Protein AF-A0A812VKY4-F1 (afdb_monomer_lite)

pLDDT: mean 83.46, std 13.52, range [33.94, 97.75]

Foldseek 3Di:
DLCPDPLNVLVVQLVVLVVQLVPPVLVCCLVPPDLPDQDPVSLVSLVSQLSNLSVLCNDPLNVVLVVLLVVLCVVLVVVLVVLVVLLVVLLQVLLVLLLVQFCPPPDPPSNVCSVDSVSVSLVSLLLLQFDDPDDPGDPVCVVVSVVSNVSSVVSLVSNLVSSLVSSLVSLVVVVVVVVVVVVVVVVVVVVVVVVVVVVVCVVCVVVVVPDDDDDDDDDDDCPLLNVLVCLCVVVDPNSVVLVVVLVVLLVQLVVLLVCVVDVVLCVVDDVSVVVSLVSLLVSLVSLVVNLVSLCSNPVPCQVVDPVSVLSVLLSVLNVLVVVLVVDDPVVNVVCVVSVVVSSVSNVSSVVCVCVPPVCVVVSVLLVQLCVQLVVVVPSLVSVLVSCLQSLLSQQLSQQSNQDDPPAQGPCVQSVDSVSSSVQSVCVLCSYPPDDRHRPDRRSVSSVCSSNPSVSSSCNSVSSSVVSSVVSVVVVVPPVVNVVVVVDVVVPDPDPDPDDDDDDDDDD

InterPro domains:
  IPR005821 Ion transport domain [PF00520] (248-467)
  IPR028325 Voltage-gated potassium channel [PTHR11537] (220-466)

Structure (mmCIF, N/CA/C/O backbone):
data_AF-A0A812VKY4-F1
#
_entry.id   AF-A0A812VKY4-F1
#
loop_
_atom_site.group_PDB
_atom_site.id
_atom_site.type_symbol
_atom_site.label_atom_id
_atom_site.label_alt_id
_atom_site.label_comp_id
_atom_site.label_asym_id
_atom_site.label_entity_id
_atom_site.label_seq_id
_atom_site.pdbx_PDB_ins_code
_atom_site.Cartn_x
_atom_site.Cartn_y
_atom_site.Cartn_z
_atom_site.occupancy
_atom_site.B_iso_or_equiv
_atom_site.auth_seq_id
_atom_site.auth_comp_id
_atom_site.auth_asym_id
_atom_site.auth_atom_id
_atom_site.pdbx_PDB_model_num
ATOM 1 N N . MET A 1 1 ? -21.822 -10.472 -28.293 1.00 77.31 1 MET A N 1
ATOM 2 C CA . MET A 1 1 ? -21.163 -9.242 -27.800 1.00 77.31 1 MET A CA 1
ATOM 3 C C . MET A 1 1 ? -20.099 -9.527 -26.741 1.00 77.31 1 MET A C 1
ATOM 5 O O . MET A 1 1 ? -19.073 -8.877 -26.818 1.00 77.31 1 MET A O 1
ATOM 9 N N . TYR A 1 2 ? -20.262 -10.512 -25.840 1.00 83.06 2 TYR A N 1
ATOM 10 C CA . TYR A 1 2 ? -19.227 -10.868 -24.846 1.00 83.06 2 TYR A CA 1
ATOM 11 C C . TYR A 1 2 ? -17.851 -11.201 -25.454 1.00 83.06 2 TYR A C 1
ATOM 13 O O . TYR A 1 2 ? -16.874 -10.582 -25.081 1.00 83.06 2 TYR A O 1
ATOM 21 N N . LEU A 1 3 ? -17.773 -12.071 -26.469 1.00 85.00 3 LEU A N 1
ATOM 22 C CA . LEU A 1 3 ? -16.494 -12.447 -27.110 1.00 85.00 3 LEU A CA 1
ATOM 23 C C . LEU A 1 3 ? -15.727 -11.286 -27.776 1.00 85.00 3 LEU A C 1
ATOM 25 O O . LEU A 1 3 ? -14.562 -11.444 -28.116 1.00 85.00 3 LEU A O 1
ATOM 29 N N . LEU A 1 4 ? -16.387 -10.147 -28.004 1.00 88.06 4 LEU A N 1
ATOM 30 C CA . LEU A 1 4 ? -15.769 -8.941 -28.564 1.00 88.06 4 LEU A CA 1
ATOM 31 C C . LEU A 1 4 ? -15.506 -7.874 -27.491 1.00 88.06 4 LEU A C 1
ATOM 33 O O . LEU A 1 4 ? -14.965 -6.819 -27.810 1.00 88.06 4 LEU A O 1
ATOM 37 N N . SER A 1 5 ? -15.920 -8.105 -26.241 1.00 86.25 5 SER A N 1
ATOM 38 C CA . SER A 1 5 ? -15.575 -7.216 -25.136 1.00 86.25 5 SER A CA 1
ATOM 39 C C . SER A 1 5 ? -14.141 -7.491 -24.688 1.00 86.25 5 SER A C 1
ATOM 41 O O . SER A 1 5 ? -13.653 -8.613 -24.809 1.00 86.25 5 SER A O 1
ATOM 43 N N . PHE A 1 6 ? -13.473 -6.476 -24.135 1.00 83.44 6 PHE A N 1
ATOM 44 C CA . PHE A 1 6 ? -12.129 -6.627 -23.566 1.00 83.44 6 PHE A CA 1
ATOM 45 C C . PHE A 1 6 ? -12.071 -7.790 -22.565 1.00 83.44 6 PHE A C 1
ATOM 47 O O . PHE A 1 6 ? -11.221 -8.665 -22.682 1.00 83.44 6 PHE A O 1
ATOM 54 N N . ILE A 1 7 ? -13.055 -7.857 -21.663 1.00 84.06 7 ILE A N 1
ATOM 55 C CA . ILE A 1 7 ? -13.186 -8.933 -20.674 1.00 84.06 7 ILE A CA 1
ATOM 56 C C . ILE A 1 7 ? -13.319 -10.296 -21.365 1.00 84.06 7 ILE A C 1
ATOM 58 O O . ILE A 1 7 ? -12.610 -11.225 -21.010 1.00 84.06 7 ILE A O 1
ATOM 62 N N . GLY A 1 8 ? -14.172 -10.426 -22.385 1.00 86.62 8 GLY A N 1
ATOM 63 C CA . GLY A 1 8 ? -14.337 -11.703 -23.082 1.00 86.62 8 GLY A CA 1
ATOM 64 C C . GLY A 1 8 ? -13.099 -12.138 -23.869 1.00 86.62 8 GLY A C 1
ATOM 65 O O . GLY A 1 8 ? -12.852 -13.334 -23.990 1.00 86.62 8 GLY A O 1
ATOM 66 N N . ILE A 1 9 ? -12.296 -11.194 -24.373 1.00 89.12 9 ILE A N 1
ATOM 67 C CA . ILE A 1 9 ? -11.007 -11.496 -25.015 1.00 89.12 9 ILE A CA 1
ATOM 68 C C . ILE A 1 9 ? -10.006 -12.002 -23.975 1.00 89.12 9 ILE A C 1
ATOM 70 O O . ILE A 1 9 ? -9.356 -13.020 -24.199 1.00 89.12 9 ILE A O 1
ATOM 74 N N . VAL A 1 10 ? -9.902 -11.321 -22.834 1.00 87.88 10 VAL A N 1
ATOM 75 C CA . VAL A 1 10 ? -9.017 -11.728 -21.737 1.00 87.88 10 VAL A CA 1
ATOM 76 C C . VAL A 1 10 ? -9.422 -13.101 -21.182 1.00 87.88 10 VAL A C 1
ATOM 78 O O . VAL A 1 10 ? -8.551 -13.943 -20.965 1.00 87.88 10 VAL A O 1
ATOM 81 N N . ASP A 1 11 ? -10.725 -13.367 -21.035 1.00 89.12 11 ASP A N 1
ATOM 82 C CA . ASP A 1 11 ? -11.244 -14.676 -20.614 1.00 89.12 11 ASP A CA 1
ATOM 83 C C . ASP A 1 11 ? -10.834 -15.763 -21.606 1.00 89.12 11 ASP A C 1
ATOM 85 O O . ASP A 1 11 ? -10.287 -16.798 -21.233 1.00 89.12 11 ASP A O 1
ATOM 89 N N . LEU A 1 12 ? -11.034 -15.498 -22.900 1.00 91.62 12 LEU A N 1
ATOM 90 C CA . LEU A 1 12 ? -10.705 -16.436 -23.963 1.00 91.62 12 LEU A CA 1
ATOM 91 C C . LEU A 1 12 ? -9.208 -16.763 -23.988 1.00 91.62 12 LEU A C 1
ATOM 93 O O . LEU A 1 12 ? -8.851 -17.932 -24.121 1.00 91.62 12 LEU A O 1
ATOM 97 N N . LEU A 1 13 ? -8.341 -15.756 -23.848 1.00 91.50 13 LEU A N 1
ATOM 98 C CA . LEU A 1 13 ? -6.889 -15.940 -23.802 1.00 91.50 13 LEU A CA 1
ATOM 99 C C . LEU A 1 13 ? -6.464 -16.753 -22.575 1.00 91.50 13 LEU A C 1
ATOM 101 O O . LEU A 1 13 ? -5.666 -17.684 -22.695 1.00 91.50 13 LEU A O 1
ATOM 105 N N . SER A 1 14 ? -7.040 -16.455 -21.413 1.00 91.62 14 SER A N 1
ATOM 106 C CA . SER A 1 14 ? -6.724 -17.166 -20.179 1.00 91.62 14 SER A CA 1
ATOM 107 C C . SER A 1 14 ? -7.219 -18.614 -20.185 1.00 91.62 14 SER A C 1
ATOM 109 O O . SER A 1 14 ? -6.489 -19.537 -19.810 1.00 91.62 14 SER A O 1
ATOM 111 N N . LEU A 1 15 ? -8.439 -18.845 -20.677 1.00 92.12 15 LEU A N 1
ATOM 112 C CA . LEU A 1 15 ? -8.988 -20.182 -20.877 1.00 92.12 15 LEU A CA 1
ATOM 113 C C . LEU A 1 15 ? -8.177 -20.959 -21.909 1.00 92.12 15 LEU A C 1
ATOM 115 O O . LEU A 1 15 ? -7.899 -22.133 -21.683 1.00 92.12 15 LEU A O 1
ATOM 119 N N . ALA A 1 16 ? -7.754 -20.328 -23.007 1.00 91.81 16 ALA A N 1
ATOM 120 C CA . ALA A 1 16 ? -6.886 -20.961 -23.991 1.00 91.81 16 ALA A CA 1
ATOM 121 C C . ALA A 1 16 ? -5.566 -21.415 -23.352 1.00 91.81 16 ALA A C 1
ATOM 123 O O . ALA A 1 16 ? -5.195 -22.578 -23.507 1.00 91.81 16 ALA A O 1
ATOM 124 N N . ALA A 1 17 ? -4.910 -20.555 -22.568 1.00 90.81 17 ALA A N 1
ATOM 125 C CA . ALA A 1 17 ? -3.693 -20.909 -21.841 1.00 90.81 17 ALA A CA 1
ATOM 126 C C . ALA A 1 17 ? -3.929 -22.061 -20.845 1.00 90.81 17 ALA A C 1
ATOM 128 O O . ALA A 1 17 ? -3.141 -23.002 -20.786 1.00 90.81 17 ALA A O 1
ATOM 129 N N . PHE A 1 18 ? -5.058 -22.059 -20.129 1.00 90.19 18 PHE A N 1
ATOM 130 C CA . PHE A 1 18 ? -5.461 -23.165 -19.254 1.00 90.19 18 PHE A CA 1
ATOM 131 C C . PHE A 1 18 ? -5.702 -24.477 -20.019 1.00 90.19 18 PHE A C 1
ATOM 133 O O . PHE A 1 18 ? -5.251 -25.538 -19.600 1.00 90.19 18 PHE A O 1
ATOM 140 N N . PHE A 1 19 ? -6.385 -24.437 -21.163 1.00 91.75 19 PHE A N 1
ATOM 141 C CA . PHE A 1 19 ? -6.605 -25.632 -21.981 1.00 91.75 19 PHE A CA 1
ATOM 142 C C . PHE A 1 19 ? -5.301 -26.192 -22.553 1.00 91.75 19 PHE A C 1
ATOM 144 O O . PHE A 1 19 ? -5.179 -27.409 -22.712 1.00 91.75 19 PHE A O 1
ATOM 151 N N . VAL A 1 20 ? -4.326 -25.331 -22.852 1.00 89.44 20 VAL A N 1
ATOM 152 C CA . VAL A 1 20 ? -2.992 -25.762 -23.282 1.00 89.44 20 VAL A CA 1
ATOM 153 C C . VAL A 1 20 ? -2.274 -26.501 -22.150 1.00 89.44 20 VAL A C 1
ATOM 155 O O . VAL A 1 20 ? -1.725 -27.570 -22.412 1.00 89.44 20 VAL A O 1
ATOM 158 N N . THR A 1 21 ? -2.347 -26.027 -20.902 1.00 89.25 21 THR A N 1
ATOM 159 C CA . THR A 1 21 ? -1.681 -26.688 -19.759 1.00 89.25 21 THR A CA 1
ATOM 160 C C . THR A 1 21 ? -2.341 -27.977 -19.294 1.00 89.25 21 THR A C 1
ATOM 162 O O . THR A 1 21 ? -1.689 -28.788 -18.645 1.00 89.25 21 THR A O 1
ATOM 165 N N . LEU A 1 22 ? -3.602 -28.230 -19.658 1.00 89.62 22 LEU A N 1
ATOM 166 C CA . LEU A 1 22 ? -4.237 -29.531 -19.416 1.00 89.62 22 LEU A CA 1
ATOM 167 C C . LEU A 1 22 ? -3.623 -30.667 -20.250 1.00 89.62 22 LEU A C 1
ATOM 169 O O . LEU A 1 22 ? -3.861 -31.839 -19.954 1.00 89.62 22 LEU A O 1
ATOM 173 N N . ARG A 1 23 ? -2.857 -30.361 -21.306 1.00 90.12 23 ARG A N 1
ATOM 174 C CA . ARG A 1 23 ? -2.163 -31.389 -22.091 1.00 90.12 23 ARG A CA 1
ATOM 175 C C . ARG A 1 23 ? -0.935 -31.880 -21.313 1.00 90.12 23 ARG A C 1
ATOM 177 O O . ARG A 1 23 ? -0.075 -31.055 -21.019 1.00 90.12 23 ARG A O 1
ATOM 184 N N . PRO A 1 24 ? -0.769 -33.196 -21.068 1.00 87.06 24 PRO A N 1
ATOM 185 C CA . PRO A 1 24 ? 0.354 -33.724 -20.283 1.00 87.06 24 PRO A CA 1
ATOM 186 C C . PRO A 1 24 ? 1.736 -33.299 -20.793 1.00 87.06 24 PRO A C 1
ATOM 188 O O . PRO A 1 24 ? 2.631 -33.044 -20.003 1.00 87.06 24 PRO A O 1
ATOM 191 N N . SER A 1 25 ? 1.900 -33.153 -22.112 1.00 84.38 25 SER A N 1
ATOM 192 C CA . SER A 1 25 ? 3.161 -32.715 -22.727 1.00 84.38 25 SER A CA 1
ATOM 193 C C . SER A 1 25 ? 3.500 -31.237 -22.499 1.00 84.38 25 SER A C 1
ATOM 195 O O . SER A 1 25 ? 4.615 -30.825 -22.787 1.00 84.38 25 SER A O 1
ATOM 197 N N . MET A 1 26 ? 2.525 -30.429 -22.080 1.00 82.25 26 MET A N 1
ATOM 198 C CA . MET A 1 26 ? 2.639 -28.977 -21.889 1.00 82.25 26 MET A CA 1
ATOM 199 C C . MET A 1 26 ? 2.403 -28.569 -20.432 1.00 82.25 26 MET A C 1
ATOM 201 O O . MET A 1 26 ? 2.520 -27.392 -20.108 1.00 82.25 26 MET A O 1
ATOM 205 N N . HIS A 1 27 ? 2.024 -29.517 -19.572 1.00 84.00 27 HIS A N 1
ATOM 206 C CA . HIS A 1 27 ? 1.704 -29.254 -18.177 1.00 84.00 27 HIS A CA 1
ATOM 207 C C . HIS A 1 27 ? 2.935 -28.747 -17.428 1.00 84.00 27 HIS A C 1
ATOM 209 O O . HIS A 1 27 ? 2.901 -27.650 -16.877 1.00 84.00 27 HIS A O 1
ATOM 215 N N . ASP A 1 28 ? 4.023 -29.515 -17.482 1.00 82.75 28 ASP A N 1
ATOM 216 C CA . ASP A 1 28 ? 5.246 -29.185 -16.755 1.00 82.75 28 ASP A CA 1
ATOM 217 C C . ASP A 1 28 ? 5.923 -27.960 -17.374 1.00 82.75 28 ASP A C 1
ATOM 219 O O . ASP A 1 28 ? 6.200 -27.010 -16.657 1.00 82.75 28 ASP A O 1
ATOM 223 N N . ALA A 1 29 ? 6.033 -27.895 -18.705 1.00 78.62 29 ALA A N 1
ATOM 224 C CA . ALA A 1 29 ? 6.596 -26.734 -19.405 1.00 78.62 29 ALA A CA 1
ATOM 225 C C . ALA A 1 29 ? 5.783 -25.434 -19.220 1.00 78.62 29 ALA A C 1
ATOM 227 O O . ALA A 1 29 ? 6.334 -24.347 -19.282 1.00 78.62 29 ALA A O 1
ATOM 228 N N . GLY A 1 30 ? 4.465 -25.516 -19.010 1.00 76.75 30 GLY A N 1
ATOM 229 C CA . GLY A 1 30 ? 3.613 -24.339 -18.794 1.00 76.75 30 GLY A CA 1
ATOM 230 C C . GLY A 1 30 ? 3.479 -23.911 -17.327 1.00 76.75 30 GLY A C 1
ATOM 231 O O . GLY A 1 30 ? 2.836 -22.897 -17.050 1.00 76.75 30 GLY A O 1
ATOM 232 N N . LEU A 1 31 ? 3.992 -24.706 -16.383 1.00 78.00 31 LEU A N 1
ATOM 233 C CA . LEU A 1 31 ? 4.046 -24.396 -14.946 1.00 78.00 31 LEU A CA 1
ATOM 234 C C . LEU A 1 31 ? 5.469 -24.087 -14.474 1.00 78.00 31 LEU A C 1
ATOM 236 O O . LEU A 1 31 ? 5.645 -23.299 -13.550 1.00 78.00 31 LEU A O 1
ATOM 240 N N . HIS A 1 32 ? 6.444 -24.708 -15.126 1.00 78.00 32 HIS A N 1
ATOM 241 C CA . HIS A 1 32 ? 7.874 -24.575 -14.915 1.00 78.00 32 HIS A CA 1
ATOM 242 C C . HIS A 1 32 ? 8.517 -24.317 -16.285 1.00 78.00 32 HIS A C 1
ATOM 244 O O . HIS A 1 32 ? 9.087 -25.240 -16.870 1.00 78.00 32 HIS A O 1
ATOM 250 N N . PRO A 1 33 ? 8.317 -23.111 -16.852 1.00 73.25 33 PRO A N 1
ATOM 251 C CA . PRO A 1 33 ? 8.963 -22.731 -18.101 1.00 73.25 33 PRO A CA 1
ATOM 252 C C . PRO A 1 33 ? 10.480 -22.858 -17.965 1.00 73.25 33 PRO A C 1
ATOM 254 O O . PRO A 1 33 ? 11.060 -22.464 -16.953 1.00 73.25 33 PRO A O 1
ATOM 257 N N . ASP A 1 34 ? 11.083 -23.468 -18.979 1.00 72.94 34 ASP A N 1
ATOM 258 C CA . ASP A 1 34 ? 12.526 -23.592 -19.120 1.00 72.94 34 ASP A CA 1
ATOM 259 C C . ASP A 1 34 ? 12.987 -22.464 -20.041 1.00 72.94 34 ASP A C 1
ATOM 261 O O . ASP A 1 34 ? 12.826 -22.525 -21.266 1.00 72.94 34 ASP A O 1
ATOM 265 N N . TYR A 1 35 ? 13.478 -21.400 -19.414 1.00 71.06 35 TYR A N 1
ATOM 266 C CA . TYR A 1 35 ? 13.822 -20.153 -20.081 1.00 71.06 35 TYR A CA 1
ATOM 267 C C . TYR A 1 35 ? 15.136 -20.230 -20.879 1.00 71.06 35 TYR A C 1
ATOM 269 O O . TYR A 1 35 ? 15.465 -19.295 -21.600 1.00 71.06 35 TYR A O 1
ATOM 277 N N . GLU A 1 36 ? 15.856 -21.359 -20.842 1.00 66.44 36 GLU A N 1
ATOM 278 C CA . GLU A 1 36 ? 17.111 -21.542 -21.586 1.00 66.44 36 GLU A CA 1
ATOM 279 C C . GLU A 1 36 ? 16.902 -21.727 -23.110 1.00 66.44 36 GLU A C 1
ATOM 281 O O . GLU A 1 36 ? 17.861 -21.719 -23.887 1.00 66.44 36 GLU A O 1
ATOM 286 N N . SER A 1 37 ? 15.660 -21.909 -23.587 1.00 60.25 37 SER A N 1
ATOM 287 C CA . SER A 1 37 ? 15.377 -22.236 -24.996 1.00 60.25 37 SER A CA 1
ATOM 288 C C . SER A 1 37 ? 14.886 -21.041 -25.838 1.00 60.25 37 SER A C 1
ATOM 290 O O . SER A 1 37 ? 13.776 -20.543 -25.697 1.00 60.25 37 SER A O 1
ATOM 292 N N . THR A 1 38 ? 15.692 -20.613 -26.817 1.00 61.00 38 THR A N 1
ATOM 293 C CA . THR A 1 38 ? 15.470 -19.389 -27.627 1.00 61.00 38 THR A CA 1
ATOM 294 C C . THR A 1 38 ? 14.507 -19.547 -28.821 1.00 61.00 38 THR A C 1
ATOM 296 O O . THR A 1 38 ? 14.474 -18.733 -29.750 1.00 61.00 38 THR A O 1
ATOM 299 N N . GLY A 1 39 ? 13.699 -20.610 -28.859 1.00 69.19 39 GLY A N 1
ATOM 300 C CA . GLY A 1 39 ? 12.789 -20.880 -29.972 1.00 69.19 39 GLY A CA 1
ATOM 301 C C . GLY A 1 39 ? 11.509 -20.035 -29.934 1.00 69.19 39 GLY A C 1
ATOM 302 O O . GLY A 1 39 ? 10.839 -19.931 -28.917 1.00 69.19 39 GLY A O 1
ATOM 303 N N . VAL A 1 40 ? 11.034 -19.538 -31.088 1.00 66.25 40 VAL A N 1
ATOM 304 C CA . VAL A 1 40 ? 9.713 -18.857 -31.196 1.00 66.25 40 VAL A CA 1
ATOM 305 C C . VAL A 1 40 ? 8.553 -19.750 -30.724 1.00 66.25 40 VAL A C 1
ATOM 307 O O . VAL A 1 40 ? 7.515 -19.264 -30.278 1.00 66.25 40 VAL A O 1
ATOM 310 N N . ARG A 1 41 ? 8.702 -21.076 -30.843 1.00 66.19 41 ARG A N 1
ATOM 311 C CA . ARG A 1 41 ? 7.727 -22.041 -30.311 1.00 66.19 41 ARG A CA 1
ATOM 312 C C . ARG A 1 41 ? 7.770 -22.144 -28.791 1.00 66.19 41 ARG A C 1
ATOM 314 O O . ARG A 1 41 ? 6.745 -22.500 -28.218 1.00 66.19 41 ARG A O 1
ATOM 321 N N . ASP A 1 42 ? 8.912 -21.857 -28.189 1.00 71.38 42 ASP A N 1
ATOM 322 C CA . ASP A 1 42 ? 9.136 -21.911 -26.750 1.00 71.38 42 ASP A CA 1
ATOM 323 C C . ASP A 1 42 ? 8.634 -20.620 -26.091 1.00 71.38 42 ASP A C 1
ATOM 325 O O . ASP A 1 42 ? 7.848 -20.707 -25.157 1.00 71.38 42 ASP A O 1
ATOM 329 N N . LEU A 1 43 ? 8.779 -19.467 -26.759 1.00 74.56 43 LEU A N 1
ATOM 330 C CA . LEU A 1 43 ? 8.159 -18.196 -26.344 1.00 74.56 43 LEU A CA 1
ATOM 331 C C . LEU A 1 43 ? 6.633 -18.288 -26.119 1.00 74.56 43 LEU A C 1
ATOM 333 O O . LEU A 1 43 ? 6.079 -17.658 -25.218 1.00 74.56 43 LEU A O 1
ATOM 337 N N . TRP A 1 44 ? 5.927 -19.095 -26.920 1.00 77.00 44 TRP A N 1
ATOM 338 C CA . TRP A 1 44 ? 4.495 -19.356 -26.714 1.00 77.00 44 TRP A CA 1
ATOM 339 C C . TRP A 1 44 ? 4.198 -20.225 -25.491 1.00 77.00 44 TRP A C 1
ATOM 341 O O . TRP A 1 44 ? 3.094 -20.127 -24.956 1.00 77.00 44 TRP A O 1
ATOM 351 N N . LYS A 1 45 ? 5.127 -21.096 -25.087 1.00 79.19 45 LYS A N 1
ATOM 352 C CA . L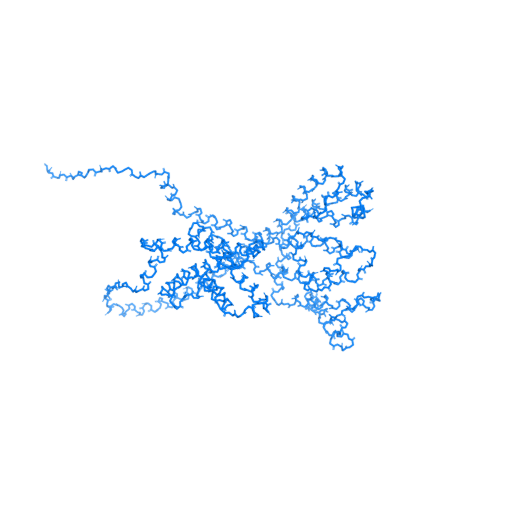YS A 1 45 ? 5.018 -21.908 -23.870 1.00 79.19 45 LYS A CA 1
ATOM 353 C C . LYS A 1 45 ? 5.235 -21.040 -22.639 1.00 79.19 45 LYS A C 1
ATOM 355 O O . LYS A 1 45 ? 4.459 -21.149 -21.698 1.00 79.19 45 LYS A O 1
ATOM 360 N N . ASP A 1 46 ? 6.187 -20.122 -22.696 1.00 78.88 46 ASP A N 1
ATOM 361 C CA . ASP A 1 46 ? 6.559 -19.302 -21.541 1.00 78.88 46 ASP A CA 1
ATOM 362 C C . ASP A 1 46 ? 5.510 -18.216 -21.266 1.00 78.88 46 ASP A C 1
ATOM 364 O O . ASP A 1 46 ? 5.163 -17.935 -20.118 1.00 78.88 46 ASP A O 1
ATOM 368 N N . LEU A 1 47 ? 4.857 -17.715 -22.323 1.00 82.69 47 LEU A N 1
ATOM 369 C CA . LEU A 1 47 ? 3.722 -16.791 -22.222 1.00 82.69 47 LEU A CA 1
ATOM 370 C C . LEU A 1 47 ? 2.468 -17.431 -21.579 1.00 82.69 47 LEU A C 1
ATOM 372 O O . LEU A 1 47 ? 1.535 -16.729 -21.184 1.00 82.69 47 LEU A O 1
ATOM 376 N N . ILE A 1 48 ? 2.411 -18.760 -21.430 1.00 85.06 48 ILE A N 1
ATOM 377 C CA . ILE A 1 48 ? 1.276 -19.446 -20.792 1.00 85.06 48 ILE A CA 1
ATOM 378 C C . ILE A 1 48 ? 1.091 -18.978 -19.349 1.00 85.06 48 ILE A C 1
ATOM 380 O O . ILE A 1 48 ? -0.050 -18.806 -18.914 1.00 85.06 48 ILE A O 1
ATOM 384 N N . LEU A 1 49 ? 2.179 -18.772 -18.603 1.00 82.06 49 LEU A N 1
ATOM 385 C CA . LEU A 1 49 ? 2.116 -18.369 -17.201 1.00 82.06 49 LEU A CA 1
ATOM 386 C C . LEU A 1 49 ? 1.437 -16.994 -17.025 1.00 82.06 49 LEU A C 1
ATOM 388 O O . LEU A 1 49 ? 0.402 -16.946 -16.348 1.00 82.06 49 LEU A O 1
ATOM 392 N N . PRO A 1 50 ? 1.897 -15.898 -17.667 1.00 83.25 50 PRO A N 1
ATOM 393 C CA . PRO A 1 50 ? 1.222 -14.604 -17.568 1.00 83.25 50 PRO A CA 1
ATOM 394 C C . PRO A 1 50 ? -0.203 -14.632 -18.146 1.00 83.25 50 PRO A C 1
ATOM 396 O O . PRO A 1 50 ? -1.114 -14.064 -17.541 1.00 83.25 50 PRO A O 1
ATOM 399 N N . LEU A 1 51 ? -0.464 -15.362 -19.241 1.00 87.50 51 LEU A N 1
ATOM 400 C CA . LEU A 1 51 ? -1.825 -15.509 -19.788 1.00 87.50 51 LEU A CA 1
ATOM 401 C C . LEU A 1 51 ? -2.774 -16.247 -18.831 1.00 87.50 51 LEU A C 1
ATOM 403 O O . LEU A 1 51 ? -3.965 -15.939 -18.756 1.00 87.50 51 LEU A O 1
ATOM 407 N N . ARG A 1 52 ? -2.278 -17.213 -18.053 1.00 85.81 52 ARG A N 1
ATOM 408 C CA . ARG A 1 52 ? -3.072 -17.859 -16.998 1.00 85.81 52 ARG A CA 1
ATOM 409 C C . ARG A 1 52 ? -3.352 -16.907 -15.846 1.00 85.81 52 ARG A C 1
ATOM 411 O O . ARG A 1 52 ? -4.469 -16.922 -15.333 1.00 85.81 52 ARG A O 1
ATOM 418 N N . LEU A 1 53 ? -2.388 -16.068 -15.468 1.00 85.38 53 LEU A N 1
ATOM 419 C CA . LEU A 1 53 ? -2.589 -15.051 -14.435 1.00 85.38 53 LEU A CA 1
ATOM 420 C C . LEU A 1 53 ? -3.646 -14.022 -14.843 1.00 85.38 53 LEU A C 1
ATOM 422 O O . LEU A 1 53 ? -4.390 -13.574 -13.977 1.00 85.38 53 LEU A O 1
ATOM 426 N N . MET A 1 54 ? -3.842 -13.756 -16.142 1.00 84.94 54 MET A N 1
ATOM 427 C CA . MET A 1 54 ? -4.961 -12.930 -16.624 1.00 84.94 54 MET A CA 1
ATOM 428 C C . MET A 1 54 ? -6.344 -13.436 -16.178 1.00 84.94 54 MET A C 1
ATOM 430 O O . MET A 1 54 ? -7.298 -12.665 -16.194 1.00 84.94 54 MET A O 1
ATOM 434 N N . ARG A 1 55 ? -6.486 -14.696 -15.731 1.00 83.88 55 ARG A N 1
ATOM 435 C CA . ARG A 1 55 ? -7.737 -15.210 -15.145 1.00 83.88 55 ARG A CA 1
ATOM 436 C C . ARG A 1 55 ? -8.173 -14.429 -13.918 1.00 83.88 55 ARG A C 1
ATOM 438 O O . ARG A 1 55 ? -9.362 -14.368 -13.620 1.00 83.88 55 ARG A O 1
ATOM 445 N N . LEU A 1 56 ? -7.211 -13.862 -13.199 1.00 81.12 56 LEU A N 1
ATOM 446 C CA . LEU A 1 56 ? -7.475 -12.970 -12.088 1.00 81.12 56 LEU A CA 1
ATOM 447 C C . LEU A 1 56 ? -8.416 -11.840 -12.544 1.00 81.12 56 LEU A C 1
ATOM 449 O O . LEU A 1 56 ? -9.434 -11.628 -11.888 1.00 81.12 56 LEU A O 1
ATOM 453 N N . MET A 1 57 ? -8.202 -11.285 -13.749 1.00 75.12 57 MET A N 1
ATOM 454 C CA . MET A 1 57 ? -9.039 -10.242 -14.371 1.00 75.12 57 MET A CA 1
ATOM 455 C C . MET A 1 57 ? -10.510 -10.625 -14.590 1.00 75.12 57 MET A C 1
ATOM 457 O O . MET A 1 57 ? -11.341 -9.760 -14.866 1.00 75.12 57 MET A O 1
ATOM 461 N N . MET A 1 58 ? -10.849 -11.915 -14.490 1.00 74.19 58 MET A N 1
ATOM 462 C CA . MET A 1 58 ? -12.207 -12.435 -14.695 1.00 74.19 58 MET A CA 1
ATOM 463 C C . MET A 1 58 ? -13.051 -12.511 -13.430 1.00 74.19 58 MET A C 1
ATOM 465 O O . MET A 1 58 ? -14.222 -12.888 -13.494 1.00 74.19 58 MET A O 1
ATOM 469 N N . LEU A 1 59 ? -12.494 -12.183 -12.271 1.00 75.94 59 LEU A N 1
ATOM 470 C CA . LEU A 1 59 ? -13.267 -12.164 -11.039 1.00 75.94 59 LEU A CA 1
ATOM 471 C C . LEU A 1 59 ? -14.364 -11.086 -11.133 1.00 75.94 59 LEU A C 1
ATOM 473 O O . LEU A 1 59 ? -14.110 -9.931 -11.454 1.00 75.94 59 LEU A O 1
ATOM 477 N N . GLU A 1 60 ? -15.617 -11.464 -10.861 1.00 67.50 60 GLU A N 1
ATOM 478 C CA . GLU A 1 60 ? -16.801 -10.607 -11.080 1.00 67.50 60 GLU A CA 1
ATOM 479 C C . GLU A 1 60 ? -16.740 -9.257 -10.342 1.00 67.50 60 GLU A C 1
ATOM 481 O O . GLU A 1 60 ? -17.372 -8.286 -10.757 1.00 67.50 60 GLU A O 1
ATOM 486 N N . SER A 1 61 ? -15.947 -9.163 -9.272 1.00 66.12 61 SER A N 1
ATOM 487 C CA . SER A 1 61 ? -15.706 -7.917 -8.542 1.00 66.12 61 SER A CA 1
ATOM 488 C C . SER A 1 61 ? -14.817 -6.903 -9.287 1.00 66.12 61 SER A C 1
ATOM 490 O O . SER A 1 61 ? -14.655 -5.788 -8.798 1.00 66.12 61 SER A O 1
ATOM 492 N N . TRP A 1 62 ? -14.247 -7.255 -10.447 1.00 71.81 62 TRP A N 1
ATOM 493 C CA . TRP A 1 62 ? -13.123 -6.534 -11.063 1.00 71.81 62 TRP A CA 1
ATOM 494 C C . TRP A 1 62 ? -13.550 -5.626 -12.209 1.00 71.81 62 TRP A C 1
ATOM 496 O O . TRP A 1 62 ? -13.042 -4.514 -12.340 1.00 71.81 62 TRP A O 1
ATOM 506 N N . ALA A 1 63 ? -14.548 -6.039 -12.994 1.00 77.62 63 ALA A N 1
ATOM 507 C CA . ALA A 1 63 ? -15.093 -5.210 -14.068 1.00 77.62 63 ALA A CA 1
ATOM 508 C C . ALA A 1 63 ? -15.551 -3.818 -13.577 1.00 77.62 63 ALA A C 1
ATOM 510 O O . ALA A 1 63 ? -15.220 -2.828 -14.234 1.00 77.62 63 ALA A O 1
ATOM 511 N N . PRO A 1 64 ? -16.224 -3.686 -12.412 1.00 83.06 64 PRO A N 1
ATOM 512 C CA . PRO A 1 64 ? -16.534 -2.374 -11.854 1.00 83.06 64 PRO A CA 1
ATOM 513 C C . PRO A 1 64 ? -15.282 -1.571 -11.482 1.00 83.06 64 PRO A C 1
ATOM 515 O O . PRO A 1 64 ? -15.284 -0.358 -11.637 1.00 83.06 64 PRO A O 1
ATOM 518 N N . ALA A 1 65 ? -14.210 -2.222 -11.020 1.00 85.19 65 ALA A N 1
ATOM 519 C CA . ALA A 1 65 ? -12.996 -1.547 -10.565 1.00 85.19 65 ALA A CA 1
ATOM 520 C C . ALA A 1 65 ? -12.178 -0.962 -11.716 1.00 85.19 65 ALA A C 1
ATOM 522 O O . ALA A 1 65 ? -11.793 0.207 -11.661 1.00 85.19 65 ALA A O 1
ATOM 523 N N . ILE A 1 66 ? -12.002 -1.730 -12.791 1.00 83.62 66 ILE A N 1
ATOM 524 C CA . ILE A 1 66 ? -11.376 -1.244 -14.024 1.00 83.62 66 ILE A CA 1
ATOM 525 C C . ILE A 1 66 ? -12.228 -0.134 -14.645 1.00 83.62 66 ILE A C 1
ATOM 527 O O . ILE A 1 66 ? -11.689 0.888 -15.063 1.00 83.62 66 ILE A O 1
ATOM 531 N N . GLN A 1 67 ? -13.558 -0.282 -14.656 1.00 87.31 67 GLN A N 1
ATOM 532 C CA . GLN A 1 67 ? -14.437 0.768 -15.169 1.00 87.31 67 GLN A CA 1
ATOM 533 C C . GLN A 1 67 ? -14.305 2.057 -14.351 1.00 87.31 67 GLN A C 1
ATOM 535 O O . GLN A 1 67 ? -14.116 3.118 -14.936 1.00 87.31 67 GLN A O 1
ATOM 540 N N . SER A 1 68 ? -14.319 1.972 -13.017 1.00 89.19 68 SER A N 1
ATOM 541 C CA . SER A 1 68 ? -14.086 3.124 -12.140 1.00 89.19 68 SER A CA 1
ATOM 542 C C . SER A 1 68 ? -12.731 3.780 -12.398 1.00 89.19 68 SER A C 1
ATOM 544 O O . SER A 1 68 ? -12.639 5.004 -12.443 1.00 89.19 68 SER A O 1
ATOM 546 N N . LEU A 1 69 ? -11.681 2.987 -12.615 1.00 90.19 69 LEU A N 1
ATOM 547 C CA . LEU A 1 69 ? -10.361 3.495 -12.972 1.00 90.19 69 LEU A CA 1
ATOM 548 C C . LEU A 1 69 ? -10.383 4.251 -14.310 1.00 90.19 69 LEU A C 1
ATOM 550 O O . LEU A 1 69 ? -9.884 5.375 -14.394 1.00 90.19 69 LEU A O 1
ATOM 554 N N . CYS A 1 70 ? -10.989 3.667 -15.345 1.00 91.25 70 CYS A N 1
ATOM 555 C CA . CYS A 1 70 ? -11.151 4.309 -16.648 1.00 91.25 70 CYS A CA 1
ATOM 556 C C . CYS A 1 70 ? -11.972 5.600 -16.551 1.00 91.25 70 CYS A C 1
ATOM 558 O O . CYS A 1 70 ? -11.590 6.607 -17.149 1.00 91.25 70 CYS A O 1
ATOM 560 N N . ASP A 1 71 ? -13.055 5.597 -15.774 1.00 93.25 71 ASP A N 1
ATOM 561 C CA . ASP A 1 71 ? -13.900 6.768 -15.542 1.00 93.25 71 ASP A CA 1
ATOM 562 C C . ASP A 1 71 ? -13.097 7.893 -14.876 1.00 93.25 71 ASP A C 1
ATOM 564 O O . ASP A 1 71 ? -13.156 9.040 -15.316 1.00 93.25 71 ASP A O 1
ATOM 568 N N . VAL A 1 72 ? -12.285 7.575 -13.862 1.00 93.19 72 VAL A N 1
ATOM 569 C CA . VAL A 1 72 ? -11.407 8.544 -13.185 1.00 93.19 72 VAL A CA 1
ATOM 570 C C . VAL A 1 72 ? -10.388 9.141 -14.153 1.00 93.19 72 VAL A C 1
ATOM 572 O O . VAL A 1 72 ? -10.255 10.367 -14.220 1.00 93.19 72 VAL A O 1
ATOM 575 N N . ILE A 1 73 ? -9.711 8.302 -14.943 1.00 93.69 73 ILE A N 1
ATOM 576 C CA . ILE A 1 73 ? -8.757 8.757 -15.966 1.00 93.69 73 ILE A CA 1
ATOM 577 C C . ILE A 1 73 ? -9.454 9.671 -16.970 1.00 93.69 73 ILE A C 1
ATOM 579 O O . ILE A 1 73 ? -8.908 10.709 -17.338 1.00 93.69 73 ILE A O 1
ATOM 583 N N . TRP A 1 74 ? -10.663 9.314 -17.399 1.00 95.56 74 TRP A N 1
ATOM 584 C CA . TRP A 1 74 ? -11.425 10.088 -18.368 1.00 95.56 74 TRP A CA 1
ATOM 585 C C . TRP A 1 74 ? -11.858 11.448 -17.814 1.00 95.56 74 TRP A C 1
ATOM 587 O O . TRP A 1 74 ? -11.652 12.474 -18.465 1.00 95.56 74 TRP A O 1
ATOM 597 N N . MET A 1 75 ? -12.398 11.479 -16.594 1.00 94.81 75 MET A N 1
ATOM 598 C CA . MET A 1 75 ? -12.802 12.716 -15.920 1.00 94.81 75 MET A CA 1
ATOM 599 C C . MET A 1 75 ? -11.618 13.665 -15.713 1.00 94.81 75 MET A C 1
ATOM 601 O O . MET A 1 75 ? -11.747 14.867 -15.943 1.00 94.81 75 MET A O 1
ATOM 605 N N . GLN A 1 76 ? -10.451 13.131 -15.341 1.00 96.25 76 GLN A N 1
ATOM 606 C CA . GLN A 1 76 ? -9.240 13.919 -15.099 1.00 96.25 76 GLN A CA 1
ATOM 607 C C . GLN A 1 76 ? -8.328 14.049 -16.328 1.00 96.25 76 GLN A C 1
ATOM 609 O O . GLN A 1 76 ? -7.256 14.656 -16.242 1.00 96.25 76 GLN A O 1
ATOM 614 N N . ALA A 1 77 ? -8.739 13.557 -17.502 1.00 95.50 77 ALA A N 1
ATOM 615 C CA . ALA A 1 77 ? -7.904 13.515 -18.704 1.00 95.50 77 ALA A CA 1
ATOM 616 C C . ALA A 1 77 ? -7.292 14.875 -19.102 1.00 95.50 77 ALA A C 1
ATOM 618 O O . ALA A 1 77 ? -6.139 14.909 -19.540 1.00 95.50 77 ALA A O 1
ATOM 619 N N . PRO A 1 78 ? -7.985 16.029 -18.991 1.00 97.44 78 PRO A N 1
ATOM 620 C CA . PRO A 1 78 ? -7.371 17.323 -19.291 1.00 97.44 78 PRO A CA 1
ATOM 621 C C . PRO A 1 78 ? -6.239 17.700 -18.326 1.00 97.44 78 PRO A C 1
ATOM 623 O O . PRO A 1 78 ? -5.245 18.277 -18.765 1.00 97.44 78 PRO A O 1
ATOM 626 N N . ALA A 1 79 ? -6.383 17.392 -17.035 1.00 96.94 79 ALA A N 1
ATOM 627 C CA . ALA A 1 79 ? -5.376 17.680 -16.017 1.00 96.94 79 ALA A CA 1
ATOM 628 C C . ALA A 1 79 ? -4.194 16.706 -16.127 1.00 96.94 79 ALA A C 1
ATOM 630 O O . ALA A 1 79 ? -3.046 17.143 -16.207 1.00 96.94 79 ALA A O 1
ATOM 631 N N . LEU A 1 80 ? -4.484 15.406 -16.261 1.00 95.38 80 LEU A N 1
ATOM 632 C CA . LEU A 1 80 ? -3.484 14.354 -16.451 1.00 95.38 80 LEU A CA 1
ATOM 633 C C . LEU A 1 80 ? -2.629 14.593 -17.696 1.00 95.38 80 LEU A C 1
ATOM 635 O O . LEU A 1 80 ? -1.414 14.463 -17.618 1.00 95.38 80 LEU A O 1
ATOM 639 N N . ARG A 1 81 ? -3.213 15.026 -18.823 1.00 96.38 81 ARG A N 1
ATOM 640 C CA . ARG A 1 81 ? -2.435 15.355 -20.034 1.00 96.38 81 ARG A CA 1
ATOM 641 C C . ARG A 1 81 ? -1.426 16.478 -19.805 1.00 96.38 81 ARG A C 1
ATOM 643 O O . ARG A 1 81 ? -0.306 16.390 -20.294 1.00 96.38 81 ARG A O 1
ATOM 650 N N . LYS A 1 82 ? -1.803 17.524 -19.063 1.00 97.31 82 LYS A N 1
ATOM 651 C CA . LYS A 1 82 ? -0.901 18.646 -18.751 1.00 97.31 82 LYS A CA 1
ATOM 652 C C . LYS A 1 82 ? 0.217 18.217 -17.802 1.00 97.31 82 LYS A C 1
ATOM 654 O O . LYS A 1 82 ? 1.370 18.558 -18.043 1.00 97.31 82 LYS A O 1
ATOM 659 N N . ALA A 1 83 ? -0.124 17.457 -16.762 1.00 96.25 83 ALA A N 1
ATOM 660 C CA . ALA A 1 83 ? 0.848 16.937 -15.805 1.00 96.25 83 ALA A CA 1
ATOM 661 C C . ALA A 1 83 ? 1.818 15.943 -16.460 1.00 96.25 83 ALA A C 1
ATOM 663 O O . ALA A 1 83 ? 3.024 16.067 -16.291 1.00 96.25 83 ALA A O 1
ATOM 664 N N . CYS A 1 84 ? 1.304 15.022 -17.280 1.00 94.81 84 CYS A N 1
ATOM 665 C CA . CYS A 1 84 ? 2.105 14.069 -18.044 1.00 94.81 84 CYS A CA 1
ATOM 666 C C . CYS A 1 84 ? 3.045 14.781 -19.024 1.00 94.81 84 CYS A C 1
ATOM 668 O O . CYS A 1 84 ? 4.223 14.454 -19.072 1.00 94.81 84 CYS A O 1
ATOM 670 N N . TYR A 1 85 ? 2.574 15.808 -19.739 1.00 96.94 85 TYR A N 1
ATOM 671 C CA . TYR A 1 85 ? 3.441 16.610 -20.607 1.00 96.94 85 TYR A CA 1
ATOM 672 C C . TYR A 1 85 ? 4.579 17.285 -19.828 1.00 96.94 85 TYR A C 1
ATOM 674 O O . TYR A 1 85 ? 5.731 17.217 -20.247 1.00 96.94 85 TYR A O 1
ATOM 682 N N . ALA A 1 86 ? 4.280 17.902 -18.679 1.00 97.06 86 ALA A N 1
ATOM 683 C CA . ALA A 1 86 ? 5.304 18.513 -17.832 1.00 97.06 86 ALA A CA 1
ATOM 684 C C . ALA A 1 86 ? 6.326 17.480 -17.326 1.00 97.06 86 ALA A C 1
ATOM 686 O O . ALA A 1 86 ? 7.529 17.722 -17.419 1.00 97.06 86 ALA A O 1
ATOM 687 N N . LEU A 1 87 ? 5.854 16.315 -16.867 1.00 96.19 87 LEU A N 1
ATOM 688 C CA . LEU A 1 87 ? 6.702 15.210 -16.423 1.00 96.19 87 LEU A CA 1
ATOM 689 C C . LEU A 1 87 ? 7.606 14.696 -17.547 1.00 96.19 87 LEU A C 1
ATOM 691 O O . LEU A 1 87 ? 8.808 14.590 -17.340 1.00 96.19 87 LEU A O 1
ATOM 695 N N . LEU A 1 88 ? 7.059 14.438 -18.739 1.00 96.25 88 LEU A N 1
ATOM 696 C CA . LEU A 1 88 ? 7.827 13.991 -19.907 1.00 96.25 88 LEU A CA 1
ATOM 697 C C . LEU A 1 88 ? 8.925 14.994 -20.280 1.00 96.25 88 LEU A C 1
ATOM 699 O O . LEU A 1 88 ? 10.044 14.589 -20.577 1.00 96.25 88 LEU A O 1
ATOM 703 N N . CYS A 1 89 ? 8.630 16.297 -20.234 1.00 97.56 89 CYS A N 1
ATOM 704 C CA . CYS A 1 89 ? 9.628 17.333 -20.494 1.00 97.56 89 CYS A CA 1
ATOM 705 C C . CYS A 1 89 ? 10.767 17.295 -19.468 1.00 97.56 89 CYS A C 1
ATOM 707 O O . CYS A 1 89 ? 11.931 17.305 -19.859 1.00 97.56 89 CYS A O 1
ATOM 709 N N . VAL A 1 90 ? 10.447 17.261 -18.169 1.00 97.25 90 VAL A N 1
ATOM 710 C CA . VAL A 1 90 ? 11.459 17.233 -17.099 1.00 97.25 90 VAL A CA 1
ATOM 711 C C . VAL A 1 90 ? 12.279 15.949 -17.160 1.00 97.25 90 VAL A C 1
ATOM 713 O O . VAL A 1 90 ? 13.502 16.027 -17.138 1.00 97.25 90 VAL A O 1
ATOM 716 N N . TRP A 1 91 ? 11.622 14.800 -17.317 1.00 97.06 91 TRP A N 1
ATOM 717 C CA . TRP A 1 91 ? 12.262 13.496 -17.475 1.00 97.06 91 TRP A CA 1
ATOM 718 C C . TRP A 1 91 ? 13.235 13.479 -18.652 1.00 97.06 91 TRP A C 1
ATOM 720 O O . TRP A 1 91 ? 14.409 13.169 -18.473 1.00 97.06 91 TRP A O 1
ATOM 730 N N . TYR A 1 92 ? 12.787 13.897 -19.835 1.00 97.19 92 TYR A N 1
ATOM 731 C CA . TYR A 1 92 ? 13.637 13.896 -21.020 1.00 97.19 92 TYR A CA 1
ATOM 732 C C . TYR A 1 92 ? 14.825 14.858 -20.886 1.00 97.19 92 TYR A C 1
ATOM 734 O O . TYR A 1 92 ? 15.954 14.491 -21.201 1.00 97.19 92 TYR A O 1
ATOM 742 N N . MET A 1 93 ? 14.599 16.081 -20.388 1.00 97.75 93 MET A N 1
ATOM 743 C CA . MET A 1 93 ? 15.686 17.042 -20.156 1.00 97.75 93 MET A CA 1
ATOM 744 C C . MET A 1 93 ? 16.705 16.513 -19.146 1.00 97.75 93 MET A C 1
ATOM 746 O O . MET A 1 93 ? 17.908 16.685 -19.346 1.00 97.75 93 MET A O 1
ATOM 750 N N . PHE A 1 94 ? 16.231 15.864 -18.085 1.00 96.62 94 PHE A N 1
ATOM 751 C CA . PHE A 1 94 ? 17.079 15.300 -17.050 1.00 96.62 94 PHE A CA 1
ATOM 752 C C . PHE A 1 94 ? 17.949 14.162 -17.586 1.00 96.62 94 PHE A C 1
ATOM 754 O O . PHE A 1 94 ? 19.172 14.246 -17.496 1.00 96.62 94 PHE A O 1
ATOM 761 N N . THR A 1 95 ? 17.346 13.164 -18.239 1.00 96.25 95 THR A N 1
ATOM 762 C CA . THR A 1 95 ? 18.079 12.042 -18.840 1.00 96.25 95 THR A CA 1
ATOM 763 C C . THR A 1 95 ? 19.084 12.514 -19.887 1.00 96.25 95 THR A C 1
ATOM 765 O O . THR A 1 95 ? 20.216 12.045 -19.897 1.00 96.25 95 THR A O 1
ATOM 768 N N . VAL A 1 96 ? 18.718 13.464 -20.756 1.00 97.56 96 VAL A N 1
ATOM 769 C CA . VAL A 1 96 ? 19.656 14.015 -21.751 1.00 97.56 96 VAL A CA 1
ATOM 770 C C . VAL A 1 96 ? 20.815 14.743 -21.073 1.00 97.56 96 VAL A C 1
ATOM 772 O O . VAL A 1 96 ? 21.945 14.656 -21.545 1.00 97.56 96 VAL A O 1
ATOM 775 N N . THR A 1 97 ? 20.557 15.444 -19.967 1.00 96.88 97 THR A N 1
ATOM 776 C CA . THR A 1 97 ? 21.617 16.103 -19.197 1.00 96.88 97 THR A CA 1
ATOM 777 C C . THR A 1 97 ? 22.568 15.070 -18.602 1.00 96.88 97 THR A C 1
ATOM 779 O O . THR A 1 97 ? 23.770 15.195 -18.807 1.00 96.88 97 THR A O 1
ATOM 782 N N . LEU A 1 98 ? 22.058 14.022 -17.947 1.00 94.50 98 LEU A N 1
ATOM 783 C CA . LEU A 1 98 ? 22.898 12.949 -17.404 1.00 94.50 98 LEU A CA 1
ATOM 784 C C . LEU A 1 98 ? 23.679 12.220 -18.496 1.00 94.50 98 LEU A C 1
ATOM 786 O O . LEU A 1 98 ? 24.883 12.066 -18.366 1.00 94.50 98 LEU A O 1
ATOM 790 N N . TYR A 1 99 ? 23.046 11.903 -19.626 1.00 95.81 99 TYR A N 1
ATOM 791 C CA . TYR A 1 99 ? 23.735 11.370 -20.802 1.00 95.81 99 TYR A CA 1
ATOM 792 C C . TYR A 1 99 ? 24.921 12.243 -21.230 1.00 95.81 99 TYR A C 1
ATOM 794 O O . TYR A 1 99 ? 26.017 11.743 -21.448 1.00 95.81 99 TYR A O 1
ATOM 802 N N . VAL A 1 100 ? 24.744 13.561 -21.344 1.00 96.62 100 VAL A N 1
ATOM 803 C CA . VAL A 1 100 ? 25.836 14.449 -21.777 1.00 96.62 100 VAL A CA 1
ATOM 804 C C . VAL A 1 100 ? 26.975 14.503 -20.757 1.00 96.62 100 VAL A C 1
ATOM 806 O O . VAL A 1 100 ? 28.121 14.692 -21.160 1.00 96.62 100 VAL A O 1
ATOM 809 N N . LEU A 1 101 ? 26.667 14.376 -19.467 1.00 94.94 101 LEU A N 1
ATOM 810 C CA . LEU A 1 101 ? 27.632 14.562 -18.385 1.00 94.94 101 LEU A CA 1
ATOM 811 C C . LEU A 1 101 ? 28.330 13.274 -17.943 1.00 94.94 101 LEU A C 1
ATOM 813 O O . LEU A 1 101 ? 29.466 13.352 -17.490 1.00 94.94 101 LEU A O 1
ATOM 817 N N . GLU A 1 102 ? 27.672 12.124 -18.085 1.00 94.94 102 GLU A N 1
ATOM 818 C CA . GLU A 1 102 ? 28.093 10.860 -17.470 1.00 94.94 102 GLU A CA 1
ATOM 819 C C . GLU A 1 102 ? 28.388 9.737 -18.474 1.00 94.94 102 GLU A C 1
ATOM 821 O O . GLU A 1 102 ? 29.016 8.756 -18.103 1.00 94.94 102 GLU A O 1
ATOM 826 N N . LYS A 1 103 ? 28.025 9.863 -19.760 1.00 93.19 103 LYS A N 1
ATOM 827 C CA . LYS A 1 103 ? 28.289 8.807 -20.767 1.00 93.19 103 LYS A CA 1
ATOM 828 C C . LYS A 1 103 ? 29.767 8.403 -20.903 1.00 93.19 103 LYS A C 1
ATOM 830 O O . LYS A 1 103 ? 30.058 7.313 -21.377 1.00 93.19 103 LYS A O 1
ATOM 835 N N . ASP A 1 104 ? 30.676 9.323 -20.570 1.00 92.06 104 ASP A N 1
ATOM 836 C CA . ASP A 1 104 ? 32.129 9.151 -20.666 1.00 92.06 104 ASP A CA 1
ATOM 837 C C . ASP A 1 104 ? 32.754 9.001 -19.259 1.00 92.06 104 ASP A C 1
ATOM 839 O O . ASP A 1 104 ? 33.946 9.257 -19.088 1.00 92.06 104 ASP A O 1
ATOM 843 N N . SER A 1 105 ? 31.962 8.675 -18.227 1.00 89.25 105 SER A N 1
ATOM 844 C CA . SER A 1 105 ? 32.480 8.467 -16.872 1.00 89.25 105 SER A CA 1
ATOM 845 C C . SER A 1 105 ? 33.352 7.213 -16.808 1.00 89.25 105 SER A C 1
ATOM 847 O O . SER A 1 105 ? 32.974 6.178 -17.350 1.00 89.25 105 SER A O 1
ATOM 849 N N . ASP A 1 106 ? 34.458 7.279 -16.065 1.00 86.19 106 ASP A N 1
ATOM 850 C CA . ASP A 1 106 ? 35.325 6.120 -15.798 1.00 86.19 106 ASP A CA 1
ATOM 851 C C . ASP A 1 106 ? 34.708 5.120 -14.790 1.00 86.19 106 ASP A C 1
ATOM 853 O O . ASP A 1 106 ? 35.315 4.095 -14.488 1.00 86.19 106 ASP A O 1
ATOM 857 N N . ASP A 1 107 ? 33.534 5.433 -14.232 1.00 87.19 107 ASP A N 1
ATOM 858 C CA . ASP A 1 107 ? 32.805 4.573 -13.298 1.00 87.19 107 ASP A CA 1
ATOM 859 C C . ASP A 1 107 ? 32.113 3.421 -14.050 1.00 87.19 107 ASP A C 1
ATOM 861 O O . ASP A 1 107 ? 31.401 3.646 -15.035 1.00 87.19 107 ASP A O 1
ATOM 865 N N . GLU A 1 108 ? 32.349 2.191 -13.582 1.00 82.69 108 GLU A N 1
ATOM 866 C CA . GLU A 1 108 ? 31.890 0.952 -14.224 1.00 82.69 108 GLU A CA 1
ATOM 867 C C . GLU A 1 108 ? 30.360 0.794 -14.200 1.00 82.69 108 GLU A C 1
ATOM 869 O O . GLU A 1 108 ? 29.816 0.116 -15.068 1.00 82.69 108 GLU A O 1
ATOM 874 N N . GLU A 1 109 ? 29.654 1.452 -13.275 1.00 83.75 109 GLU A N 1
ATOM 875 C CA . GLU A 1 109 ? 28.191 1.388 -13.175 1.00 83.75 109 GLU A CA 1
ATOM 876 C C . GLU A 1 109 ? 27.517 2.534 -13.942 1.00 83.75 109 GLU A C 1
ATOM 878 O O . GLU A 1 109 ? 26.526 2.334 -14.648 1.00 83.75 109 GLU A O 1
ATOM 883 N N . ILE A 1 110 ? 28.035 3.760 -13.827 1.00 87.12 110 ILE A N 1
ATOM 884 C CA . ILE A 1 110 ? 27.347 4.957 -14.340 1.00 87.12 110 ILE A CA 1
ATOM 885 C C . ILE A 1 110 ? 27.494 5.111 -15.857 1.00 87.12 110 ILE A C 1
ATOM 887 O O . ILE A 1 110 ? 26.515 5.436 -16.542 1.00 87.12 110 ILE A O 1
ATOM 891 N N . GLY A 1 111 ? 28.693 4.877 -16.391 1.00 86.44 111 GLY A N 1
ATOM 892 C CA . GLY A 1 111 ? 28.988 5.068 -17.813 1.00 86.44 111 GLY A CA 1
ATOM 893 C C . GLY A 1 111 ? 28.062 4.243 -18.715 1.00 86.44 111 GLY A C 1
ATOM 894 O O . GLY A 1 111 ? 27.414 4.815 -19.600 1.00 86.44 111 GLY A O 1
ATOM 895 N N . PRO A 1 112 ? 27.914 2.925 -18.468 1.00 88.44 112 PRO A N 1
ATOM 896 C CA . PRO A 1 112 ? 27.005 2.068 -19.230 1.00 88.44 112 PRO A CA 1
ATOM 897 C C . PRO A 1 112 ? 25.531 2.491 -19.145 1.00 88.44 112 PRO A C 1
ATOM 899 O O . PRO A 1 112 ? 24.852 2.555 -20.173 1.00 88.44 112 PRO A O 1
ATOM 902 N N . ARG A 1 113 ? 25.038 2.878 -17.959 1.00 88.94 113 ARG A N 1
ATOM 903 C CA . ARG A 1 113 ? 23.633 3.295 -17.745 1.00 88.94 113 ARG A CA 1
ATOM 904 C C . ARG A 1 113 ? 23.247 4.539 -18.537 1.00 88.94 113 ARG A C 1
ATOM 906 O O . ARG A 1 113 ? 22.094 4.712 -18.935 1.00 88.94 113 ARG A O 1
ATOM 913 N N . PHE A 1 114 ? 24.220 5.401 -18.810 1.00 91.94 114 PHE A N 1
ATOM 914 C CA . PHE A 1 114 ? 24.050 6.589 -19.636 1.00 91.94 114 PHE A CA 1
ATOM 915 C C . PHE A 1 114 ? 24.819 6.495 -20.958 1.00 91.94 114 PHE A C 1
ATOM 917 O O . PHE A 1 114 ? 25.133 7.522 -21.552 1.00 91.94 114 PHE A O 1
ATOM 924 N N . ALA A 1 115 ? 25.050 5.288 -21.490 1.00 90.75 115 ALA A N 1
ATOM 925 C CA . ALA A 1 115 ? 25.723 5.100 -22.779 1.00 90.75 115 ALA A CA 1
ATOM 926 C C . ALA A 1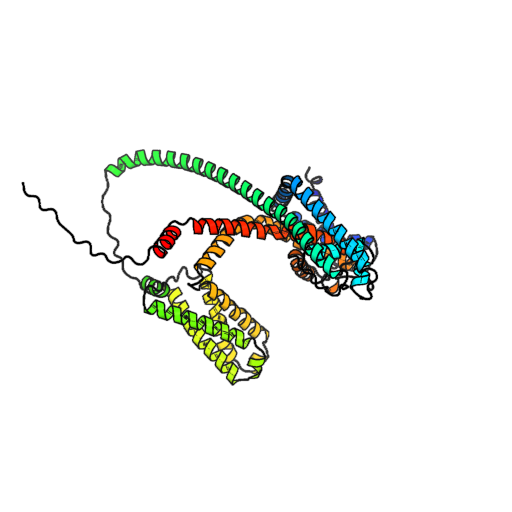 115 ? 24.944 5.724 -23.950 1.00 90.75 115 ALA A C 1
ATOM 928 O O . ALA A 1 115 ? 25.520 6.179 -24.941 1.00 90.75 115 ALA A O 1
ATOM 929 N N . ASN A 1 116 ? 23.612 5.767 -23.853 1.00 92.50 116 ASN A N 1
ATOM 930 C CA . ASN A 1 116 ? 22.752 6.519 -24.759 1.00 92.50 116 ASN A CA 1
ATOM 931 C C . ASN A 1 116 ? 21.486 7.013 -24.046 1.00 92.50 116 ASN A C 1
ATOM 933 O O . ASN A 1 116 ? 21.103 6.513 -22.992 1.00 92.50 116 ASN A O 1
ATOM 937 N N . VAL A 1 117 ? 20.808 7.994 -24.650 1.00 93.44 117 VAL A N 1
ATOM 938 C CA . VAL A 1 117 ? 19.623 8.625 -24.047 1.00 93.44 117 VAL A CA 1
ATOM 939 C C . VAL A 1 117 ? 18.507 7.613 -23.776 1.00 93.44 117 VAL A C 1
ATOM 941 O O . VAL A 1 117 ? 17.845 7.732 -22.756 1.00 93.44 117 VAL A O 1
ATOM 944 N N . LEU A 1 118 ? 18.278 6.637 -24.663 1.00 91.19 118 LEU A N 1
ATOM 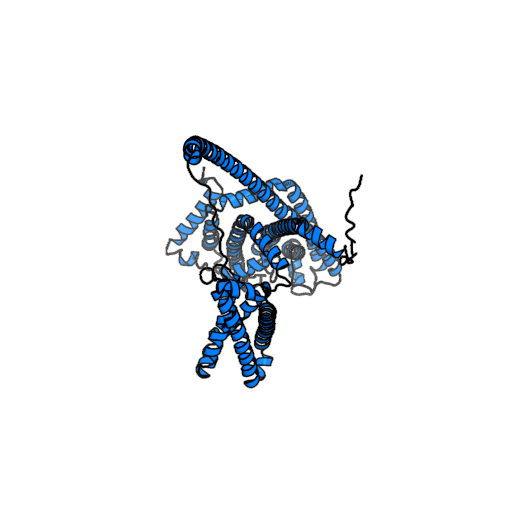945 C CA . LEU A 1 118 ? 17.166 5.691 -24.517 1.00 91.19 118 LEU A CA 1
ATOM 946 C C . LEU A 1 118 ? 17.403 4.681 -23.391 1.00 91.19 118 LEU A C 1
ATOM 948 O O . LEU A 1 118 ? 16.455 4.376 -22.673 1.00 91.19 118 LEU A O 1
ATOM 952 N N . VAL A 1 119 ? 18.643 4.218 -23.220 1.00 89.62 119 VAL A N 1
ATOM 953 C CA . VAL A 1 119 ? 19.061 3.361 -22.097 1.00 89.62 119 VAL A CA 1
ATOM 954 C C . VAL A 1 119 ? 19.015 4.140 -20.780 1.00 89.62 119 VAL A C 1
ATOM 956 O O . VAL A 1 119 ? 18.512 3.637 -19.787 1.00 89.62 119 VAL A O 1
ATOM 959 N N . GLY A 1 120 ? 19.378 5.426 -20.790 1.00 91.81 120 GLY A N 1
ATOM 960 C CA . GLY A 1 120 ? 19.288 6.286 -19.605 1.00 91.81 120 GLY A CA 1
ATOM 961 C C . GLY A 1 120 ? 17.868 6.722 -19.210 1.00 91.81 120 GLY A C 1
ATOM 962 O O . GLY A 1 120 ? 17.689 7.352 -18.165 1.00 91.81 120 GLY A O 1
ATOM 963 N N . LEU A 1 121 ? 16.840 6.469 -20.035 1.00 93.44 121 LEU A N 1
ATOM 964 C CA . LEU A 1 121 ? 15.464 6.908 -19.753 1.00 93.44 121 LEU A CA 1
ATOM 965 C C . LEU A 1 121 ? 14.877 6.218 -18.507 1.00 93.44 121 LEU A C 1
ATOM 967 O O . LEU A 1 121 ? 14.421 6.953 -17.629 1.00 93.44 121 LEU A O 1
ATOM 971 N N . PRO A 1 122 ? 14.877 4.876 -18.385 1.00 92.50 122 PRO A N 1
ATOM 972 C CA . PRO A 1 122 ? 14.472 4.183 -17.160 1.00 92.50 122 PRO A CA 1
ATOM 973 C C . PRO A 1 122 ? 15.169 4.734 -15.908 1.00 92.50 122 PRO A C 1
ATOM 975 O O . PRO A 1 122 ? 14.481 5.213 -15.009 1.00 92.50 122 PRO A O 1
ATOM 978 N N . HIS A 1 123 ? 16.505 4.797 -15.901 1.00 91.69 123 HIS A N 1
ATOM 979 C CA . HIS A 1 123 ? 17.295 5.293 -14.763 1.00 91.69 123 HIS A CA 1
ATOM 980 C C . HIS A 1 123 ? 16.967 6.749 -14.406 1.00 91.69 123 HIS A C 1
ATOM 982 O O . HIS A 1 123 ? 16.759 7.102 -13.245 1.00 91.69 123 HIS A O 1
ATOM 988 N N . GLY A 1 124 ? 16.839 7.612 -15.418 1.00 93.12 124 GLY A N 1
ATOM 989 C CA . GLY A 1 124 ? 16.426 8.995 -15.213 1.00 93.12 124 GLY A CA 1
ATOM 990 C C . GLY A 1 124 ? 15.026 9.101 -14.609 1.00 93.12 124 GLY A C 1
ATOM 991 O O . GLY A 1 124 ? 14.799 9.952 -13.756 1.00 93.12 124 GLY A O 1
ATOM 992 N N . LEU A 1 125 ? 14.085 8.239 -15.005 1.00 93.25 125 LEU A N 1
ATOM 993 C CA . LEU A 1 125 ? 12.734 8.249 -14.445 1.00 93.25 125 LEU A CA 1
ATOM 994 C C . LEU A 1 125 ? 12.705 7.746 -13.003 1.00 93.25 125 LEU A C 1
ATOM 996 O O . LEU A 1 125 ? 12.037 8.367 -12.176 1.00 93.25 125 LEU A O 1
ATOM 1000 N N . ILE A 1 126 ? 13.442 6.672 -12.708 1.00 92.38 126 ILE A N 1
ATOM 1001 C CA . ILE A 1 126 ? 13.606 6.118 -11.359 1.00 92.38 126 ILE A CA 1
ATOM 1002 C C . ILE A 1 126 ? 14.018 7.232 -10.400 1.00 92.38 126 ILE A C 1
ATOM 1004 O O . ILE A 1 126 ? 13.287 7.519 -9.452 1.00 92.38 126 ILE A O 1
ATOM 1008 N N . HIS A 1 127 ? 15.073 7.970 -10.745 1.00 91.25 127 HIS A N 1
ATOM 1009 C CA . HIS A 1 127 ? 15.534 9.132 -9.990 1.00 91.25 127 HIS A CA 1
ATOM 1010 C C . HIS A 1 127 ? 14.462 10.198 -9.738 1.00 91.25 127 HIS A C 1
ATOM 1012 O O . HIS A 1 127 ? 14.429 10.794 -8.667 1.00 91.25 127 HIS A O 1
ATOM 1018 N N . LEU A 1 128 ? 13.582 10.476 -10.705 1.00 91.94 128 LEU A N 1
ATOM 1019 C CA . LEU A 1 128 ? 12.515 11.465 -10.507 1.00 91.94 128 LEU A CA 1
ATOM 1020 C C . LEU A 1 128 ? 11.353 10.938 -9.648 1.00 91.94 128 LEU A C 1
ATOM 1022 O O . LEU A 1 128 ? 10.534 11.738 -9.182 1.00 91.94 128 LEU A O 1
ATOM 1026 N N . THR A 1 129 ? 11.229 9.617 -9.505 1.00 87.88 129 THR A N 1
ATOM 1027 C CA . THR A 1 129 ? 10.096 8.957 -8.839 1.00 87.88 129 THR A CA 1
ATOM 1028 C C . THR A 1 129 ? 10.403 8.398 -7.457 1.00 87.88 129 THR A C 1
ATOM 1030 O O . THR A 1 129 ? 9.450 8.201 -6.705 1.00 87.88 129 THR A O 1
ATOM 1033 N N . GLY A 1 130 ? 11.668 8.155 -7.114 1.00 76.00 130 GLY A N 1
ATOM 1034 C CA . GLY A 1 130 ? 12.002 7.323 -5.965 1.00 76.00 130 GLY A CA 1
ATOM 1035 C C . GLY A 1 130 ? 13.398 7.505 -5.389 1.00 76.00 130 GLY A C 1
ATOM 1036 O O . GLY A 1 130 ? 14.207 8.276 -5.910 1.00 76.00 130 GLY A O 1
ATOM 1037 N N . ASP A 1 131 ? 13.649 6.777 -4.300 1.00 72.31 131 ASP A N 1
ATOM 1038 C CA . ASP A 1 131 ? 14.990 6.625 -3.740 1.00 72.31 131 ASP A CA 1
ATOM 1039 C C . ASP A 1 131 ? 15.804 5.676 -4.624 1.00 72.31 131 ASP A C 1
ATOM 1041 O O . ASP A 1 131 ? 15.300 4.642 -5.076 1.00 72.31 131 ASP A O 1
ATOM 1045 N N . TYR A 1 132 ? 17.042 6.073 -4.906 1.00 72.81 132 TYR A N 1
ATOM 1046 C CA . TYR A 1 132 ? 17.925 5.397 -5.844 1.00 72.81 132 TYR A CA 1
ATOM 1047 C C . TYR A 1 132 ? 19.340 5.311 -5.265 1.00 72.81 132 TYR A C 1
ATOM 1049 O O . TYR A 1 132 ? 19.923 6.357 -4.959 1.00 72.81 132 TYR A O 1
ATOM 1057 N N . PRO A 1 133 ? 19.918 4.104 -5.132 1.00 65.50 133 PRO A N 1
ATOM 1058 C CA . PRO A 1 133 ? 21.123 3.884 -4.337 1.00 65.50 133 PRO A CA 1
ATOM 1059 C C . PRO A 1 133 ? 22.413 4.439 -4.955 1.00 65.50 133 PRO A C 1
ATOM 1061 O O . PRO A 1 133 ? 23.439 4.466 -4.276 1.00 65.50 133 PRO A O 1
ATOM 1064 N N . CYS A 1 134 ? 22.408 4.916 -6.203 1.00 75.81 134 CYS A N 1
ATOM 1065 C CA . CYS A 1 134 ? 23.649 5.348 -6.844 1.00 75.81 134 CYS A CA 1
ATOM 1066 C C . CYS A 1 134 ? 23.984 6.804 -6.549 1.00 75.81 134 CYS A C 1
ATOM 1068 O O . CYS A 1 134 ? 23.236 7.734 -6.865 1.00 75.81 134 CYS A O 1
ATOM 1070 N N . THR A 1 135 ? 25.170 6.992 -5.975 1.00 77.38 135 THR A N 1
ATOM 1071 C CA . THR A 1 135 ? 25.668 8.293 -5.519 1.00 77.38 135 THR A CA 1
ATOM 1072 C C . THR A 1 135 ? 26.941 8.753 -6.225 1.00 77.38 135 THR A C 1
ATOM 1074 O O . THR A 1 135 ? 27.366 9.886 -6.004 1.00 77.38 135 THR A O 1
ATOM 1077 N N . ASN A 1 136 ? 27.552 7.919 -7.071 1.00 86.81 136 ASN A N 1
ATOM 1078 C CA . ASN A 1 136 ? 28.909 8.127 -7.603 1.00 86.81 136 ASN A CA 1
ATOM 1079 C C . ASN A 1 136 ? 28.979 9.083 -8.809 1.00 86.81 136 ASN A C 1
ATOM 1081 O O . ASN A 1 136 ? 29.848 8.970 -9.664 1.00 86.81 136 ASN A O 1
ATOM 1085 N N . TYR A 1 137 ? 28.072 10.053 -8.872 1.00 89.62 137 TYR A N 1
ATOM 1086 C CA . TYR A 1 137 ? 27.997 11.024 -9.958 1.00 89.62 137 TYR A CA 1
ATOM 1087 C C . TYR A 1 137 ? 29.220 11.941 -10.027 1.00 89.62 137 TYR A C 1
ATOM 1089 O O . TYR A 1 137 ? 29.799 12.312 -9.001 1.00 89.62 137 TYR A O 1
ATOM 1097 N N . SER A 1 138 ? 29.577 12.391 -11.233 1.00 91.62 138 SER A N 1
ATOM 1098 C CA . SER A 1 138 ? 30.622 13.399 -11.390 1.00 91.62 138 SER A CA 1
ATOM 1099 C C . SER A 1 138 ? 30.248 14.703 -10.670 1.00 91.62 138 SER A C 1
ATOM 1101 O O . SER A 1 138 ? 29.093 15.131 -10.628 1.00 91.62 138 SER A O 1
ATOM 1103 N N . SER A 1 139 ? 31.243 15.423 -10.146 1.00 92.00 139 SER A N 1
ATOM 1104 C CA . SER A 1 139 ? 31.014 16.707 -9.459 1.00 92.00 139 SER A CA 1
ATOM 1105 C C . SER A 1 139 ? 30.275 17.745 -10.318 1.00 92.00 139 SER A C 1
ATOM 1107 O O . SER A 1 139 ? 29.702 18.695 -9.783 1.00 92.00 139 SER A O 1
ATOM 1109 N N . LEU A 1 140 ? 30.315 17.599 -11.648 1.00 92.56 140 LEU A N 1
ATOM 1110 C CA . LEU A 1 140 ? 29.683 18.518 -12.588 1.00 92.56 140 LEU A CA 1
ATOM 1111 C C . LEU A 1 140 ? 28.193 18.211 -12.798 1.00 92.56 140 LEU A C 1
ATOM 1113 O O . LEU A 1 140 ? 27.425 19.147 -13.020 1.00 92.56 140 LEU A O 1
ATOM 1117 N N . SER A 1 141 ? 27.764 16.951 -12.685 1.00 92.50 141 SER A N 1
ATOM 1118 C CA . SER A 1 141 ? 26.350 16.573 -12.790 1.00 92.50 141 SER A CA 1
ATOM 1119 C C . SER A 1 141 ? 25.577 16.762 -11.489 1.00 92.50 141 SER A C 1
ATOM 1121 O O . SER A 1 141 ? 24.396 17.104 -11.552 1.00 92.50 141 SER A O 1
ATOM 1123 N N . MET A 1 142 ? 26.227 16.667 -10.322 1.00 92.56 142 MET A N 1
ATOM 1124 C CA . MET A 1 142 ? 25.566 16.798 -9.012 1.00 92.56 142 MET A CA 1
ATOM 1125 C C . MET A 1 142 ? 24.638 18.029 -8.879 1.00 92.56 142 MET A C 1
ATOM 1127 O O . MET A 1 142 ? 23.511 17.869 -8.399 1.00 92.56 142 MET A O 1
ATOM 1131 N N . PRO A 1 143 ? 25.015 19.257 -9.306 1.00 93.81 143 PRO A N 1
ATOM 1132 C CA . PRO A 1 143 ? 24.120 20.414 -9.213 1.00 93.81 143 PRO A CA 1
ATOM 1133 C C . PRO A 1 143 ? 22.891 20.300 -10.123 1.00 93.81 143 PRO A C 1
ATOM 1135 O O . PRO A 1 143 ? 21.800 20.719 -9.736 1.00 93.81 143 PRO A O 1
ATOM 1138 N N . PHE A 1 144 ? 23.050 19.732 -11.324 1.00 93.69 144 PHE A N 1
ATOM 1139 C CA . PHE A 1 144 ? 21.929 19.476 -12.231 1.00 93.69 144 PHE A CA 1
ATOM 1140 C C . PHE A 1 144 ? 21.009 18.406 -11.655 1.00 93.69 144 PHE A C 1
ATOM 1142 O O . PHE A 1 144 ? 19.793 18.587 -11.678 1.00 93.69 144 PHE A O 1
ATOM 1149 N N . HIS A 1 145 ? 21.586 17.356 -11.069 1.00 91.50 145 HIS A N 1
ATOM 1150 C CA . HIS A 1 145 ? 20.860 16.301 -10.372 1.00 91.50 145 HIS A CA 1
ATOM 1151 C C . HIS A 1 145 ? 19.950 16.886 -9.296 1.00 91.50 145 HIS A C 1
ATOM 1153 O O . HIS A 1 145 ? 18.742 16.688 -9.346 1.00 91.50 145 HIS A O 1
ATOM 1159 N N . LEU A 1 146 ? 20.483 17.726 -8.404 1.00 92.50 146 LEU A N 1
ATOM 1160 C CA . LEU A 1 146 ? 19.693 18.397 -7.366 1.00 92.50 146 LEU A CA 1
ATOM 1161 C C . LEU A 1 146 ? 18.501 19.182 -7.943 1.00 92.50 146 LEU A C 1
ATOM 1163 O O . LEU A 1 146 ? 17.382 19.078 -7.440 1.00 92.50 146 LEU A O 1
ATOM 1167 N N . VAL A 1 147 ? 18.727 19.977 -8.993 1.00 95.25 147 VAL A N 1
ATOM 1168 C CA . VAL A 1 147 ? 17.672 20.793 -9.614 1.00 95.25 147 VAL A CA 1
ATOM 1169 C C . VAL A 1 147 ? 16.599 19.915 -10.255 1.00 95.25 147 VAL A C 1
ATOM 1171 O O . VAL A 1 147 ? 15.406 20.148 -10.045 1.00 95.25 147 VAL A O 1
ATOM 1174 N N . PHE A 1 148 ? 17.003 18.905 -11.024 1.00 95.44 148 PHE A N 1
ATOM 1175 C CA . PHE A 1 148 ? 16.070 18.018 -11.706 1.00 95.44 148 PHE A CA 1
ATOM 1176 C C . PHE A 1 148 ? 15.327 17.096 -10.749 1.00 95.44 148 PHE A C 1
ATOM 1178 O O . PHE A 1 148 ? 14.147 16.867 -10.984 1.00 95.44 148 PHE A O 1
ATOM 1185 N N . LEU A 1 149 ? 15.933 16.657 -9.644 1.00 93.19 149 LEU A N 1
ATOM 1186 C CA . LEU A 1 149 ? 15.234 15.913 -8.596 1.00 93.19 149 LEU A CA 1
ATOM 1187 C C . LEU A 1 149 ? 14.117 16.752 -7.968 1.00 93.19 149 LEU A C 1
ATOM 1189 O O . LEU A 1 149 ? 12.993 16.276 -7.838 1.00 93.19 149 LEU A O 1
ATOM 1193 N N . ILE A 1 150 ? 14.366 18.030 -7.656 1.00 94.62 150 ILE A N 1
ATOM 1194 C CA . ILE A 1 150 ? 13.320 18.926 -7.131 1.00 94.62 150 ILE A CA 1
ATOM 1195 C C . ILE A 1 150 ? 12.183 19.091 -8.152 1.00 94.62 150 ILE A C 1
ATOM 1197 O O . ILE A 1 150 ? 11.008 18.944 -7.808 1.00 94.62 150 ILE A O 1
ATOM 1201 N N . LEU A 1 151 ? 12.516 19.381 -9.415 1.00 95.94 151 LEU A N 1
ATOM 1202 C CA . LEU A 1 151 ? 11.520 19.538 -10.482 1.00 95.94 151 LEU A CA 1
ATOM 1203 C C . LEU A 1 151 ? 10.761 18.235 -10.759 1.00 95.94 151 LEU A C 1
ATOM 1205 O O . LEU A 1 151 ? 9.549 18.267 -10.984 1.00 95.94 151 LEU A O 1
ATOM 1209 N N . GLY A 1 152 ? 11.467 17.110 -10.719 1.00 93.50 152 GLY A N 1
ATOM 1210 C CA . GLY A 1 152 ? 10.952 15.761 -10.873 1.00 93.50 152 GLY A CA 1
ATOM 1211 C C . GLY A 1 152 ? 9.927 15.450 -9.812 1.00 93.50 152 GLY A C 1
ATOM 1212 O O . GLY A 1 152 ? 8.777 15.237 -10.167 1.00 93.50 152 GLY A O 1
ATOM 1213 N N . MET A 1 153 ? 10.299 15.561 -8.535 1.00 92.50 153 MET A N 1
ATOM 1214 C CA . MET A 1 153 ? 9.404 15.352 -7.393 1.00 92.50 153 MET A CA 1
ATOM 1215 C C . MET A 1 153 ? 8.154 16.235 -7.459 1.00 92.50 153 MET A C 1
ATOM 1217 O O . MET A 1 153 ? 7.049 15.787 -7.150 1.00 92.50 153 MET A O 1
ATOM 1221 N N . CYS A 1 154 ? 8.286 17.488 -7.910 1.00 94.88 154 CYS A N 1
ATOM 1222 C CA . CYS A 1 154 ? 7.131 18.347 -8.161 1.00 94.88 154 CYS A CA 1
ATOM 1223 C C . CYS A 1 154 ? 6.230 17.804 -9.283 1.00 94.88 154 CYS A C 1
ATOM 1225 O O . CYS A 1 154 ? 5.006 17.801 -9.133 1.00 94.88 154 CYS A O 1
ATOM 1227 N N . CYS A 1 155 ? 6.797 17.358 -10.406 1.00 95.44 155 CYS A N 1
ATOM 1228 C CA . CYS A 1 155 ? 6.034 16.858 -11.552 1.00 95.44 155 CYS A CA 1
ATOM 1229 C C . CYS A 1 155 ? 5.407 15.483 -11.287 1.00 95.44 155 CYS A C 1
ATOM 1231 O O . CYS A 1 155 ? 4.213 15.309 -11.539 1.00 95.44 155 CYS A O 1
ATOM 1233 N N . THR A 1 156 ? 6.174 14.534 -10.747 1.00 93.31 156 THR A N 1
ATOM 1234 C CA . THR A 1 156 ? 5.713 13.194 -10.365 1.00 93.31 156 THR A CA 1
ATOM 1235 C C . THR A 1 156 ? 4.668 13.294 -9.261 1.00 93.31 156 THR A C 1
ATOM 1237 O O . THR A 1 156 ? 3.573 12.762 -9.425 1.00 93.31 156 THR A O 1
ATOM 1240 N N . GLY A 1 157 ? 4.918 14.087 -8.214 1.00 93.44 157 GLY A N 1
ATOM 1241 C CA . GLY A 1 157 ? 3.954 14.368 -7.146 1.00 93.44 157 GLY A CA 1
ATOM 1242 C C . GLY A 1 157 ? 2.668 15.045 -7.635 1.00 93.44 157 GLY A C 1
ATOM 1243 O O . GLY A 1 157 ? 1.578 14.733 -7.160 1.00 93.44 157 GLY A O 1
ATOM 1244 N N . THR A 1 158 ? 2.754 15.944 -8.623 1.00 95.25 158 THR A N 1
ATOM 1245 C CA . THR A 1 158 ? 1.562 16.556 -9.238 1.00 95.25 158 THR A CA 1
ATOM 1246 C C . THR A 1 158 ? 0.767 15.532 -10.044 1.00 95.25 158 THR A C 1
ATOM 1248 O O . THR A 1 158 ? -0.459 15.495 -9.952 1.00 95.25 158 THR A O 1
ATOM 1251 N N . PHE A 1 159 ? 1.446 14.691 -10.827 1.00 94.38 159 PHE A N 1
ATOM 1252 C CA . PHE A 1 159 ? 0.809 13.640 -11.616 1.00 94.38 159 PHE A CA 1
ATOM 1253 C C . PHE A 1 159 ? 0.089 12.619 -10.721 1.00 94.38 159 PHE A C 1
ATOM 1255 O O . PHE A 1 159 ? -1.111 12.393 -10.899 1.00 94.38 159 PHE A O 1
ATOM 1262 N N . THR A 1 160 ? 0.782 12.070 -9.718 1.00 93.19 160 THR A N 1
ATOM 1263 C CA . THR A 1 160 ? 0.207 11.118 -8.754 1.00 93.19 160 THR A CA 1
ATOM 1264 C C . THR A 1 160 ? -0.895 11.769 -7.917 1.00 93.19 160 THR A C 1
ATOM 1266 O O . THR A 1 160 ? -1.955 11.176 -7.729 1.00 93.19 160 THR A O 1
ATOM 1269 N N . GLY A 1 161 ? -0.716 13.027 -7.504 1.00 93.44 161 GLY A N 1
ATOM 1270 C CA . GLY A 1 161 ? -1.705 13.791 -6.744 1.00 93.44 161 GLY A CA 1
ATOM 1271 C C . GLY A 1 161 ? -3.007 14.060 -7.505 1.00 93.44 161 GLY A C 1
ATOM 1272 O O . GLY A 1 161 ? -4.085 13.886 -6.937 1.00 93.44 161 GLY A O 1
ATOM 1273 N N . ILE A 1 162 ? -2.941 14.438 -8.789 1.00 94.69 162 ILE A N 1
ATOM 1274 C CA . ILE A 1 162 ? -4.135 14.612 -9.643 1.00 94.69 162 ILE A CA 1
ATOM 1275 C C . ILE A 1 162 ? -4.883 13.288 -9.782 1.00 94.69 162 ILE A C 1
ATOM 1277 O O . ILE A 1 162 ? -6.110 13.250 -9.698 1.00 94.69 162 ILE A O 1
ATOM 1281 N N . PHE A 1 163 ? -4.144 12.202 -9.985 1.00 91.69 163 PHE A N 1
ATOM 1282 C CA . PHE A 1 163 ? -4.715 10.879 -10.163 1.00 91.69 163 PHE A CA 1
ATOM 1283 C C . PHE A 1 163 ? -5.391 10.357 -8.882 1.00 91.69 163 PHE A C 1
ATOM 1285 O O . PHE A 1 163 ? -6.577 10.021 -8.904 1.00 91.69 163 PHE A O 1
ATOM 1292 N N . ALA A 1 164 ? -4.685 10.375 -7.746 1.00 92.38 164 ALA A N 1
ATOM 1293 C CA . ALA A 1 164 ? -5.227 9.974 -6.449 1.00 92.38 164 ALA A CA 1
ATOM 1294 C C . ALA A 1 164 ? -6.393 10.872 -6.008 1.00 92.38 164 ALA A C 1
ATOM 1296 O O . ALA A 1 164 ? -7.426 10.369 -5.563 1.00 92.38 164 ALA A O 1
ATOM 1297 N N . GLY A 1 165 ? -6.262 12.191 -6.178 1.00 93.50 165 GLY A N 1
ATOM 1298 C CA . GLY A 1 165 ? -7.317 13.160 -5.877 1.00 93.50 165 GLY A CA 1
ATOM 1299 C C . GLY A 1 165 ? -8.572 12.942 -6.723 1.00 93.50 165 GLY A C 1
ATOM 1300 O O . GLY A 1 165 ? -9.679 12.960 -6.191 1.00 93.50 165 GLY A O 1
ATOM 1301 N N . GLY A 1 166 ? -8.409 12.645 -8.016 1.00 93.31 166 GLY A N 1
ATOM 1302 C CA . GLY A 1 166 ? -9.521 12.304 -8.902 1.00 93.31 166 GLY A CA 1
ATOM 1303 C C . GLY A 1 166 ? -10.253 11.028 -8.486 1.00 93.31 166 GLY A C 1
ATOM 1304 O O . GLY A 1 166 ? -11.482 10.975 -8.539 1.00 93.31 166 GLY A O 1
ATOM 1305 N N . PHE A 1 167 ? -9.518 10.014 -8.024 1.00 92.69 167 PHE A N 1
ATOM 1306 C CA . PHE A 1 167 ? -10.119 8.776 -7.522 1.00 92.69 167 PHE A CA 1
ATOM 1307 C C . PHE A 1 167 ? -10.890 9.006 -6.216 1.00 92.69 167 PHE A C 1
ATOM 1309 O O . PHE A 1 167 ? -11.996 8.493 -6.032 1.00 92.69 167 PHE A O 1
ATOM 1316 N N . VAL A 1 168 ? -10.328 9.817 -5.318 1.00 92.25 168 VAL A N 1
ATOM 1317 C CA . VAL A 1 168 ? -10.984 10.248 -4.079 1.00 92.25 168 VAL A CA 1
ATOM 1318 C C . VAL A 1 168 ? -12.298 10.978 -4.379 1.00 92.25 168 VAL A C 1
ATOM 1320 O O . VAL A 1 168 ? -13.337 10.613 -3.823 1.00 92.25 168 VAL A O 1
ATOM 1323 N N . GLU A 1 169 ? -12.276 11.944 -5.300 1.00 92.69 169 GLU A N 1
ATOM 1324 C CA . GLU A 1 169 ? -13.457 12.705 -5.724 1.00 92.69 169 GLU A CA 1
ATOM 1325 C C . GLU A 1 169 ? -14.542 11.790 -6.313 1.00 92.69 169 GLU A C 1
ATOM 1327 O O . GLU A 1 169 ? -15.705 11.868 -5.910 1.00 92.69 169 GLU A O 1
ATOM 1332 N N . TYR A 1 170 ? -14.159 10.860 -7.194 1.00 93.44 170 TYR A N 1
ATOM 1333 C CA . TYR A 1 170 ? -15.070 9.870 -7.774 1.00 93.44 170 TYR A CA 1
ATOM 1334 C C . TYR A 1 170 ? -15.751 9.008 -6.705 1.00 93.44 170 TYR A C 1
ATOM 1336 O O . TYR A 1 170 ? -16.980 8.907 -6.668 1.00 93.44 170 TYR A O 1
ATOM 1344 N N . LEU A 1 171 ? -14.972 8.428 -5.784 1.00 90.38 171 LEU A N 1
ATOM 1345 C CA . LEU A 1 171 ? -15.520 7.620 -4.694 1.00 90.38 171 LEU A CA 1
ATOM 1346 C C . LEU A 1 171 ? -16.391 8.447 -3.743 1.00 90.38 171 LEU A C 1
ATOM 1348 O O . LEU A 1 171 ? -17.317 7.909 -3.129 1.00 90.38 171 LEU A O 1
ATOM 1352 N N . GLY A 1 172 ? -16.067 9.726 -3.555 1.00 88.88 172 GLY A N 1
ATOM 1353 C CA . GLY A 1 172 ? -16.875 10.671 -2.791 1.00 88.88 172 GLY A CA 1
ATOM 1354 C C . GLY A 1 172 ? -18.248 10.874 -3.432 1.00 88.88 172 GLY A C 1
ATOM 1355 O O . GLY A 1 172 ? -19.268 10.694 -2.761 1.00 88.88 172 GLY A O 1
ATOM 1356 N N . ALA A 1 173 ? -18.274 11.151 -4.738 1.00 91.19 173 ALA A N 1
ATOM 1357 C CA . ALA A 1 173 ? -19.496 11.334 -5.517 1.00 91.19 173 ALA A CA 1
ATOM 1358 C C . ALA A 1 173 ? -20.364 10.064 -5.547 1.00 91.19 173 ALA A C 1
ATOM 1360 O O . ALA A 1 173 ? -21.575 10.133 -5.316 1.00 91.19 173 ALA A O 1
ATOM 1361 N N . GLN A 1 174 ? -19.754 8.892 -5.746 1.00 89.62 174 GLN A N 1
ATOM 1362 C CA . GLN A 1 174 ? -20.462 7.609 -5.724 1.00 89.62 174 GLN A CA 1
ATOM 1363 C C . GLN A 1 174 ? -21.119 7.348 -4.361 1.00 89.62 174 GLN A C 1
ATOM 1365 O O . GLN A 1 174 ? -22.304 7.022 -4.286 1.00 89.62 174 GLN A O 1
ATOM 1370 N N . ARG A 1 175 ? -20.388 7.570 -3.262 1.00 84.81 175 ARG A N 1
ATOM 1371 C CA . ARG A 1 175 ? -20.930 7.414 -1.903 1.00 84.81 175 ARG A CA 1
ATOM 1372 C C . ARG A 1 175 ? -22.048 8.404 -1.603 1.00 84.81 175 ARG A C 1
ATOM 1374 O O . ARG A 1 175 ? -22.966 8.080 -0.849 1.00 84.81 175 ARG A O 1
ATOM 1381 N N . GLU A 1 176 ? -21.983 9.618 -2.138 1.00 88.81 176 GLU A N 1
ATOM 1382 C CA . GLU A 1 176 ? -23.075 10.577 -1.996 1.00 88.81 176 GLU A CA 1
ATOM 1383 C C . GLU A 1 176 ? -24.343 10.087 -2.706 1.00 88.81 176 GLU A C 1
ATOM 1385 O O . GLU A 1 176 ? -25.428 10.144 -2.121 1.00 88.81 176 GLU A O 1
ATOM 1390 N N . LEU A 1 177 ? -24.208 9.537 -3.915 1.00 90.31 177 LEU A N 1
ATOM 1391 C CA . LEU A 1 177 ? -25.319 8.949 -4.659 1.00 90.31 177 LEU A CA 1
ATOM 1392 C C . LEU A 1 177 ? -25.945 7.764 -3.908 1.00 90.31 177 LEU A C 1
ATOM 1394 O O . LEU A 1 177 ? -27.160 7.742 -3.709 1.00 90.31 177 LEU A O 1
ATOM 1398 N N . GLU A 1 178 ? -25.130 6.832 -3.413 1.00 87.44 178 GLU A N 1
ATOM 1399 C CA . GLU A 1 178 ? -25.592 5.684 -2.618 1.00 87.44 178 GLU A CA 1
ATOM 1400 C C . GLU A 1 178 ? -26.317 6.128 -1.341 1.00 87.44 178 GLU A C 1
ATOM 1402 O O . GLU A 1 178 ? -27.361 5.584 -0.977 1.00 87.44 178 GLU A O 1
ATOM 1407 N N . ARG A 1 179 ? -25.810 7.163 -0.656 1.00 87.25 179 ARG A N 1
ATOM 1408 C CA . ARG A 1 179 ? -26.474 7.728 0.530 1.00 87.25 179 ARG A CA 1
ATOM 1409 C C . ARG A 1 179 ? -27.819 8.357 0.191 1.00 87.25 179 ARG A C 1
ATOM 1411 O O . ARG A 1 179 ? -28.743 8.223 0.992 1.00 87.25 179 ARG A O 1
ATOM 1418 N N . ARG A 1 180 ? -27.936 9.038 -0.953 1.00 91.31 180 ARG A N 1
ATOM 1419 C CA . ARG A 1 180 ? -29.208 9.608 -1.424 1.00 91.31 180 ARG A CA 1
ATOM 1420 C C . ARG A 1 180 ? -30.217 8.497 -1.713 1.00 91.31 180 ARG A C 1
ATOM 1422 O O . ARG A 1 180 ? -31.316 8.543 -1.170 1.00 91.31 180 ARG A O 1
ATOM 1429 N N . GLN A 1 181 ? -29.809 7.451 -2.428 1.00 93.00 181 GLN A N 1
ATOM 1430 C CA . GLN A 1 181 ? -30.656 6.285 -2.710 1.00 93.00 181 GLN A CA 1
ATOM 1431 C C . GLN A 1 181 ? -31.100 5.565 -1.428 1.00 93.00 181 GLN A C 1
ATOM 1433 O O . GLN A 1 181 ? -32.285 5.303 -1.234 1.00 93.00 181 GLN A O 1
ATOM 1438 N N . ALA A 1 182 ? -30.181 5.326 -0.488 1.00 90.12 182 ALA A N 1
ATOM 1439 C CA . ALA A 1 182 ? -30.514 4.714 0.798 1.00 90.12 182 ALA A CA 1
ATOM 1440 C C . ALA A 1 182 ? -31.427 5.608 1.659 1.00 90.12 182 ALA A C 1
ATOM 1442 O O . ALA A 1 182 ? -32.246 5.107 2.432 1.00 90.12 182 ALA A O 1
ATOM 1443 N N . ALA A 1 183 ? -31.296 6.936 1.569 1.00 91.56 183 ALA A N 1
ATOM 1444 C CA . ALA A 1 183 ? -32.201 7.867 2.239 1.00 91.56 183 ALA A CA 1
ATOM 1445 C C . ALA A 1 183 ? -33.609 7.810 1.631 1.00 91.56 183 ALA A C 1
ATOM 1447 O O . ALA A 1 183 ? -34.584 7.755 2.380 1.00 91.56 183 ALA A O 1
ATOM 1448 N N . GLU A 1 184 ? -33.721 7.757 0.304 1.00 94.06 184 GLU A N 1
ATOM 1449 C CA . GLU A 1 184 ? -34.992 7.586 -0.405 1.00 94.06 184 GLU A CA 1
ATOM 1450 C C . GLU A 1 184 ? -35.672 6.262 -0.030 1.00 94.06 184 GLU A C 1
ATOM 1452 O O . GLU A 1 184 ? -36.849 6.258 0.339 1.00 94.06 184 GLU A O 1
ATOM 1457 N N . GLU A 1 185 ? -34.927 5.156 -0.007 1.00 93.88 185 GLU A N 1
ATOM 1458 C CA . GLU A 1 185 ? -35.434 3.845 0.412 1.00 93.88 185 GLU A CA 1
ATOM 1459 C C . GLU A 1 185 ? -35.920 3.866 1.871 1.00 93.88 185 GLU A C 1
ATOM 1461 O O . GLU A 1 185 ? -37.021 3.407 2.190 1.00 93.88 185 GLU A O 1
ATOM 1466 N N . ARG A 1 186 ? -35.152 4.481 2.781 1.00 91.25 186 ARG A N 1
ATOM 1467 C CA . ARG A 1 186 ? -35.560 4.646 4.186 1.00 91.25 186 ARG A CA 1
ATOM 1468 C C . ARG A 1 186 ? -36.819 5.486 4.327 1.00 91.25 186 ARG A C 1
ATOM 1470 O O . ARG A 1 186 ? -37.656 5.160 5.168 1.00 91.25 186 ARG A O 1
ATOM 1477 N N . VAL A 1 187 ? -36.973 6.544 3.533 1.00 93.12 187 VAL A N 1
ATOM 1478 C CA . VAL A 1 187 ? -38.195 7.356 3.521 1.00 93.12 187 VAL A CA 1
ATOM 1479 C C . VAL A 1 187 ? -39.379 6.511 3.054 1.00 93.12 187 VAL A C 1
ATOM 1481 O O . VAL A 1 187 ? -40.421 6.542 3.704 1.00 93.12 187 VAL A O 1
ATOM 1484 N N . GLN A 1 188 ? -39.225 5.686 2.017 1.00 93.50 188 GLN A N 1
ATOM 1485 C CA . GLN A 1 188 ? -40.288 4.783 1.556 1.00 93.50 188 GLN A CA 1
ATOM 1486 C C . GLN A 1 188 ? -40.685 3.750 2.623 1.00 93.50 188 GLN A C 1
ATOM 1488 O O . GLN A 1 188 ? -41.877 3.559 2.904 1.00 93.50 188 GLN A O 1
ATOM 1493 N N . ILE A 1 189 ? -39.704 3.126 3.281 1.00 92.69 189 ILE A N 1
ATOM 1494 C CA . ILE A 1 189 ? -39.945 2.190 4.388 1.00 92.69 189 ILE A CA 1
ATOM 1495 C C . ILE A 1 189 ? -40.615 2.915 5.558 1.00 92.69 189 ILE A C 1
ATOM 1497 O O . ILE A 1 189 ? -41.572 2.395 6.129 1.00 92.69 189 ILE A O 1
ATOM 1501 N N . MET A 1 190 ? -40.167 4.125 5.905 1.00 90.12 190 MET A N 1
ATOM 1502 C CA . MET A 1 190 ? -40.742 4.922 6.988 1.00 90.12 190 MET A CA 1
ATOM 1503 C C . MET A 1 190 ? -42.182 5.330 6.681 1.00 90.12 190 MET A C 1
ATOM 1505 O O . MET A 1 190 ? -43.034 5.192 7.551 1.00 90.12 190 MET A O 1
ATOM 1509 N N . VAL A 1 191 ? -42.490 5.768 5.461 1.00 93.12 191 VAL A N 1
ATOM 1510 C CA . VAL A 1 191 ? -43.862 6.076 5.027 1.00 93.12 191 VAL A CA 1
ATOM 1511 C C . VAL A 1 191 ? -44.750 4.838 5.168 1.00 93.12 191 VAL A C 1
ATOM 1513 O O . VAL A 1 191 ? -45.834 4.909 5.755 1.00 93.12 191 VAL A O 1
ATOM 1516 N N . THR A 1 192 ? -44.257 3.677 4.732 1.00 91.25 192 THR A N 1
ATOM 1517 C CA . THR A 1 192 ? -44.971 2.400 4.857 1.00 91.25 192 THR A CA 1
ATOM 1518 C C . THR A 1 192 ? -45.183 2.026 6.326 1.00 91.25 192 THR A C 1
ATOM 1520 O O . THR A 1 192 ? -46.312 1.769 6.750 1.00 91.25 192 THR A O 1
ATOM 1523 N N . ALA A 1 193 ? -44.135 2.075 7.146 1.00 89.56 193 ALA A N 1
ATOM 1524 C CA . ALA A 1 193 ? -44.189 1.757 8.567 1.00 89.56 193 ALA A CA 1
ATOM 1525 C C . ALA A 1 193 ? -45.097 2.722 9.339 1.00 89.56 193 ALA A C 1
ATOM 1527 O O . ALA A 1 193 ? -45.912 2.269 10.138 1.00 89.56 193 ALA A O 1
ATOM 1528 N N . VAL A 1 194 ? -45.023 4.030 9.075 1.00 90.69 194 VAL A N 1
ATOM 1529 C CA . VAL A 1 194 ? -45.888 5.053 9.680 1.00 90.69 194 VAL A CA 1
ATOM 1530 C C . VAL A 1 194 ? -47.341 4.820 9.287 1.00 90.69 194 VAL A C 1
ATOM 1532 O O . VAL A 1 194 ? -48.201 4.899 10.158 1.00 90.69 194 VAL A O 1
ATOM 1535 N N . SER A 1 195 ? -47.641 4.450 8.040 1.00 87.00 195 SER A N 1
ATOM 1536 C CA . SER A 1 195 ? -49.017 4.134 7.631 1.00 87.00 195 SER A CA 1
ATOM 1537 C C . SER A 1 195 ? -49.589 2.924 8.395 1.00 87.00 195 SER A C 1
ATOM 1539 O O . SER A 1 195 ? -50.716 2.969 8.904 1.00 87.00 195 SER A O 1
ATOM 1541 N N . VAL A 1 196 ? -48.785 1.870 8.589 1.00 85.62 196 VAL A N 1
ATOM 1542 C CA . VAL A 1 196 ? -49.151 0.675 9.369 1.00 85.62 196 VAL A CA 1
ATOM 1543 C C . VAL A 1 196 ? -49.264 1.002 10.860 1.00 85.62 196 VAL A C 1
ATOM 1545 O O . VAL A 1 196 ? -50.204 0.558 11.529 1.00 85.62 196 VAL A O 1
ATOM 1548 N N . LEU A 1 197 ? -48.334 1.798 11.392 1.00 84.88 197 LEU A N 1
ATOM 1549 C CA . LEU A 1 197 ? -48.295 2.189 12.795 1.00 84.88 197 LEU A CA 1
ATOM 1550 C C . LEU A 1 197 ? -49.451 3.126 13.132 1.00 84.88 197 LEU A C 1
ATOM 1552 O O . LEU A 1 197 ? -50.111 2.895 14.132 1.00 84.88 197 LEU A O 1
ATOM 1556 N N . GLN A 1 198 ? -49.773 4.113 12.295 1.00 82.69 198 GLN A N 1
ATOM 1557 C CA . GLN A 1 198 ? -50.948 4.974 12.463 1.00 82.69 198 GLN A CA 1
ATOM 1558 C C . GLN A 1 198 ? -52.241 4.152 12.434 1.00 82.69 198 GLN A C 1
ATOM 1560 O O . GLN A 1 198 ? -53.130 4.377 13.259 1.00 82.69 198 GLN A O 1
ATOM 1565 N N . ARG A 1 199 ? -52.335 3.141 11.558 1.00 80.38 199 ARG A N 1
ATOM 1566 C CA . ARG A 1 199 ? -53.475 2.211 11.520 1.00 80.38 199 ARG A CA 1
ATOM 1567 C C . ARG A 1 199 ? -53.592 1.402 12.815 1.00 80.38 199 ARG A C 1
ATOM 1569 O O . ARG A 1 199 ? -54.681 1.308 13.375 1.00 80.38 199 ARG A O 1
ATOM 1576 N N . ARG A 1 200 ? -52.480 0.873 13.337 1.00 79.06 200 ARG A N 1
ATOM 1577 C CA . ARG A 1 200 ? -52.446 0.131 14.612 1.00 79.06 200 ARG A CA 1
ATOM 1578 C C . ARG A 1 200 ? -52.642 1.034 15.830 1.00 79.06 200 ARG A C 1
ATOM 1580 O O . ARG A 1 200 ? -53.329 0.636 16.763 1.00 79.06 200 ARG A O 1
ATOM 1587 N N . PHE A 1 201 ? -52.100 2.246 15.827 1.00 77.06 201 PHE A N 1
ATOM 1588 C CA . PHE A 1 201 ? -52.189 3.204 16.927 1.00 77.06 201 PHE A CA 1
ATOM 1589 C C . PHE A 1 201 ? -53.610 3.754 17.062 1.00 77.06 201 PHE A C 1
ATOM 1591 O O . PHE A 1 201 ? -54.116 3.808 18.173 1.00 77.06 201 PHE A O 1
ATOM 1598 N N . ARG A 1 202 ? -54.329 4.020 15.960 1.00 73.69 202 ARG A N 1
ATOM 1599 C CA . ARG A 1 202 ? -55.772 4.346 16.006 1.00 73.69 202 ARG A CA 1
ATOM 1600 C C . ARG A 1 202 ? -56.617 3.229 16.640 1.00 73.69 202 ARG A C 1
ATOM 1602 O O . ARG A 1 202 ? -57.613 3.519 17.300 1.00 73.69 202 ARG A O 1
ATOM 1609 N N . VAL A 1 203 ? -56.217 1.964 16.482 1.00 70.19 203 VAL A N 1
ATOM 1610 C CA . VAL A 1 203 ? -56.877 0.801 17.111 1.00 70.19 203 VAL A CA 1
ATOM 1611 C C . VAL A 1 203 ? -56.453 0.637 18.577 1.00 70.19 203 VAL A C 1
ATOM 1613 O O . VAL A 1 203 ? -57.290 0.376 19.437 1.00 70.19 203 VAL A O 1
ATOM 1616 N N . ARG A 1 204 ? -55.172 0.856 18.893 1.00 63.44 204 ARG A N 1
ATOM 1617 C CA . ARG A 1 204 ? -54.593 0.664 20.233 1.00 63.44 204 ARG A CA 1
ATOM 1618 C C . ARG A 1 204 ? -54.844 1.841 21.182 1.00 63.44 204 ARG A C 1
ATOM 1620 O O . ARG A 1 204 ? -54.993 1.622 22.376 1.00 63.44 204 ARG A O 1
ATOM 1627 N N . GLN A 1 205 ? -54.990 3.069 20.684 1.00 61.25 205 GLN A N 1
ATOM 1628 C CA . GLN A 1 205 ? -55.371 4.251 21.473 1.00 61.25 205 GLN A CA 1
ATOM 1629 C C . GLN A 1 205 ? -56.816 4.142 21.999 1.00 61.25 205 GLN A C 1
ATOM 1631 O O . GLN A 1 205 ? -57.125 4.679 23.061 1.00 61.25 205 GLN A O 1
ATOM 1636 N N . LYS A 1 206 ? -57.679 3.353 21.334 1.00 58.00 206 LYS A N 1
ATOM 1637 C CA . LYS A 1 206 ? -58.983 2.932 21.881 1.00 58.00 206 LYS A CA 1
ATOM 1638 C C . LYS A 1 206 ? -58.861 1.927 23.041 1.00 58.00 206 LYS A C 1
ATOM 1640 O O . LYS A 1 206 ? -59.798 1.806 23.820 1.00 58.00 206 LYS A O 1
ATOM 1645 N N . GLN A 1 207 ? -57.725 1.239 23.184 1.00 54.41 207 GLN A N 1
ATOM 1646 C CA . GLN A 1 207 ? -57.467 0.237 24.231 1.00 54.41 207 GLN A CA 1
ATOM 1647 C C . GLN A 1 207 ? -56.600 0.779 25.389 1.00 54.41 207 GLN A C 1
ATOM 1649 O O . GLN A 1 207 ? -56.818 0.413 26.539 1.00 54.41 207 GLN A O 1
ATOM 1654 N N . LEU A 1 208 ? -55.669 1.703 25.120 1.00 49.59 208 LEU A N 1
ATOM 1655 C CA . LEU A 1 208 ? -54.745 2.298 26.103 1.00 49.59 208 LEU A CA 1
ATOM 1656 C C . LEU A 1 208 ? -55.347 3.426 26.958 1.00 49.59 208 LEU A C 1
ATOM 1658 O O . LEU A 1 208 ? -54.775 3.762 27.986 1.00 49.59 208 LEU A O 1
ATOM 1662 N N . ARG A 1 209 ? -56.547 3.939 26.637 1.00 50.84 209 ARG A N 1
ATOM 1663 C CA . ARG A 1 209 ? -57.341 4.744 27.595 1.00 50.84 209 ARG A CA 1
ATOM 1664 C C . ARG A 1 209 ? -57.830 3.934 28.812 1.00 50.84 209 ARG A C 1
ATOM 1666 O O . ARG A 1 209 ? -58.498 4.497 29.670 1.00 50.84 209 ARG A O 1
ATOM 1673 N N . LYS A 1 210 ? -57.520 2.632 28.885 1.00 49.84 210 LYS A N 1
ATOM 1674 C CA . LYS A 1 210 ? -57.983 1.717 29.935 1.00 49.84 210 LYS A CA 1
ATOM 1675 C C . LYS A 1 210 ? -56.890 1.127 30.835 1.00 49.84 210 LYS A C 1
ATOM 1677 O O . LYS A 1 210 ? -57.265 0.457 31.786 1.00 49.84 210 LYS A O 1
ATOM 1682 N N . PHE A 1 211 ? -55.593 1.343 30.591 1.00 45.22 211 PHE A N 1
ATOM 1683 C CA . PHE A 1 211 ? -54.550 0.707 31.412 1.00 45.22 211 PHE A CA 1
ATOM 1684 C C . PHE A 1 211 ? -53.286 1.562 31.610 1.00 45.22 211 PHE A C 1
ATOM 1686 O O . PHE A 1 211 ? -52.482 1.727 30.698 1.00 45.22 211 PHE A O 1
ATOM 1693 N N . SER A 1 212 ? -53.141 1.972 32.873 1.00 40.41 212 SER A N 1
ATOM 1694 C CA . SER A 1 212 ? -51.924 2.100 33.689 1.00 40.41 212 SER A CA 1
ATOM 1695 C C . SER A 1 212 ? -50.964 3.285 33.543 1.00 40.41 212 SER A C 1
ATOM 1697 O O . SER A 1 212 ? -50.216 3.412 32.577 1.00 40.41 212 SER A O 1
ATOM 1699 N N . SER A 1 213 ? -50.891 4.029 34.653 1.00 42.91 213 SER A N 1
ATOM 1700 C CA . SER A 1 213 ? -49.641 4.390 35.336 1.00 42.91 213 SER A CA 1
ATOM 1701 C C . SER A 1 213 ? -48.983 3.155 35.969 1.00 42.91 213 SER A C 1
ATOM 1703 O O . SER A 1 213 ? -49.697 2.269 36.435 1.00 42.91 213 SER A O 1
ATOM 1705 N N . GLU A 1 214 ? -47.648 3.112 35.981 1.00 43.50 214 GLU A N 1
ATOM 1706 C CA . GLU A 1 214 ? -46.764 3.034 37.168 1.00 43.50 214 GLU A CA 1
ATOM 1707 C C . GLU A 1 214 ? -45.351 2.596 36.739 1.00 43.50 214 GLU A C 1
ATOM 1709 O O . GLU A 1 214 ? -45.147 1.497 36.225 1.00 43.50 214 GLU A O 1
ATOM 1714 N N . GLU A 1 215 ? -44.362 3.468 36.955 1.00 41.91 215 GLU A N 1
ATOM 1715 C CA . GLU A 1 215 ? -42.934 3.159 36.828 1.00 41.91 215 GLU A CA 1
ATOM 1716 C C . GLU A 1 215 ? -42.340 2.868 38.215 1.00 41.91 215 GLU A C 1
ATOM 1718 O O . GLU A 1 215 ? -42.503 3.649 39.151 1.00 41.91 215 GLU A O 1
ATOM 1723 N N . LEU A 1 216 ? -41.617 1.750 38.337 1.00 45.38 216 LEU A N 1
ATOM 1724 C CA . LEU A 1 216 ? -40.871 1.355 39.537 1.00 45.38 216 LEU A CA 1
ATOM 1725 C C . LEU A 1 216 ? -39.413 1.864 39.484 1.00 45.38 216 LEU A C 1
ATOM 1727 O O . LEU A 1 216 ? -38.777 1.797 38.427 1.00 45.38 216 LEU A O 1
ATOM 1731 N N . PRO A 1 217 ? -38.819 2.295 40.615 1.00 44.84 217 PRO A N 1
ATOM 1732 C CA . PRO A 1 217 ? -37.440 2.766 40.658 1.00 44.84 217 PRO A CA 1
ATOM 1733 C C . PRO A 1 217 ? -36.427 1.607 40.660 1.00 44.84 217 PRO A C 1
ATOM 1735 O O . PRO A 1 217 ? -36.511 0.650 41.429 1.00 44.84 217 PRO A O 1
ATOM 1738 N N . ARG A 1 218 ? -35.411 1.724 39.799 1.00 38.72 218 ARG A N 1
ATOM 1739 C CA . ARG A 1 218 ? -34.331 0.745 39.607 1.00 38.72 218 ARG A CA 1
ATOM 1740 C C . ARG A 1 218 ? -33.277 0.879 40.716 1.00 38.72 218 ARG A C 1
ATOM 1742 O O . ARG A 1 218 ? -32.428 1.769 40.673 1.00 38.72 218 ARG A O 1
ATOM 1749 N N . TYR A 1 219 ? -33.318 -0.012 41.706 1.00 41.47 219 TYR A N 1
ATOM 1750 C CA . TYR A 1 219 ? -32.340 -0.069 42.798 1.00 41.47 219 TYR A CA 1
ATOM 1751 C C . TYR A 1 219 ? -30.962 -0.525 42.281 1.00 41.47 219 TYR A C 1
ATOM 1753 O O . TYR A 1 219 ? -30.812 -1.581 41.667 1.00 41.47 219 TYR A O 1
ATOM 1761 N N . ASN A 1 220 ? -29.938 0.305 42.485 1.00 48.50 220 ASN A N 1
ATOM 1762 C CA . ASN A 1 220 ? -28.643 0.204 41.814 1.00 48.50 220 ASN A CA 1
ATOM 1763 C C . ASN A 1 220 ? -27.616 -0.528 42.703 1.00 48.50 220 ASN A C 1
ATOM 1765 O O . ASN A 1 220 ? -26.732 0.098 43.284 1.00 48.50 220 ASN A O 1
ATOM 1769 N N . GLN A 1 221 ? -27.713 -1.858 42.818 1.00 45.97 221 GLN A N 1
ATOM 1770 C CA . GLN A 1 221 ? -26.683 -2.651 43.504 1.00 45.97 221 GLN A CA 1
ATOM 1771 C C . GLN A 1 221 ? -25.347 -2.603 42.738 1.00 45.97 221 GLN A C 1
ATOM 1773 O O . GLN A 1 221 ? -25.290 -2.702 41.503 1.00 45.97 221 GLN A O 1
ATOM 1778 N N . VAL A 1 222 ? -24.253 -2.409 43.480 1.00 57.62 222 VAL A N 1
ATOM 1779 C CA . VAL A 1 222 ? -22.884 -2.411 42.952 1.00 57.62 222 VAL A CA 1
ATOM 1780 C C . VAL A 1 222 ? -22.393 -3.856 42.895 1.00 57.62 222 VAL A C 1
ATOM 1782 O O . VAL A 1 222 ? -21.869 -4.385 43.864 1.00 57.62 222 VAL A O 1
ATOM 1785 N N . THR A 1 223 ? -22.587 -4.510 41.753 1.00 79.56 223 THR A N 1
ATOM 1786 C CA . THR A 1 223 ? -22.049 -5.849 41.469 1.00 79.56 223 THR A CA 1
ATOM 1787 C C . THR A 1 223 ? -20.512 -5.824 41.461 1.00 79.56 223 THR A C 1
ATOM 1789 O O . THR A 1 223 ? -19.924 -4.807 41.090 1.00 79.56 223 THR A O 1
ATOM 1792 N N . ILE A 1 224 ? -19.848 -6.943 41.783 1.00 78.25 224 ILE A N 1
ATOM 1793 C CA . ILE A 1 224 ? -18.377 -7.120 41.695 1.00 78.25 224 ILE A CA 1
ATOM 1794 C C . ILE A 1 224 ? -17.826 -6.634 40.340 1.00 78.25 224 ILE A C 1
ATOM 1796 O O . ILE A 1 224 ? -16.799 -5.962 40.281 1.00 78.25 224 ILE A O 1
ATOM 1800 N N . GLN A 1 225 ? -18.580 -6.849 39.260 1.00 82.50 225 GLN A N 1
ATOM 1801 C CA . GLN A 1 225 ? -18.290 -6.321 37.923 1.00 82.50 225 GLN A CA 1
ATOM 1802 C C . GLN A 1 225 ? -18.158 -4.788 37.897 1.00 82.50 225 GLN A C 1
ATOM 1804 O O . GLN A 1 225 ? -17.213 -4.252 37.324 1.00 82.50 225 GLN A O 1
ATOM 1809 N N . LYS A 1 226 ? -19.072 -4.058 38.552 1.00 81.44 226 LYS A N 1
ATOM 1810 C CA . LYS A 1 226 ? -19.023 -2.590 38.650 1.00 81.44 226 LYS A CA 1
ATOM 1811 C C . LYS A 1 226 ? -17.820 -2.132 39.481 1.00 81.44 226 LYS A C 1
ATOM 1813 O O . LYS A 1 226 ? -17.241 -1.098 39.161 1.00 81.44 226 LYS A O 1
ATOM 1818 N N . ALA A 1 227 ? -17.424 -2.882 40.511 1.00 82.94 227 ALA A N 1
ATOM 1819 C CA . ALA A 1 227 ? -16.220 -2.588 41.293 1.00 82.94 227 ALA A CA 1
ATOM 1820 C C . ALA A 1 227 ? -14.934 -2.779 40.465 1.00 82.94 227 ALA A C 1
ATOM 1822 O O . ALA A 1 227 ? -14.115 -1.860 40.405 1.00 82.94 227 ALA A O 1
ATOM 1823 N N . ALA A 1 228 ? -14.804 -3.897 39.742 1.00 83.31 228 ALA A N 1
ATOM 1824 C CA . ALA A 1 228 ? -13.689 -4.144 38.824 1.00 83.31 228 ALA A CA 1
ATOM 1825 C C . ALA A 1 228 ? -13.620 -3.080 37.711 1.00 83.31 228 ALA A C 1
ATOM 1827 O O . ALA A 1 228 ? -12.562 -2.515 37.438 1.00 83.31 228 ALA A O 1
ATOM 1828 N N . GLN A 1 229 ? -14.765 -2.700 37.133 1.00 83.81 229 GLN A N 1
ATOM 1829 C CA . GLN A 1 229 ? -14.837 -1.622 36.142 1.00 83.81 229 GLN A CA 1
ATOM 1830 C C . GLN A 1 229 ? -14.401 -0.261 36.704 1.00 83.81 229 GLN A C 1
ATOM 1832 O O . GLN A 1 229 ? -13.743 0.499 35.996 1.00 83.81 229 GLN A O 1
ATOM 1837 N N . ARG A 1 230 ? -14.748 0.070 37.955 1.00 84.31 230 ARG A N 1
ATOM 1838 C CA . ARG A 1 230 ? -14.317 1.320 38.612 1.00 84.31 230 ARG A CA 1
ATOM 1839 C C . ARG A 1 230 ? -12.804 1.358 38.832 1.00 84.31 230 ARG A C 1
ATOM 1841 O O . ARG A 1 230 ? -12.200 2.411 38.620 1.00 84.31 230 ARG A O 1
ATOM 1848 N N . LEU A 1 231 ? -12.208 0.226 39.218 1.00 87.25 231 LEU A N 1
ATOM 1849 C CA . LEU A 1 231 ? -10.760 0.072 39.387 1.00 87.25 231 LEU A CA 1
ATOM 1850 C C . LEU A 1 231 ? -10.034 0.302 38.055 1.00 87.25 231 LEU A C 1
ATOM 1852 O O . LEU A 1 231 ? -9.198 1.199 37.962 1.00 87.25 231 LEU A O 1
ATOM 1856 N N . LEU A 1 232 ? -10.441 -0.410 37.001 1.00 85.44 232 LEU A N 1
ATOM 1857 C CA . LEU A 1 232 ? -9.837 -0.312 35.665 1.00 85.44 232 LEU A CA 1
ATOM 1858 C C . LEU A 1 232 ? -10.030 1.065 35.012 1.00 85.44 232 LEU A C 1
ATOM 1860 O O . LEU A 1 232 ? -9.142 1.572 34.332 1.00 85.44 232 LEU A O 1
ATOM 1864 N N . ARG A 1 233 ? -11.172 1.724 35.252 1.00 83.50 233 ARG A N 1
ATOM 1865 C CA . ARG A 1 233 ? -11.441 3.097 34.779 1.00 83.50 233 ARG A CA 1
ATOM 1866 C C . ARG A 1 233 ? -10.727 4.179 35.592 1.00 83.50 233 ARG A C 1
ATOM 1868 O O . ARG A 1 233 ? -10.999 5.357 35.368 1.00 83.50 233 ARG A O 1
ATOM 1875 N N . ARG A 1 234 ? -9.848 3.811 36.535 1.00 83.94 234 ARG A N 1
ATOM 1876 C CA . ARG A 1 234 ? -9.086 4.746 37.382 1.00 83.94 234 ARG A CA 1
ATOM 1877 C C . ARG A 1 234 ? -9.971 5.688 38.209 1.00 83.94 234 ARG A C 1
ATOM 1879 O O . ARG A 1 234 ? -9.558 6.792 38.551 1.00 83.94 234 ARG A O 1
ATOM 1886 N N . GLN A 1 235 ? -11.196 5.267 38.529 1.00 84.19 235 GLN A N 1
ATOM 1887 C CA . GLN A 1 235 ? -12.130 6.080 39.318 1.00 84.19 235 GLN A CA 1
ATOM 1888 C C . GLN A 1 235 ? -11.800 6.041 40.817 1.00 84.19 235 GLN A C 1
ATOM 1890 O O . GLN A 1 235 ? -12.207 6.931 41.557 1.00 84.19 235 GLN A O 1
ATOM 1895 N N . THR A 1 236 ? -11.045 5.036 41.267 1.00 88.06 236 THR A N 1
ATOM 1896 C CA . THR A 1 236 ? -10.550 4.911 42.645 1.00 88.06 236 THR A CA 1
ATOM 1897 C C . THR A 1 236 ? -9.068 5.291 42.737 1.00 88.06 236 THR A C 1
ATOM 1899 O O . THR A 1 236 ? -8.322 5.195 41.761 1.00 88.06 236 THR A O 1
ATOM 1902 N N . SER A 1 237 ? -8.608 5.725 43.916 1.00 85.44 237 SER A N 1
ATOM 1903 C CA . SER A 1 237 ? -7.180 5.974 44.189 1.00 85.44 237 SER A CA 1
ATOM 1904 C C . SER A 1 237 ? -6.335 4.718 43.970 1.00 85.44 237 SER A C 1
ATOM 1906 O O . SER A 1 237 ? -5.324 4.787 43.279 1.00 85.44 237 SER A O 1
ATOM 1908 N N . LEU A 1 238 ? -6.808 3.568 44.461 1.00 87.94 238 LEU A N 1
ATOM 1909 C CA . LEU A 1 238 ? -6.168 2.268 44.253 1.00 87.94 238 LEU A CA 1
ATOM 1910 C C . LEU A 1 238 ? -6.094 1.904 42.765 1.00 87.94 238 LEU A C 1
ATOM 1912 O O . LEU A 1 238 ? -5.040 1.492 42.296 1.00 87.94 238 LEU A O 1
ATOM 1916 N N . GLY A 1 239 ? -7.170 2.125 42.002 1.00 86.38 239 GLY A N 1
ATOM 1917 C CA . GLY A 1 239 ? -7.176 1.887 40.558 1.00 86.38 239 GLY A CA 1
ATOM 1918 C C . GLY A 1 239 ? -6.187 2.774 39.806 1.00 86.38 239 GLY A C 1
ATOM 1919 O O . GLY A 1 239 ? -5.534 2.312 38.879 1.00 86.38 239 GLY A O 1
ATOM 1920 N N . ARG A 1 240 ? -6.004 4.033 40.225 1.00 86.81 240 ARG A N 1
ATOM 1921 C CA . ARG A 1 240 ? -4.961 4.904 39.657 1.00 86.81 240 ARG A CA 1
ATOM 1922 C C . ARG A 1 240 ? -3.561 4.350 39.906 1.00 86.81 240 ARG A C 1
ATOM 1924 O O . ARG A 1 240 ? -2.806 4.233 38.951 1.00 86.81 240 ARG A O 1
ATOM 1931 N N . VAL A 1 241 ? -3.240 3.986 41.148 1.00 91.69 241 VAL A N 1
ATOM 1932 C CA . VAL A 1 241 ? -1.914 3.454 41.508 1.00 91.69 241 VAL A CA 1
ATOM 1933 C C . VAL A 1 241 ? -1.640 2.134 40.793 1.00 91.69 241 VAL A C 1
ATOM 1935 O O . VAL A 1 241 ? -0.598 1.996 40.162 1.00 91.69 241 VAL A O 1
ATOM 1938 N N . PHE A 1 242 ? -2.591 1.198 40.824 1.00 92.25 242 PHE A N 1
ATOM 1939 C CA . PHE A 1 242 ? -2.449 -0.101 40.167 1.00 92.25 242 PHE A CA 1
ATOM 1940 C C . PHE A 1 242 ? -2.257 0.036 38.653 1.00 92.25 242 PHE A C 1
ATOM 1942 O O . PHE A 1 242 ? -1.335 -0.549 38.098 1.00 92.25 242 PHE A O 1
ATOM 1949 N N . MET A 1 243 ? -3.072 0.855 37.980 1.00 89.75 243 MET A N 1
ATOM 1950 C CA . MET A 1 243 ? -2.923 1.047 36.535 1.00 89.75 243 MET A CA 1
ATOM 1951 C C . MET A 1 243 ? -1.624 1.779 36.176 1.00 89.75 243 MET A C 1
ATOM 1953 O O . MET A 1 243 ? -1.066 1.512 35.117 1.00 89.75 243 MET A O 1
ATOM 1957 N N . SER A 1 244 ? -1.124 2.680 37.028 1.00 89.75 244 SER A N 1
ATOM 1958 C CA . SER A 1 244 ? 0.204 3.280 36.840 1.00 89.75 244 SER A CA 1
ATOM 1959 C C . SER A 1 244 ? 1.328 2.258 37.036 1.00 89.75 244 SER A C 1
ATOM 1961 O O . SER A 1 244 ? 2.290 2.267 36.276 1.00 89.75 244 SER A O 1
ATOM 1963 N N . LEU A 1 245 ? 1.195 1.347 38.006 1.00 93.31 245 LEU A N 1
ATOM 1964 C CA . LEU A 1 245 ? 2.143 0.252 38.223 1.00 93.31 245 LEU A CA 1
ATOM 1965 C C . LEU A 1 245 ? 2.176 -0.704 37.024 1.00 93.31 245 LEU A C 1
ATOM 1967 O O . LEU A 1 245 ? 3.255 -1.030 36.546 1.00 93.31 245 LEU A O 1
ATOM 1971 N N . ALA A 1 246 ? 1.014 -1.101 36.500 1.00 90.94 246 ALA A N 1
ATOM 1972 C CA . ALA A 1 246 ? 0.920 -1.943 35.305 1.00 90.94 246 ALA A CA 1
ATOM 1973 C C . ALA A 1 246 ? 1.571 -1.278 34.078 1.00 90.94 246 ALA A C 1
ATOM 1975 O O . ALA A 1 246 ? 2.230 -1.937 33.282 1.00 90.94 246 ALA A O 1
ATOM 1976 N N . GLN A 1 247 ? 1.459 0.046 33.955 1.00 90.69 247 GLN A N 1
ATOM 1977 C CA . GLN A 1 247 ? 2.129 0.801 32.894 1.00 90.69 247 GLN A CA 1
ATOM 1978 C C . GLN A 1 247 ? 3.641 0.886 33.066 1.00 90.69 247 GLN A C 1
ATOM 1980 O O . GLN A 1 247 ? 4.369 0.742 32.088 1.00 90.69 247 GLN A O 1
ATOM 1985 N N . ALA A 1 248 ? 4.121 1.093 34.292 1.00 93.00 248 ALA A N 1
ATOM 1986 C CA . ALA A 1 248 ? 5.549 1.042 34.579 1.00 93.00 248 ALA A CA 1
ATOM 1987 C C . ALA A 1 248 ? 6.112 -0.360 34.293 1.00 93.00 248 ALA A C 1
ATOM 1989 O O . ALA A 1 248 ? 7.150 -0.480 33.649 1.00 93.00 248 ALA A O 1
ATOM 1990 N N . ALA A 1 249 ? 5.385 -1.411 34.685 1.00 93.19 249 ALA A N 1
ATOM 1991 C CA . ALA A 1 249 ? 5.728 -2.795 34.377 1.00 93.19 249 ALA A CA 1
ATOM 1992 C C . ALA A 1 249 ? 5.784 -3.059 32.863 1.00 93.19 249 ALA A C 1
ATOM 1994 O O . ALA A 1 249 ? 6.679 -3.766 32.419 1.00 93.19 249 ALA A O 1
ATOM 1995 N N . LEU A 1 250 ? 4.889 -2.461 32.065 1.00 91.88 250 LEU A N 1
ATOM 1996 C CA . LEU A 1 250 ? 4.938 -2.530 30.597 1.00 91.88 250 LEU A CA 1
ATOM 1997 C C . LEU A 1 250 ? 6.209 -1.907 30.028 1.00 91.88 250 LEU A C 1
ATOM 1999 O O . LEU A 1 250 ? 6.862 -2.538 29.206 1.00 91.88 250 LEU A O 1
ATOM 2003 N N . ILE A 1 251 ? 6.580 -0.706 30.475 1.00 92.69 251 ILE A N 1
ATOM 2004 C CA . ILE A 1 251 ? 7.808 -0.048 30.008 1.00 92.69 251 ILE A CA 1
ATOM 2005 C C . ILE A 1 251 ? 9.029 -0.895 30.369 1.00 92.69 251 ILE A C 1
ATOM 2007 O O . ILE A 1 251 ? 9.858 -1.166 29.507 1.00 92.69 251 ILE A O 1
ATOM 2011 N N . ILE A 1 252 ? 9.111 -1.353 31.621 1.00 94.38 252 ILE A N 1
ATOM 2012 C CA . ILE A 1 252 ? 10.207 -2.209 32.089 1.00 94.38 252 ILE A CA 1
ATOM 2013 C C . ILE A 1 252 ? 10.272 -3.496 31.262 1.00 94.38 252 ILE A C 1
ATOM 2015 O O . ILE A 1 252 ? 11.357 -3.902 30.866 1.00 94.38 252 ILE A O 1
ATOM 2019 N N . ASN A 1 253 ? 9.130 -4.117 30.959 1.00 91.94 253 ASN A N 1
ATOM 2020 C CA . ASN A 1 253 ? 9.086 -5.349 30.177 1.00 91.94 253 ASN A CA 1
ATOM 2021 C C . ASN A 1 253 ? 9.500 -5.141 28.708 1.00 91.94 253 ASN A C 1
ATOM 2023 O O . ASN A 1 253 ? 10.215 -5.972 28.153 1.00 91.94 253 ASN A O 1
ATOM 2027 N N . ILE A 1 254 ? 9.114 -4.021 28.089 1.00 91.56 254 ILE A N 1
ATOM 2028 C CA . ILE A 1 254 ? 9.567 -3.672 26.734 1.00 91.56 254 ILE A CA 1
ATOM 2029 C C . ILE A 1 254 ? 11.081 -3.464 26.728 1.00 91.56 254 ILE A C 1
ATOM 2031 O O . ILE A 1 254 ? 11.760 -4.044 25.892 1.00 91.56 254 ILE A O 1
ATOM 2035 N N . VAL A 1 255 ? 11.621 -2.713 27.693 1.00 92.75 255 VAL A N 1
ATOM 2036 C CA . VAL A 1 255 ? 13.075 -2.529 27.826 1.00 92.75 255 VAL A CA 1
ATOM 2037 C C . VAL A 1 255 ? 13.777 -3.868 28.059 1.00 92.75 255 VAL A C 1
ATOM 2039 O O . VAL A 1 255 ? 14.809 -4.112 27.453 1.00 92.75 255 VAL A O 1
ATOM 2042 N N . ASN A 1 256 ? 13.205 -4.759 28.872 1.00 91.00 256 ASN A N 1
ATOM 2043 C CA . ASN A 1 256 ? 13.730 -6.109 29.084 1.00 91.00 256 ASN A CA 1
ATOM 2044 C C . ASN A 1 256 ? 13.795 -6.910 27.775 1.00 91.00 256 ASN A C 1
ATOM 2046 O O . ASN A 1 256 ? 14.817 -7.517 27.492 1.00 91.00 256 ASN A O 1
ATOM 2050 N N . THR A 1 257 ? 12.735 -6.848 26.963 1.00 88.62 257 THR A N 1
ATOM 2051 C CA . THR A 1 257 ? 12.673 -7.506 25.645 1.00 88.62 257 THR A CA 1
ATOM 2052 C C . THR A 1 257 ? 13.701 -6.906 24.676 1.00 88.62 257 THR A C 1
ATOM 2054 O O . THR A 1 257 ? 14.347 -7.634 23.936 1.00 88.62 257 THR A O 1
ATOM 2057 N N . MET A 1 258 ? 13.903 -5.582 24.706 1.00 88.88 258 MET A N 1
ATOM 2058 C CA . MET A 1 258 ? 14.933 -4.918 23.898 1.00 88.88 258 MET A CA 1
ATOM 2059 C C . MET A 1 258 ? 16.348 -5.310 24.333 1.00 88.88 258 MET A C 1
ATOM 2061 O O . MET A 1 258 ? 17.187 -5.562 23.481 1.00 88.88 258 MET A O 1
ATOM 2065 N N . LEU A 1 259 ? 16.622 -5.367 25.640 1.00 90.00 259 LEU A N 1
ATOM 2066 C CA . LEU A 1 259 ? 17.930 -5.778 26.161 1.00 90.00 259 LEU A CA 1
ATOM 2067 C C . LEU A 1 259 ? 18.258 -7.223 25.808 1.00 90.00 259 LEU A C 1
ATOM 2069 O O . LEU A 1 259 ? 19.411 -7.544 25.572 1.00 90.00 259 LEU A O 1
ATOM 2073 N N . GLU A 1 260 ? 17.250 -8.082 25.787 1.00 84.12 260 GLU A N 1
ATOM 2074 C CA . GLU A 1 260 ? 17.417 -9.480 25.426 1.00 84.12 260 GLU A CA 1
ATOM 2075 C C . GLU A 1 260 ? 17.754 -9.683 23.949 1.00 84.12 260 GLU A C 1
ATOM 2077 O O . GLU A 1 260 ? 18.553 -10.549 23.634 1.00 84.12 260 GLU A O 1
ATOM 2082 N N . SER A 1 261 ? 17.222 -8.844 23.056 1.00 83.75 261 SER A N 1
ATOM 2083 C CA . SER A 1 261 ? 17.563 -8.906 21.629 1.00 83.75 261 SER A CA 1
ATOM 2084 C C . SER A 1 261 ? 19.002 -8.472 21.295 1.00 83.75 261 SER A C 1
ATOM 2086 O O . SER A 1 261 ? 19.380 -8.475 20.127 1.00 83.75 261 SER A O 1
ATOM 2088 N N . ILE A 1 262 ? 19.791 -8.046 22.290 1.00 88.50 262 ILE A N 1
ATOM 2089 C CA . ILE A 1 262 ? 21.168 -7.571 22.116 1.00 88.50 262 ILE A CA 1
ATOM 2090 C C . ILE A 1 262 ? 22.136 -8.745 22.363 1.00 88.50 262 ILE A C 1
ATOM 2092 O O . ILE A 1 262 ? 22.200 -9.228 23.499 1.00 88.50 262 ILE A O 1
ATOM 2096 N N . PRO A 1 263 ? 22.936 -9.173 21.366 1.00 85.69 263 PRO A N 1
ATOM 2097 C CA . PRO A 1 263 ? 23.832 -10.324 21.511 1.00 85.69 263 PRO A CA 1
ATOM 2098 C C . PRO A 1 263 ? 24.895 -10.108 22.600 1.00 85.69 263 PRO A C 1
ATOM 2100 O O . PRO A 1 263 ? 25.209 -11.019 23.361 1.00 85.69 263 PRO A O 1
ATOM 2103 N N . GLU A 1 264 ? 25.381 -8.879 22.788 1.00 88.38 264 GLU A N 1
ATOM 2104 C CA . GLU A 1 264 ? 26.355 -8.540 23.833 1.00 88.38 264 GLU A CA 1
ATOM 2105 C C . GLU A 1 264 ? 25.801 -8.743 25.255 1.00 88.38 264 GLU A C 1
ATOM 2107 O O . GLU A 1 264 ? 26.558 -8.941 26.207 1.00 88.38 264 GLU A O 1
ATOM 2112 N N . VAL A 1 265 ? 24.475 -8.682 25.431 1.00 85.19 265 VAL A N 1
ATOM 2113 C CA . VAL A 1 265 ? 23.817 -8.954 26.719 1.00 85.19 265 VAL A CA 1
ATOM 2114 C C . VAL A 1 265 ? 23.708 -10.456 26.967 1.00 85.19 265 VAL A C 1
ATOM 2116 O O . VAL A 1 265 ? 23.806 -10.894 28.117 1.00 85.19 265 VAL A O 1
ATOM 2119 N N . GLU A 1 266 ? 23.553 -11.249 25.910 1.00 80.56 266 GLU A N 1
ATOM 2120 C CA . GLU A 1 266 ? 23.582 -12.709 25.978 1.00 80.56 266 GLU A CA 1
ATOM 2121 C C . GLU A 1 266 ? 24.978 -13.220 26.376 1.00 80.56 266 GLU A C 1
ATOM 2123 O O . GLU A 1 266 ? 25.106 -14.091 27.245 1.00 80.56 266 GLU A O 1
ATOM 2128 N N . GLU A 1 267 ? 26.034 -12.587 25.858 1.00 85.31 267 GLU A N 1
ATOM 2129 C CA . GLU A 1 267 ? 27.435 -12.900 26.178 1.00 85.31 267 GLU A CA 1
ATOM 2130 C C . GLU A 1 267 ? 27.807 -12.677 27.659 1.00 85.31 267 GLU A C 1
ATOM 2132 O O . GLU A 1 267 ? 28.732 -13.313 28.172 1.00 85.31 267 GLU A O 1
ATOM 2137 N N . LEU A 1 268 ? 27.062 -11.842 28.400 1.00 84.44 268 LEU A N 1
ATOM 2138 C CA . LEU A 1 268 ? 27.234 -11.657 29.855 1.00 84.44 268 LEU A CA 1
ATOM 2139 C C . LEU A 1 268 ? 26.874 -12.918 30.669 1.00 84.44 268 LEU A C 1
ATOM 2141 O O . LEU A 1 268 ? 27.142 -12.991 31.876 1.00 84.44 268 LEU A O 1
ATOM 2145 N N . GLY A 1 269 ? 26.279 -13.919 30.020 1.00 82.94 269 GLY A N 1
ATOM 2146 C CA . GLY A 1 269 ? 26.128 -15.273 30.526 1.00 82.94 269 GLY A CA 1
ATOM 2147 C C . GLY A 1 269 ? 24.931 -15.496 31.465 1.00 82.94 269 GLY A C 1
ATOM 2148 O O . GLY A 1 269 ? 24.002 -14.685 31.562 1.00 82.94 269 GLY A O 1
ATOM 2149 N N . PRO A 1 270 ? 24.944 -16.606 32.234 1.00 81.25 270 PRO A N 1
ATOM 2150 C CA . PRO A 1 270 ? 23.813 -17.045 33.056 1.00 81.25 270 PRO A CA 1
ATOM 2151 C C . PRO A 1 270 ? 23.231 -16.030 34.065 1.00 81.25 270 PRO A C 1
ATOM 2153 O O . PRO A 1 270 ? 22.015 -16.069 34.287 1.00 81.25 270 PRO A O 1
ATOM 2156 N N . PRO A 1 271 ? 24.009 -15.143 34.731 1.00 84.88 271 PRO A N 1
ATOM 2157 C CA . PRO A 1 271 ? 23.430 -14.208 35.700 1.00 84.88 271 PRO A CA 1
ATOM 2158 C C . PRO A 1 271 ? 22.589 -13.106 35.040 1.00 84.88 271 PRO A C 1
ATOM 2160 O O . PRO A 1 271 ? 21.584 -12.682 35.623 1.00 84.88 271 PRO A O 1
ATOM 2163 N N . ALA A 1 272 ? 22.953 -12.674 33.828 1.00 84.81 272 ALA A N 1
ATOM 2164 C CA . ALA A 1 272 ? 22.181 -11.705 33.057 1.00 84.81 272 ALA A CA 1
ATOM 2165 C C . ALA A 1 272 ? 20.841 -12.317 32.627 1.00 84.81 272 ALA A C 1
ATOM 2167 O O . ALA A 1 272 ? 19.784 -11.786 32.977 1.00 84.81 272 ALA A O 1
ATOM 2168 N N . ARG A 1 273 ? 20.872 -13.515 32.023 1.00 82.56 273 ARG A N 1
ATOM 2169 C CA . ARG A 1 273 ? 19.671 -14.268 31.618 1.00 82.56 273 ARG A CA 1
ATOM 2170 C C . ARG A 1 273 ? 18.701 -14.502 32.778 1.00 82.56 273 ARG A C 1
ATOM 2172 O O . ARG A 1 273 ? 17.508 -14.243 32.651 1.00 82.56 273 ARG A O 1
ATOM 2179 N N . ARG A 1 274 ? 19.197 -14.899 33.958 1.00 85.38 274 ARG A N 1
ATOM 2180 C CA . ARG A 1 274 ? 18.353 -15.066 35.161 1.00 85.38 274 ARG A CA 1
ATOM 2181 C C . ARG A 1 274 ? 17.670 -13.771 35.595 1.00 85.38 274 ARG A C 1
ATOM 2183 O O . ARG A 1 274 ? 16.519 -13.809 36.024 1.00 85.38 274 ARG A O 1
ATOM 2190 N N . SER A 1 275 ? 18.372 -12.644 35.505 1.00 89.81 275 SER A N 1
ATOM 2191 C CA . SER A 1 275 ? 17.828 -11.336 35.879 1.00 89.81 275 SER A CA 1
ATOM 2192 C C . SER A 1 275 ? 16.728 -10.897 34.909 1.00 89.81 275 SER A C 1
ATOM 2194 O O . SER A 1 275 ? 15.662 -10.473 35.357 1.00 89.81 275 SER A O 1
ATOM 2196 N N . LEU A 1 276 ? 16.941 -11.081 33.602 1.00 88.50 276 LEU A N 1
ATOM 2197 C CA . LEU A 1 276 ? 15.950 -10.782 32.562 1.00 88.50 276 LEU A CA 1
ATOM 2198 C C . LEU A 1 276 ? 14.700 -11.667 32.699 1.00 88.50 276 LEU A C 1
ATOM 2200 O O . LEU A 1 276 ? 13.576 -11.163 32.671 1.00 88.50 276 LEU A O 1
ATOM 2204 N N . THR A 1 277 ? 14.875 -12.967 32.957 1.00 86.50 277 THR A N 1
ATOM 2205 C CA . THR A 1 277 ? 13.761 -13.894 33.218 1.00 86.50 277 THR A CA 1
ATOM 2206 C C . THR A 1 277 ? 13.000 -13.529 34.496 1.00 86.50 277 THR A C 1
ATOM 2208 O O . THR A 1 277 ? 11.773 -13.616 34.537 1.00 86.50 277 THR A O 1
ATOM 2211 N N . LEU A 1 278 ? 13.684 -13.076 35.552 1.00 90.81 278 LEU A N 1
ATOM 2212 C CA . LEU A 1 278 ? 13.018 -12.624 36.777 1.00 90.81 278 LEU A CA 1
ATOM 2213 C C . LEU A 1 278 ? 12.130 -11.400 36.513 1.00 90.81 278 LEU A C 1
ATOM 2215 O O . LEU A 1 278 ? 10.981 -11.364 36.960 1.00 90.81 278 LEU A O 1
ATOM 2219 N N . VAL A 1 279 ? 12.646 -10.409 35.782 1.00 91.94 279 VAL A N 1
ATOM 2220 C CA . VAL A 1 279 ? 11.888 -9.213 35.387 1.00 91.94 279 VAL A CA 1
ATOM 2221 C C . VAL A 1 279 ? 10.666 -9.604 34.557 1.00 91.94 279 VAL A C 1
ATOM 2223 O O . VAL A 1 279 ? 9.560 -9.129 34.830 1.00 91.94 279 VAL A O 1
ATOM 2226 N N . GLU A 1 280 ? 10.837 -10.515 33.603 1.00 90.44 280 GLU A N 1
ATOM 2227 C CA . GLU A 1 280 ? 9.772 -11.073 32.768 1.00 90.44 280 GLU A CA 1
ATOM 2228 C C . GLU A 1 280 ? 8.667 -11.742 33.605 1.00 90.44 280 GLU A C 1
ATOM 2230 O O . GLU A 1 280 ? 7.486 -11.440 33.435 1.00 90.44 280 GLU A O 1
ATOM 2235 N N . VAL A 1 281 ? 9.027 -12.578 34.582 1.00 91.44 281 VAL A N 1
ATOM 2236 C CA . VAL A 1 281 ? 8.060 -13.248 35.469 1.00 91.44 281 VAL A CA 1
ATOM 2237 C C . VAL A 1 281 ? 7.310 -12.248 36.352 1.00 91.44 281 VAL A C 1
ATOM 2239 O O . VAL A 1 281 ? 6.086 -12.333 36.483 1.00 91.44 281 VAL A O 1
ATOM 2242 N N . VAL A 1 282 ? 8.012 -11.282 36.952 1.00 93.75 282 VAL A N 1
ATOM 2243 C CA . VAL A 1 282 ? 7.397 -10.278 37.838 1.00 93.75 282 VAL A CA 1
ATOM 2244 C C . VAL A 1 282 ? 6.427 -9.385 37.064 1.00 93.75 282 VAL A C 1
ATOM 2246 O O . VAL A 1 282 ? 5.298 -9.157 37.504 1.00 93.75 282 VAL A O 1
ATOM 2249 N N . THR A 1 283 ? 6.841 -8.889 35.901 1.00 93.25 283 THR A N 1
ATOM 2250 C CA . THR A 1 283 ? 5.996 -8.036 35.053 1.00 93.25 283 THR A CA 1
ATOM 2251 C C . THR A 1 283 ? 4.834 -8.822 34.442 1.00 93.25 283 THR A C 1
ATOM 2253 O O . THR A 1 283 ? 3.697 -8.345 34.467 1.00 93.25 283 THR A O 1
ATOM 2256 N N . GLY A 1 284 ? 5.065 -10.064 34.012 1.00 91.44 284 GLY A N 1
ATOM 2257 C CA . GLY A 1 284 ? 4.022 -10.975 33.546 1.00 91.44 284 GLY A CA 1
ATOM 2258 C C . GLY A 1 284 ? 2.973 -11.295 34.615 1.00 91.44 284 GLY A C 1
ATOM 2259 O O . GLY A 1 284 ? 1.781 -11.329 34.309 1.00 91.44 284 GLY A O 1
ATOM 2260 N N . LEU A 1 285 ? 3.365 -11.425 35.889 1.00 93.06 285 LEU A N 1
ATOM 2261 C CA . LEU A 1 285 ? 2.421 -11.587 37.001 1.00 93.06 285 LEU A CA 1
ATOM 2262 C C . LEU A 1 285 ? 1.511 -10.359 37.161 1.00 93.06 285 LEU A C 1
ATOM 2264 O O . LEU A 1 285 ? 0.302 -10.505 37.350 1.00 93.06 285 LEU A O 1
ATOM 2268 N N . ILE A 1 286 ? 2.067 -9.149 37.049 1.00 93.81 286 ILE A N 1
ATOM 2269 C CA . ILE A 1 286 ? 1.284 -7.904 37.098 1.00 93.81 286 ILE A CA 1
ATOM 2270 C C . ILE A 1 286 ? 0.265 -7.873 35.949 1.00 93.81 286 ILE A C 1
ATOM 2272 O O . ILE A 1 286 ? -0.906 -7.559 36.183 1.00 93.81 286 ILE A O 1
ATOM 2276 N N . PHE A 1 287 ? 0.666 -8.258 34.733 1.00 92.94 287 PHE A N 1
ATOM 2277 C CA . PHE A 1 287 ? -0.247 -8.340 33.587 1.00 92.94 287 PHE A CA 1
ATOM 2278 C C . PHE A 1 287 ? -1.308 -9.426 33.750 1.00 92.94 287 PHE A C 1
ATOM 2280 O O . PHE A 1 287 ? -2.456 -9.209 33.371 1.00 92.94 287 PHE A O 1
ATOM 2287 N N . ALA A 1 288 ? -0.969 -10.572 34.342 1.00 93.12 288 ALA A N 1
ATOM 2288 C CA . ALA A 1 288 ? -1.934 -11.632 34.614 1.00 93.12 288 ALA A CA 1
ATOM 2289 C C . ALA A 1 288 ? -3.016 -11.153 35.596 1.00 93.12 288 ALA A C 1
ATOM 2291 O O . ALA A 1 288 ? -4.207 -11.388 35.378 1.00 93.12 288 ALA A O 1
ATOM 2292 N N . ILE A 1 289 ? -2.621 -10.414 36.639 1.00 93.19 289 ILE A N 1
ATOM 2293 C CA . ILE A 1 289 ? -3.549 -9.792 37.594 1.00 93.19 289 ILE A CA 1
ATOM 2294 C C . ILE A 1 289 ? -4.422 -8.739 36.894 1.00 93.19 289 ILE A C 1
ATOM 2296 O O . ILE A 1 289 ? -5.639 -8.710 37.089 1.00 93.19 289 ILE A O 1
ATOM 2300 N N . GLU A 1 290 ? -3.832 -7.885 36.057 1.00 92.12 290 GLU A N 1
ATOM 2301 C CA . GLU A 1 290 ? -4.563 -6.891 35.263 1.00 92.12 290 GLU A CA 1
ATOM 2302 C C . GLU A 1 290 ? -5.605 -7.557 34.347 1.00 92.12 290 GLU A C 1
ATOM 2304 O O . GLU A 1 290 ? -6.782 -7.180 34.351 1.00 92.12 290 GLU A O 1
ATOM 2309 N N . PHE A 1 291 ? -5.196 -8.590 33.607 1.00 91.31 291 PHE A N 1
ATOM 2310 C CA . PHE A 1 291 ? -6.063 -9.364 32.723 1.00 91.31 291 PHE A CA 1
ATOM 2311 C C . PHE A 1 291 ? -7.201 -10.039 33.495 1.00 91.31 291 PHE A C 1
ATOM 2313 O O . PHE A 1 291 ? -8.357 -9.995 33.067 1.00 91.31 291 PHE A O 1
ATOM 2320 N N . PHE A 1 292 ? -6.916 -10.584 34.679 1.00 91.75 292 PHE A N 1
ATOM 2321 C CA . PHE A 1 292 ? -7.930 -11.161 35.558 1.00 91.75 292 PHE A CA 1
ATOM 2322 C C . PHE A 1 292 ? -8.991 -10.130 35.977 1.00 91.75 292 PHE A C 1
ATOM 2324 O O . PHE A 1 292 ? -10.191 -10.414 35.923 1.00 91.75 292 PHE A O 1
ATOM 2331 N N . PHE A 1 293 ? -8.598 -8.895 36.311 1.00 90.31 293 PHE A N 1
ATOM 2332 C CA . PHE A 1 293 ? -9.566 -7.826 36.586 1.00 90.31 293 PHE A CA 1
ATOM 2333 C C . PHE A 1 293 ? -10.394 -7.448 35.352 1.00 90.31 293 PHE A C 1
ATOM 2335 O O . PHE A 1 293 ? -11.589 -7.160 35.483 1.00 90.31 293 PHE A O 1
ATOM 2342 N N . HIS A 1 294 ? -9.804 -7.480 34.154 1.00 87.81 294 HIS A N 1
ATOM 2343 C CA . HIS A 1 294 ? -10.540 -7.289 32.903 1.00 87.81 294 HIS A CA 1
ATOM 2344 C C . HIS A 1 294 ? -11.565 -8.400 32.649 1.00 87.81 294 HIS A C 1
ATOM 2346 O O . HIS A 1 294 ? -12.694 -8.099 32.248 1.00 87.81 294 HIS A O 1
ATOM 2352 N N . PHE A 1 295 ? -11.216 -9.649 32.955 1.00 88.75 295 PHE A N 1
ATOM 2353 C CA . PHE A 1 295 ? -12.123 -10.792 32.892 1.00 88.75 295 PHE A CA 1
ATOM 2354 C C . PHE A 1 295 ? -13.291 -10.656 33.875 1.00 88.75 295 PHE A C 1
ATOM 2356 O O . PHE A 1 295 ? -14.447 -10.771 33.471 1.00 88.75 295 PHE A O 1
ATOM 2363 N N . LEU A 1 296 ? -13.029 -10.292 35.135 1.00 88.69 296 LEU A N 1
ATOM 2364 C CA . LEU A 1 296 ? -14.087 -10.051 36.126 1.00 88.69 296 LEU A CA 1
ATOM 2365 C C . LEU A 1 296 ? -15.014 -8.889 35.745 1.00 88.69 296 LEU A C 1
ATOM 2367 O O . LEU A 1 296 ? -16.204 -8.911 36.062 1.00 88.69 296 LEU A O 1
ATOM 2371 N N . ALA A 1 297 ? -14.488 -7.859 35.081 1.00 85.50 297 ALA A N 1
ATOM 2372 C CA . ALA A 1 297 ? -15.264 -6.698 34.662 1.00 85.50 297 ALA A CA 1
ATOM 2373 C C . ALA A 1 297 ? -16.238 -6.998 33.509 1.00 85.50 297 ALA A C 1
ATOM 2375 O O . ALA A 1 297 ? -17.276 -6.330 33.422 1.00 85.50 297 ALA A O 1
ATOM 2376 N N . ASN A 1 298 ? -15.902 -7.940 32.617 1.00 84.06 298 ASN A N 1
ATOM 2377 C CA . ASN A 1 298 ? -16.745 -8.345 31.489 1.00 84.06 298 ASN A CA 1
ATOM 2378 C C . ASN A 1 298 ? -16.376 -9.745 30.937 1.00 84.06 298 ASN A C 1
ATOM 2380 O O . ASN A 1 298 ? -15.713 -9.824 29.900 1.00 84.06 298 ASN A O 1
ATOM 2384 N N . PRO A 1 299 ? -16.829 -10.847 31.561 1.00 81.19 299 PRO A N 1
ATOM 2385 C CA . PRO A 1 299 ? -16.386 -12.196 31.194 1.00 81.19 299 PRO A CA 1
ATOM 2386 C C . PRO A 1 299 ? -16.895 -12.647 29.816 1.00 81.19 299 PRO A C 1
ATOM 2388 O O . PRO A 1 299 ? -16.147 -13.232 29.042 1.00 81.19 299 PRO A O 1
ATOM 2391 N N . LEU A 1 300 ? -18.148 -12.324 29.469 1.00 80.19 300 LEU A N 1
ATOM 2392 C CA . LEU A 1 300 ? -18.773 -12.742 28.203 1.00 80.19 300 LEU A CA 1
ATOM 2393 C C . LEU A 1 300 ? -18.327 -11.907 26.992 1.00 80.19 300 LEU A C 1
ATOM 2395 O O . LEU A 1 300 ? -18.543 -12.307 25.854 1.00 80.19 300 LEU A O 1
ATOM 2399 N N . GLY A 1 301 ? -17.724 -10.739 27.224 1.00 77.62 301 GLY A N 1
ATOM 2400 C CA . GLY A 1 301 ? -17.319 -9.805 26.171 1.00 77.62 301 GLY A CA 1
ATOM 2401 C C . GLY A 1 301 ? -15.860 -9.377 26.275 1.00 77.62 301 GLY A C 1
ATOM 2402 O O . GLY A 1 301 ? -15.527 -8.253 25.897 1.00 77.62 301 GLY A O 1
ATOM 2403 N N . ILE A 1 302 ? -14.992 -10.213 26.853 1.00 79.94 302 ILE A N 1
ATOM 2404 C CA . ILE A 1 302 ? -13.557 -9.919 26.912 1.00 79.94 302 ILE A CA 1
ATOM 2405 C C . ILE A 1 302 ? -12.948 -9.990 25.507 1.00 79.94 302 ILE A C 1
ATOM 2407 O O . ILE A 1 302 ? -12.365 -9.013 25.047 1.00 79.94 302 ILE A O 1
ATOM 2411 N N . PHE A 1 303 ? -13.212 -11.071 24.770 1.00 81.19 303 PHE A N 1
ATOM 2412 C CA . PHE A 1 303 ? -12.663 -11.303 23.430 1.00 81.19 303 PHE A CA 1
ATOM 2413 C C . PHE A 1 303 ? -13.341 -10.489 22.319 1.00 81.19 303 PHE A C 1
ATOM 2415 O O . PHE A 1 303 ? -12.880 -10.494 21.187 1.00 81.19 303 PHE A O 1
ATOM 2422 N N . THR A 1 304 ? -14.393 -9.720 22.619 1.00 81.62 304 THR A N 1
ATOM 2423 C CA . THR A 1 304 ? -14.993 -8.808 21.627 1.00 81.62 304 THR A CA 1
ATOM 2424 C C . THR A 1 304 ? -14.179 -7.523 21.448 1.00 81.62 304 THR A C 1
ATOM 2426 O O . THR A 1 304 ? -14.455 -6.734 20.547 1.00 81.62 304 THR A O 1
ATOM 2429 N N . LYS A 1 305 ? -13.217 -7.244 22.338 1.00 82.62 305 LYS A N 1
ATOM 2430 C CA . LYS A 1 305 ? -12.356 -6.057 22.272 1.00 82.62 305 LYS A CA 1
ATOM 2431 C C . LYS A 1 305 ? -10.950 -6.467 21.816 1.00 82.62 305 LYS A C 1
ATOM 2433 O O . LYS A 1 305 ? -10.282 -7.154 22.583 1.00 82.62 305 LYS A O 1
ATOM 2438 N N . PRO A 1 306 ? -10.452 -5.978 20.662 1.00 84.88 306 PRO A N 1
ATOM 2439 C CA . PRO A 1 306 ? -9.156 -6.393 20.110 1.00 84.88 306 PRO A CA 1
ATOM 2440 C C . PRO A 1 306 ? -7.984 -6.273 21.091 1.00 84.88 306 PRO A C 1
ATOM 2442 O O . PRO A 1 306 ? -7.222 -7.215 21.260 1.00 84.88 306 PRO A O 1
ATOM 2445 N N . MET A 1 307 ? -7.902 -5.166 21.838 1.00 84.88 307 MET A N 1
ATOM 2446 C CA . MET A 1 307 ? -6.836 -4.971 22.833 1.00 84.88 307 MET A CA 1
ATOM 2447 C C . MET A 1 307 ? -6.819 -6.032 23.936 1.00 84.88 307 MET A C 1
ATOM 2449 O O . MET A 1 307 ? -5.768 -6.320 24.486 1.00 84.88 307 MET A O 1
ATOM 2453 N N . ARG A 1 308 ? -7.962 -6.653 24.246 1.00 88.38 308 ARG A N 1
ATOM 2454 C CA . ARG A 1 308 ? -8.027 -7.714 25.258 1.00 88.38 308 ARG A CA 1
ATOM 2455 C C . ARG A 1 308 ? -7.537 -9.056 24.725 1.00 88.38 308 ARG A C 1
ATOM 2457 O O . ARG A 1 308 ? -7.038 -9.861 25.500 1.00 88.38 308 ARG A O 1
ATOM 2464 N N . ILE A 1 309 ? -7.667 -9.284 23.418 1.00 88.81 309 ILE A N 1
ATOM 2465 C CA . ILE A 1 309 ? -7.032 -10.423 22.747 1.00 88.81 309 ILE A CA 1
ATOM 2466 C C . ILE A 1 309 ? -5.514 -10.235 22.801 1.00 88.81 309 ILE A C 1
ATOM 2468 O O . ILE A 1 309 ? -4.809 -11.155 23.195 1.00 88.81 309 ILE A O 1
ATOM 2472 N N . ILE A 1 310 ? -5.028 -9.026 22.496 1.00 88.31 310 ILE A N 1
ATOM 2473 C CA . ILE A 1 310 ? -3.602 -8.686 22.597 1.00 88.31 310 ILE A CA 1
ATOM 2474 C C . ILE A 1 310 ? -3.101 -8.880 24.031 1.00 88.31 310 ILE A C 1
ATOM 2476 O O . ILE A 1 310 ? -2.079 -9.525 24.217 1.00 88.31 310 ILE A O 1
ATOM 2480 N N . ASP A 1 311 ? -3.828 -8.411 25.052 1.00 87.31 311 ASP A N 1
ATOM 2481 C CA . ASP A 1 311 ? -3.440 -8.639 26.452 1.00 87.31 311 ASP A CA 1
ATOM 2482 C C . ASP A 1 311 ? -3.272 -10.131 26.774 1.00 87.31 311 ASP A C 1
ATOM 2484 O O . ASP A 1 311 ? -2.331 -10.494 27.471 1.00 87.31 311 ASP A O 1
ATOM 2488 N N . PHE A 1 312 ? -4.151 -10.995 26.254 1.00 89.00 312 PHE A N 1
ATOM 2489 C CA . PHE A 1 312 ? -4.051 -12.443 26.435 1.00 89.00 312 PHE A CA 1
ATOM 2490 C C . PHE A 1 312 ? -2.843 -13.038 25.699 1.00 89.00 312 PHE A C 1
ATOM 2492 O O . PHE A 1 312 ? -2.078 -13.795 26.293 1.00 89.00 312 PHE A O 1
ATOM 2499 N N . VAL A 1 313 ? -2.640 -12.669 24.429 1.00 89.19 313 VAL A N 1
ATOM 2500 C CA . VAL A 1 313 ? -1.485 -13.110 23.628 1.00 89.19 313 VAL A CA 1
ATOM 2501 C C . VAL A 1 313 ? -0.175 -12.686 24.293 1.00 89.19 313 VAL A C 1
ATOM 2503 O O . VAL A 1 313 ? 0.745 -13.485 24.394 1.00 89.19 313 VAL A O 1
ATOM 2506 N N . CYS A 1 314 ? -0.115 -11.481 24.856 1.00 85.81 314 CYS A N 1
ATOM 2507 C CA . CYS A 1 314 ? 1.056 -10.944 25.549 1.00 85.81 314 CYS A CA 1
ATOM 2508 C C . CYS A 1 314 ? 1.428 -11.676 26.853 1.00 85.81 314 CYS A C 1
ATOM 2510 O O . CYS A 1 314 ? 2.541 -11.473 27.349 1.00 85.81 314 CYS A O 1
ATOM 2512 N N . LEU A 1 315 ? 0.537 -12.513 27.408 1.00 89.62 315 LEU A N 1
ATOM 2513 C CA . LEU A 1 315 ? 0.834 -13.403 28.541 1.00 89.62 315 LEU A CA 1
ATOM 2514 C C . LEU A 1 315 ? 1.492 -14.719 28.099 1.00 89.62 315 LEU A C 1
ATOM 2516 O O . LEU A 1 315 ? 2.162 -15.359 28.911 1.00 89.62 315 LEU A O 1
ATOM 2520 N N . LEU A 1 316 ? 1.313 -15.129 26.836 1.00 89.50 316 LEU A N 1
ATOM 2521 C CA . LEU A 1 316 ? 1.869 -16.380 26.315 1.00 89.50 316 LEU A CA 1
ATOM 2522 C C . LEU A 1 316 ? 3.395 -16.441 26.426 1.00 89.50 316 LEU A C 1
ATOM 2524 O O . LEU A 1 316 ? 3.861 -17.465 26.923 1.00 89.50 316 LEU A O 1
ATOM 2528 N N . PRO A 1 317 ? 4.178 -15.402 26.065 1.00 87.06 317 PRO A N 1
ATOM 2529 C CA . PRO A 1 317 ? 5.629 -15.489 26.151 1.00 87.06 317 PRO A CA 1
ATOM 2530 C C . PRO A 1 317 ? 6.091 -15.748 27.581 1.00 87.06 317 PRO A C 1
ATOM 2532 O O . PRO A 1 317 ? 6.897 -16.641 27.777 1.00 87.06 317 PRO A O 1
ATOM 2535 N N . THR A 1 318 ? 5.510 -15.102 28.600 1.00 87.25 318 THR A N 1
ATOM 2536 C CA . THR A 1 318 ? 5.873 -15.363 30.005 1.00 87.25 318 THR A CA 1
ATOM 2537 C C . THR A 1 318 ? 5.613 -16.821 30.397 1.00 87.25 318 THR A C 1
ATOM 2539 O O . THR A 1 318 ? 6.443 -17.457 31.043 1.00 87.25 318 THR A O 1
ATOM 2542 N N . ILE A 1 319 ? 4.467 -17.383 29.995 1.00 87.75 319 ILE A N 1
ATOM 2543 C CA . ILE A 1 319 ? 4.106 -18.777 30.302 1.00 87.75 319 ILE A CA 1
ATOM 2544 C C . ILE A 1 319 ? 5.032 -19.755 29.571 1.00 87.75 319 ILE A C 1
ATOM 2546 O O . ILE A 1 319 ? 5.497 -20.727 30.168 1.00 87.75 319 ILE A O 1
ATOM 2550 N N . LEU A 1 320 ? 5.277 -19.515 28.282 1.00 86.62 320 LEU A N 1
ATOM 2551 C CA . LEU A 1 320 ? 6.141 -20.346 27.448 1.00 86.62 320 LEU A CA 1
ATOM 2552 C C . LEU A 1 320 ? 7.590 -20.281 27.926 1.00 86.62 320 LEU A C 1
ATOM 2554 O O . LEU A 1 320 ? 8.219 -21.322 28.043 1.00 86.62 320 LEU A O 1
ATOM 2558 N N . ARG A 1 321 ? 8.073 -19.100 28.313 1.00 82.75 321 ARG A N 1
ATOM 2559 C CA . ARG A 1 321 ? 9.415 -18.875 28.855 1.00 82.75 321 ARG A CA 1
ATOM 2560 C C . ARG A 1 321 ? 9.653 -19.632 30.152 1.00 82.75 321 ARG A C 1
ATOM 2562 O O . ARG A 1 321 ? 10.648 -20.328 30.279 1.00 82.75 321 ARG A O 1
ATOM 2569 N N . VAL A 1 322 ? 8.715 -19.556 31.100 1.00 84.56 322 VAL A N 1
ATOM 2570 C CA . VAL A 1 322 ? 8.810 -20.320 32.355 1.00 84.56 322 VAL A CA 1
ATOM 2571 C C . VAL A 1 322 ? 8.835 -21.821 32.072 1.00 84.56 322 VAL A C 1
ATOM 2573 O O . VAL A 1 322 ? 9.589 -22.546 32.710 1.00 84.56 322 VAL A O 1
ATOM 2576 N N . LYS A 1 323 ? 8.043 -22.304 31.106 1.00 83.38 323 LYS A N 1
ATOM 2577 C CA . LYS A 1 323 ? 8.082 -23.715 30.695 1.00 83.38 323 LYS A CA 1
ATOM 2578 C C . LYS A 1 323 ? 9.395 -24.094 30.014 1.00 83.38 323 LYS A C 1
ATOM 2580 O O . LYS A 1 323 ? 9.903 -25.171 30.298 1.00 83.38 323 LYS A O 1
ATOM 2585 N N . PHE A 1 324 ? 9.917 -23.234 29.147 1.00 80.06 324 PHE A N 1
ATOM 2586 C CA . PHE A 1 324 ? 11.166 -23.442 28.421 1.00 80.06 324 PHE A CA 1
ATOM 2587 C C . PHE A 1 324 ? 12.356 -23.511 29.384 1.00 80.06 324 PHE A C 1
ATOM 2589 O O . PHE A 1 324 ? 13.122 -24.465 29.348 1.00 80.06 324 PHE A O 1
ATOM 2596 N N . GLU A 1 325 ? 12.435 -22.592 30.348 1.00 75.81 325 GLU A N 1
ATOM 2597 C CA . GLU A 1 325 ? 13.469 -22.570 31.397 1.00 75.81 325 GLU A CA 1
ATOM 2598 C C . GLU A 1 325 ? 13.372 -23.753 32.386 1.00 75.81 325 GLU A C 1
ATOM 2600 O O . GLU A 1 325 ? 14.342 -24.078 33.065 1.00 75.81 325 GLU A O 1
ATOM 2605 N N . LEU A 1 326 ? 12.213 -24.421 32.475 1.00 78.56 326 LEU A N 1
ATOM 2606 C CA . LEU A 1 326 ? 12.038 -25.656 33.254 1.00 78.56 326 LEU A CA 1
ATOM 2607 C C . LEU A 1 326 ? 12.487 -26.919 32.498 1.00 78.56 326 LEU A C 1
ATOM 2609 O O . LEU A 1 326 ? 12.578 -27.985 33.111 1.00 78.56 326 LEU A O 1
ATOM 2613 N N . GLN A 1 327 ? 12.725 -26.835 31.186 1.00 78.25 327 GLN A N 1
ATOM 2614 C CA . GLN A 1 327 ? 13.247 -27.948 30.391 1.00 78.25 327 GLN A CA 1
ATOM 2615 C C . GLN A 1 327 ? 14.769 -28.073 30.547 1.00 78.25 327 GLN A C 1
ATOM 2617 O O . GLN A 1 327 ? 15.457 -27.129 30.926 1.00 78.25 327 GLN A O 1
ATOM 2622 N N . SER A 1 328 ? 15.303 -29.268 30.282 1.00 72.81 328 SER A N 1
ATOM 2623 C CA . SER A 1 328 ? 16.747 -29.517 30.305 1.00 72.81 328 SER A CA 1
ATOM 2624 C C . SER A 1 328 ? 17.467 -28.715 29.220 1.00 72.81 328 SER A C 1
ATOM 2626 O O . SER A 1 328 ? 16.942 -28.569 28.119 1.00 72.81 328 SER A O 1
ATOM 2628 N N . THR A 1 329 ? 18.696 -28.276 29.503 1.00 65.88 329 THR A N 1
ATOM 2629 C CA . THR A 1 329 ? 19.547 -27.495 28.583 1.00 65.88 329 THR A CA 1
ATOM 2630 C C . THR A 1 329 ? 19.691 -28.156 27.204 1.00 65.88 329 THR A C 1
ATOM 2632 O O . THR A 1 329 ? 19.584 -27.487 26.189 1.00 65.88 329 THR A O 1
ATOM 2635 N N . GLU A 1 330 ? 19.760 -29.490 27.155 1.00 65.06 330 GLU A N 1
ATOM 2636 C CA . GLU A 1 330 ? 19.812 -30.287 25.913 1.00 65.06 330 GLU A CA 1
ATOM 2637 C C . GLU A 1 330 ? 18.586 -30.110 24.988 1.00 65.06 330 GLU A C 1
ATOM 2639 O O . GLU A 1 330 ? 18.681 -30.269 23.776 1.00 65.06 330 GLU A O 1
ATOM 2644 N N . VAL A 1 331 ? 17.416 -29.790 25.553 1.00 67.94 331 VAL A N 1
ATOM 2645 C CA . VAL A 1 331 ? 16.162 -29.565 24.806 1.00 67.94 331 VAL A CA 1
ATOM 2646 C C . VAL A 1 331 ? 16.028 -28.099 24.384 1.00 67.94 331 VAL A C 1
ATOM 2648 O O . VAL A 1 331 ? 15.402 -27.811 23.363 1.00 67.94 331 VAL A O 1
ATOM 2651 N N . GLN A 1 332 ? 16.633 -27.182 25.141 1.00 66.62 332 GLN A N 1
ATOM 2652 C CA . GLN A 1 332 ? 16.666 -25.757 24.811 1.00 66.62 332 GLN A CA 1
ATOM 2653 C C . GLN A 1 332 ? 17.530 -25.523 23.567 1.00 66.62 332 GLN A C 1
ATOM 2655 O O . GLN A 1 332 ? 17.028 -24.995 22.577 1.00 66.62 332 GLN A O 1
ATOM 2660 N N . ASP A 1 333 ? 18.752 -26.061 23.557 1.00 66.88 333 ASP A N 1
ATOM 2661 C CA . ASP A 1 333 ? 19.689 -25.938 22.428 1.00 66.88 333 ASP A CA 1
ATOM 2662 C C . ASP A 1 333 ? 19.178 -26.637 21.149 1.00 66.88 333 ASP A C 1
ATOM 2664 O O . ASP A 1 333 ? 19.579 -26.310 20.033 1.00 66.88 333 ASP A O 1
ATOM 2668 N N . GLY A 1 334 ? 18.253 -27.595 21.289 1.00 72.50 334 GLY A N 1
ATOM 2669 C CA . GLY A 1 334 ? 17.655 -28.338 20.177 1.00 72.50 334 GLY A CA 1
ATOM 2670 C C . GLY A 1 334 ? 16.465 -27.660 19.483 1.00 72.50 334 GLY A C 1
ATOM 2671 O O . GLY A 1 334 ? 15.925 -28.240 18.539 1.00 72.50 334 GLY A O 1
ATOM 2672 N N . SER A 1 335 ? 16.002 -26.483 19.932 1.00 74.00 335 SER A N 1
ATOM 2673 C CA . SER A 1 335 ? 14.771 -25.856 19.408 1.00 74.00 335 SER A CA 1
ATOM 2674 C C . SER A 1 335 ? 14.845 -24.333 19.168 1.00 74.00 335 SER A C 1
ATOM 2676 O O . SER A 1 335 ? 13.968 -23.600 19.630 1.00 74.00 335 SER A O 1
ATOM 2678 N N . PRO A 1 336 ? 15.792 -23.837 18.343 1.00 77.25 336 PRO A N 1
ATOM 2679 C CA . PRO A 1 336 ? 15.955 -22.398 18.071 1.00 77.25 336 PRO A CA 1
ATOM 2680 C C . PRO A 1 336 ? 14.689 -21.733 17.498 1.00 77.25 336 PRO A C 1
ATOM 2682 O O . PRO A 1 336 ? 14.397 -20.572 17.769 1.00 77.25 336 PRO A O 1
ATOM 2685 N N . GLY A 1 337 ? 13.866 -22.482 16.754 1.00 83.06 337 GLY A N 1
ATOM 2686 C CA . GLY A 1 337 ? 12.596 -21.968 16.230 1.00 83.06 337 GLY A CA 1
ATOM 2687 C C . GLY A 1 337 ? 11.548 -21.652 17.308 1.00 83.06 337 GLY A C 1
ATOM 2688 O O . GLY A 1 337 ? 10.706 -20.780 17.102 1.00 83.06 337 GLY A O 1
ATOM 2689 N N . LEU A 1 338 ? 11.580 -22.335 18.460 1.00 80.56 338 LEU A N 1
ATOM 2690 C CA . LEU A 1 338 ? 10.661 -22.061 19.569 1.00 80.56 338 LEU A CA 1
ATOM 2691 C C . LEU A 1 338 ? 11.056 -20.779 20.309 1.00 80.56 338 LEU A C 1
ATOM 2693 O O . LEU A 1 338 ? 10.175 -20.009 20.686 1.00 80.56 338 LEU A O 1
ATOM 2697 N N . GLU A 1 339 ? 12.355 -20.542 20.483 1.00 80.62 339 GLU A N 1
ATOM 2698 C CA . GLU A 1 339 ? 12.898 -19.315 21.073 1.00 80.62 339 GLU A CA 1
ATOM 2699 C C . GLU A 1 339 ? 12.553 -18.095 20.212 1.00 80.62 339 GLU A C 1
ATOM 2701 O O . GLU A 1 339 ? 11.852 -17.198 20.686 1.00 80.62 339 GLU A O 1
ATOM 2706 N N . ALA A 1 340 ? 12.847 -18.152 18.908 1.00 82.38 340 ALA A N 1
ATOM 2707 C CA . ALA A 1 340 ? 12.469 -17.107 17.954 1.00 82.38 340 ALA A CA 1
ATOM 2708 C C . ALA A 1 340 ? 10.949 -16.841 17.935 1.00 82.38 340 ALA A C 1
ATOM 2710 O O . ALA A 1 340 ? 10.495 -15.697 17.824 1.00 82.38 340 ALA A O 1
ATOM 2711 N N . PHE A 1 341 ? 10.125 -17.886 18.082 1.00 86.19 341 PHE A N 1
ATOM 2712 C CA . PHE A 1 341 ? 8.675 -17.731 18.200 1.00 86.19 341 PHE A CA 1
ATOM 2713 C C . PHE A 1 341 ? 8.267 -17.023 19.502 1.00 86.19 341 PHE A C 1
ATOM 2715 O O . PHE A 1 341 ? 7.413 -16.133 19.473 1.00 86.19 341 PHE A O 1
ATOM 2722 N N . ILE A 1 342 ? 8.859 -17.387 20.645 1.00 84.75 342 ILE A N 1
ATOM 2723 C CA . ILE A 1 342 ? 8.591 -16.744 21.942 1.00 84.75 342 ILE A CA 1
ATOM 2724 C C . ILE A 1 342 ? 8.950 -15.255 21.880 1.00 84.75 342 ILE A C 1
ATOM 2726 O O . ILE A 1 342 ? 8.143 -14.426 22.306 1.00 84.75 342 ILE A O 1
ATOM 2730 N N . GLU A 1 343 ? 10.104 -14.915 21.310 1.00 83.88 343 GLU A N 1
ATOM 2731 C CA . GLU A 1 343 ? 10.563 -13.535 21.111 1.00 83.88 343 GLU A CA 1
ATOM 2732 C C . GLU A 1 343 ? 9.631 -12.747 20.183 1.00 83.88 343 GLU A C 1
ATOM 2734 O O . GLU A 1 343 ? 9.189 -11.644 20.519 1.00 83.88 343 GLU A O 1
ATOM 2739 N N . SER A 1 344 ? 9.224 -13.349 19.062 1.00 84.38 344 SER A N 1
ATOM 2740 C CA . SER A 1 344 ? 8.274 -12.746 18.118 1.00 84.38 344 SER A CA 1
ATOM 2741 C C . SER A 1 344 ? 6.930 -12.421 18.784 1.00 84.38 344 SER A C 1
ATOM 2743 O O . SER A 1 344 ? 6.360 -11.342 18.594 1.00 84.38 344 SER A O 1
ATOM 2745 N N . VAL A 1 345 ? 6.411 -13.328 19.619 1.00 86.62 345 VAL A N 1
ATOM 2746 C CA . VAL A 1 345 ? 5.173 -13.086 20.378 1.00 86.62 345 VAL A CA 1
ATOM 2747 C C . VAL A 1 345 ? 5.404 -12.073 21.509 1.00 86.62 345 VAL A C 1
ATOM 2749 O O . VAL A 1 345 ? 4.498 -11.294 21.818 1.00 86.62 345 VAL A O 1
ATOM 2752 N N . ALA A 1 346 ? 6.598 -12.011 22.109 1.00 85.31 346 ALA A N 1
ATOM 2753 C CA . ALA A 1 346 ? 6.947 -10.992 23.103 1.00 85.31 346 ALA A CA 1
ATOM 2754 C C . ALA A 1 346 ? 6.935 -9.575 22.507 1.00 85.31 346 ALA A C 1
ATOM 2756 O O . ALA A 1 346 ? 6.411 -8.656 23.145 1.00 85.31 346 ALA A O 1
ATOM 2757 N N . ALA A 1 347 ? 7.375 -9.401 21.257 1.00 86.12 347 ALA A N 1
ATOM 2758 C CA . ALA A 1 347 ? 7.339 -8.114 20.557 1.00 86.12 347 ALA A CA 1
ATOM 2759 C C . ALA A 1 347 ? 5.914 -7.531 20.429 1.00 86.12 347 ALA A C 1
ATOM 2761 O O . ALA A 1 347 ? 5.728 -6.310 20.471 1.00 86.12 347 ALA A O 1
ATOM 2762 N N . CYS A 1 348 ? 4.872 -8.375 20.394 1.00 86.56 348 CYS A N 1
ATOM 2763 C CA . CYS A 1 348 ? 3.470 -7.932 20.358 1.00 86.56 348 CYS A CA 1
ATOM 2764 C C . CYS A 1 348 ? 3.070 -7.067 21.573 1.00 86.56 348 CYS A C 1
ATOM 2766 O O . CYS A 1 348 ? 2.083 -6.326 21.514 1.00 86.56 348 CYS A O 1
ATOM 2768 N N . ARG A 1 349 ? 3.842 -7.090 22.669 1.00 86.06 349 ARG A N 1
ATOM 2769 C CA . ARG A 1 349 ? 3.631 -6.229 23.847 1.00 86.06 349 ARG A CA 1
ATOM 2770 C C . ARG A 1 349 ? 3.766 -4.750 23.542 1.00 86.06 349 ARG A C 1
ATOM 2772 O O . ARG A 1 349 ? 3.077 -3.955 24.181 1.00 86.06 349 ARG A O 1
ATOM 2779 N N . ILE A 1 350 ? 4.566 -4.380 22.543 1.00 89.06 350 ILE A N 1
ATOM 2780 C CA . ILE A 1 350 ? 4.710 -2.991 22.088 1.00 89.06 350 ILE A CA 1
ATOM 2781 C C . ILE A 1 350 ? 3.342 -2.421 21.683 1.00 89.06 350 ILE A C 1
ATOM 2783 O O . ILE A 1 350 ? 3.038 -1.267 21.976 1.00 89.06 350 ILE A O 1
ATOM 2787 N N . ILE A 1 351 ? 2.444 -3.246 21.132 1.00 89.69 351 ILE A N 1
ATOM 2788 C CA . ILE A 1 351 ? 1.088 -2.826 20.748 1.00 89.69 351 ILE A CA 1
ATOM 2789 C C . ILE A 1 351 ? 0.285 -2.331 21.966 1.00 89.69 351 ILE A C 1
ATOM 2791 O O . ILE A 1 351 ? -0.553 -1.436 21.833 1.00 89.69 351 ILE A O 1
ATOM 2795 N N . ARG A 1 352 ? 0.559 -2.828 23.183 1.00 87.38 352 ARG A N 1
ATOM 2796 C CA . ARG A 1 352 ? -0.115 -2.368 24.416 1.00 87.38 352 ARG A CA 1
ATOM 2797 C C . ARG A 1 352 ? 0.185 -0.904 24.744 1.00 87.38 352 ARG A C 1
ATOM 2799 O O . ARG A 1 352 ? -0.613 -0.274 25.438 1.00 87.38 352 ARG A O 1
ATOM 2806 N N . VAL A 1 353 ? 1.260 -0.326 24.198 1.00 89.75 353 VAL A N 1
ATOM 2807 C CA . VAL A 1 353 ? 1.540 1.117 24.292 1.00 89.75 353 VAL A CA 1
ATOM 2808 C C . VAL A 1 353 ? 0.393 1.940 23.693 1.00 89.75 353 VAL A C 1
ATOM 2810 O O . VAL A 1 353 ? 0.091 3.015 24.204 1.00 89.75 353 VAL A O 1
ATOM 2813 N N . LEU A 1 354 ? -0.340 1.423 22.699 1.00 88.25 354 LEU A N 1
ATOM 2814 C CA . LEU A 1 354 ? -1.495 2.112 22.106 1.00 88.25 354 LEU A CA 1
ATOM 2815 C C . LEU A 1 354 ? -2.663 2.319 23.090 1.00 88.25 354 LEU A C 1
ATOM 2817 O O . LEU A 1 354 ? -3.463 3.238 22.906 1.00 88.25 354 LEU A O 1
ATOM 2821 N N . ASP A 1 355 ? -2.755 1.521 24.160 1.00 84.69 355 ASP A N 1
ATOM 2822 C CA . ASP A 1 355 ? -3.756 1.691 25.228 1.00 84.69 355 ASP A CA 1
ATOM 2823 C C . ASP A 1 355 ? -3.333 2.749 26.275 1.00 84.69 355 ASP A C 1
ATOM 2825 O O . ASP A 1 355 ? -4.028 2.982 27.274 1.00 84.69 355 ASP A O 1
ATOM 2829 N N . TRP A 1 356 ? -2.210 3.443 26.056 1.00 86.25 356 TRP A N 1
ATOM 2830 C CA . TRP A 1 356 ? -1.704 4.464 26.964 1.00 86.25 356 TRP A CA 1
ATOM 2831 C C . TRP A 1 356 ? 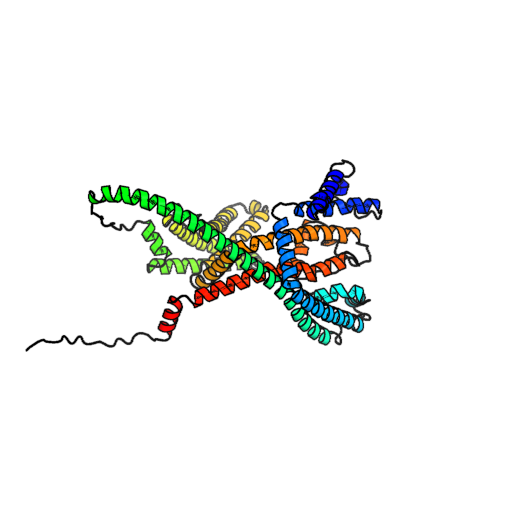-2.625 5.704 27.017 1.00 86.25 356 TRP A C 1
ATOM 2833 O O . TRP A 1 356 ? -2.838 6.377 26.008 1.00 86.25 356 TRP A O 1
ATOM 2843 N N . PRO A 1 357 ? -3.135 6.108 28.200 1.00 82.25 357 PRO A N 1
ATOM 2844 C CA . PRO A 1 357 ? -4.086 7.210 28.360 1.00 82.25 357 PRO A CA 1
ATOM 2845 C C . PRO A 1 357 ? -3.595 8.557 27.840 1.00 82.25 357 PRO A C 1
ATOM 2847 O O . PRO A 1 357 ? -4.421 9.367 27.427 1.00 82.25 357 PRO A O 1
ATOM 2850 N N . GLY A 1 358 ? -2.280 8.791 27.880 1.00 84.81 358 GLY A N 1
ATOM 2851 C CA . GLY A 1 358 ? -1.654 10.013 27.377 1.00 84.81 358 GLY A CA 1
ATOM 2852 C C . GLY A 1 358 ? -1.754 10.185 25.860 1.00 84.81 358 GLY A C 1
ATOM 2853 O O . GLY A 1 358 ? -1.857 11.321 25.423 1.00 84.81 358 GLY A O 1
ATOM 2854 N N . ILE A 1 359 ? -1.795 9.086 25.092 1.00 87.81 359 ILE A N 1
ATOM 2855 C CA . ILE A 1 359 ? -1.930 9.097 23.620 1.00 87.81 359 ILE A CA 1
ATOM 2856 C C . ILE A 1 359 ? -3.266 8.508 23.145 1.00 87.81 359 ILE A C 1
ATOM 2858 O O . ILE A 1 359 ? -3.538 8.370 21.953 1.00 87.81 359 ILE A O 1
ATOM 2862 N N . ALA A 1 360 ? -4.141 8.120 24.077 1.00 84.62 360 ALA A N 1
ATOM 2863 C CA . ALA A 1 360 ? -5.378 7.428 23.746 1.00 84.62 360 ALA A CA 1
ATOM 2864 C C . ALA A 1 360 ? -6.326 8.299 22.905 1.00 84.62 360 ALA A C 1
ATOM 2866 O O . ALA A 1 360 ? -7.230 7.772 22.257 1.00 84.62 360 ALA A O 1
ATOM 2867 N N . ARG A 1 361 ? -6.188 9.633 22.942 1.00 84.25 361 ARG A N 1
ATOM 2868 C CA . ARG A 1 361 ? -6.972 10.537 22.088 1.00 84.25 361 ARG A CA 1
ATOM 2869 C C . ARG A 1 361 ? -6.520 10.412 20.637 1.00 84.25 361 ARG A C 1
ATOM 2871 O O . ARG A 1 361 ? -7.368 10.261 19.765 1.00 84.25 361 ARG A O 1
ATOM 2878 N N . GLU A 1 362 ? -5.221 10.448 20.420 1.00 88.69 362 GLU A N 1
ATOM 2879 C CA . GLU A 1 362 ? -4.526 10.392 19.143 1.00 88.69 362 GLU A CA 1
ATOM 2880 C C . GLU A 1 362 ? -4.763 9.020 18.506 1.00 88.69 362 GLU A C 1
ATOM 2882 O O . GLU A 1 362 ? -5.251 8.941 17.383 1.00 88.69 362 GLU A O 1
ATOM 2887 N N . VAL A 1 363 ? -4.601 7.940 19.277 1.00 90.06 363 VAL A N 1
ATOM 2888 C CA . VAL A 1 363 ? -4.915 6.570 18.838 1.00 90.06 363 VAL A CA 1
ATOM 2889 C C . VAL A 1 363 ? -6.389 6.430 18.443 1.00 90.06 363 VAL A C 1
ATOM 2891 O O . VAL A 1 363 ? -6.705 5.818 17.424 1.00 90.06 363 VAL A O 1
ATOM 2894 N N . ARG A 1 364 ? -7.325 7.021 19.204 1.00 87.56 364 ARG A N 1
ATOM 2895 C CA . ARG A 1 364 ? -8.750 7.025 18.820 1.00 87.56 364 ARG A CA 1
ATOM 2896 C C . ARG A 1 364 ? -9.008 7.819 17.543 1.00 87.56 364 ARG A C 1
ATOM 2898 O O . ARG A 1 364 ? -9.863 7.401 16.766 1.00 87.56 364 ARG A O 1
ATOM 2905 N N . ALA A 1 365 ? -8.310 8.935 17.339 1.00 88.56 365 ALA A N 1
ATOM 2906 C CA . ALA A 1 365 ? -8.416 9.723 16.117 1.00 88.56 365 ALA A CA 1
ATOM 2907 C C . ALA A 1 365 ? -7.928 8.908 14.912 1.00 88.56 365 ALA A C 1
ATOM 2909 O O . ALA A 1 365 ? -8.693 8.729 13.971 1.00 88.56 365 ALA A O 1
ATOM 2910 N N . VAL A 1 366 ? -6.739 8.302 14.996 1.00 91.12 366 VAL A N 1
ATOM 2911 C CA . VAL A 1 366 ? -6.192 7.413 13.955 1.00 91.12 366 VAL A CA 1
ATOM 2912 C C . VAL A 1 366 ? -7.134 6.241 13.677 1.00 91.12 366 VAL A C 1
ATOM 2914 O O . VAL A 1 366 ? -7.475 5.981 12.527 1.00 91.12 366 VAL A O 1
ATOM 2917 N N . LYS A 1 367 ? -7.649 5.577 14.719 1.00 90.81 367 LYS A N 1
ATOM 2918 C CA . LYS A 1 367 ? -8.625 4.489 14.562 1.00 90.81 367 LYS A CA 1
ATOM 2919 C C . LYS A 1 367 ? -9.903 4.948 13.856 1.00 90.81 367 LYS A C 1
ATOM 2921 O O . LYS A 1 367 ? -10.433 4.219 13.022 1.00 90.81 367 LYS A O 1
ATOM 2926 N N . SER A 1 368 ? -10.415 6.129 14.204 1.00 90.50 368 SER A N 1
ATOM 2927 C CA . SER A 1 368 ? -11.587 6.717 13.548 1.00 90.50 368 SER A CA 1
ATOM 2928 C C . SER A 1 368 ? -11.307 7.016 12.077 1.00 90.50 368 SER A C 1
ATOM 2930 O O . SER A 1 368 ? -12.153 6.717 11.240 1.00 90.50 368 SER A O 1
ATOM 2932 N N . THR A 1 369 ? -10.126 7.552 11.764 1.00 91.94 369 THR A N 1
ATOM 2933 C CA . THR A 1 369 ? -9.669 7.800 10.393 1.00 91.94 369 THR A CA 1
ATOM 2934 C C . THR A 1 369 ? -9.608 6.506 9.587 1.00 91.94 369 THR A C 1
ATOM 2936 O O . THR A 1 369 ? -10.250 6.421 8.545 1.00 91.94 369 THR A O 1
ATOM 2939 N N . ILE A 1 370 ? -8.930 5.470 10.097 1.00 92.50 370 ILE A N 1
ATOM 2940 C CA . ILE A 1 370 ? -8.825 4.160 9.432 1.00 92.50 370 ILE A CA 1
ATOM 2941 C C . ILE A 1 370 ? -10.218 3.576 9.186 1.00 92.50 370 ILE A C 1
ATOM 2943 O O . ILE A 1 370 ? -10.528 3.160 8.077 1.00 92.50 370 ILE A O 1
ATOM 2947 N N . HIS A 1 371 ? -11.096 3.586 10.191 1.00 91.00 371 HIS A N 1
ATOM 2948 C CA . HIS A 1 371 ? -12.447 3.041 10.042 1.00 91.00 371 HIS A CA 1
ATOM 2949 C C . HIS A 1 371 ? -13.306 3.850 9.054 1.00 91.00 371 HIS A C 1
ATOM 2951 O O . HIS A 1 371 ? -14.186 3.290 8.401 1.00 91.00 371 HIS A O 1
ATOM 2957 N N . ALA A 1 372 ? -13.091 5.162 8.948 1.00 88.31 372 ALA A N 1
ATOM 2958 C CA . ALA A 1 372 ? -13.769 5.997 7.960 1.00 88.31 372 ALA A CA 1
ATOM 2959 C C . ALA A 1 372 ? -13.242 5.750 6.535 1.00 88.31 372 ALA A C 1
ATOM 2961 O O . ALA A 1 372 ? -14.027 5.781 5.588 1.00 88.31 372 ALA A O 1
ATOM 2962 N N . ALA A 1 373 ? -11.943 5.480 6.392 1.00 91.31 373 ALA A N 1
ATOM 2963 C CA . ALA A 1 373 ? -11.294 5.192 5.118 1.00 91.31 373 ALA A CA 1
ATOM 2964 C C . ALA A 1 373 ? -11.598 3.777 4.602 1.00 91.31 373 ALA A C 1
ATOM 2966 O O . ALA A 1 373 ? -11.833 3.618 3.408 1.00 91.31 373 ALA A O 1
ATOM 2967 N N . LEU A 1 374 ? -11.662 2.776 5.491 1.00 90.62 374 LEU A N 1
ATOM 2968 C CA . LEU A 1 374 ? -11.704 1.345 5.160 1.00 90.62 374 LEU A CA 1
ATOM 2969 C C . LEU A 1 374 ? -12.727 0.951 4.076 1.00 90.62 374 LEU A C 1
ATOM 2971 O O . LEU A 1 374 ? -12.332 0.243 3.153 1.00 90.62 374 LEU A O 1
ATOM 2975 N N . PRO A 1 375 ? -13.994 1.420 4.094 1.00 88.12 375 PRO A N 1
ATOM 2976 C CA . PRO A 1 375 ? -14.951 1.078 3.036 1.00 88.12 375 PRO A CA 1
ATOM 2977 C C . PRO A 1 375 ? -14.530 1.580 1.648 1.00 88.12 375 PRO A C 1
ATOM 2979 O O . PRO A 1 375 ? -14.873 0.981 0.638 1.00 88.12 375 PRO A O 1
ATOM 2982 N N . SER A 1 376 ? -13.775 2.677 1.604 1.00 88.31 376 SER A N 1
ATOM 2983 C CA . SER A 1 376 ? -13.298 3.324 0.375 1.00 88.31 376 SER A CA 1
ATOM 2984 C C . SER A 1 376 ? -12.021 2.677 -0.160 1.00 88.31 376 SER A C 1
ATOM 2986 O O . SER A 1 376 ? -11.693 2.861 -1.324 1.00 88.31 376 SER A O 1
ATOM 2988 N N . LEU A 1 377 ? -11.302 1.930 0.685 1.00 90.94 377 LEU A N 1
ATOM 2989 C CA . LEU A 1 377 ? -10.057 1.254 0.324 1.00 90.94 377 LEU A CA 1
ATOM 2990 C C . LEU A 1 377 ? -10.287 -0.069 -0.410 1.00 90.94 377 LEU A C 1
ATOM 2992 O O . LEU A 1 377 ? -9.368 -0.548 -1.060 1.00 90.94 377 LEU A O 1
ATOM 2996 N N . ALA A 1 378 ? -11.490 -0.649 -0.341 1.00 88.25 378 ALA A N 1
ATOM 2997 C CA . ALA A 1 378 ? -11.778 -1.947 -0.951 1.00 88.25 378 ALA A CA 1
ATOM 2998 C C . ALA A 1 378 ? -11.538 -1.953 -2.471 1.00 88.25 378 ALA A C 1
ATOM 3000 O O . ALA A 1 378 ? -10.877 -2.851 -2.980 1.00 88.25 378 ALA A O 1
ATOM 3001 N N . MET A 1 379 ? -12.027 -0.931 -3.181 1.00 86.69 379 MET A N 1
ATOM 3002 C CA . MET A 1 379 ? -11.873 -0.823 -4.637 1.00 86.69 379 MET A CA 1
ATOM 3003 C C . MET A 1 379 ? -10.404 -0.621 -5.061 1.00 86.69 379 MET A C 1
ATOM 3005 O O . MET A 1 379 ? -9.915 -1.434 -5.844 1.00 86.69 379 MET A O 1
ATOM 3009 N N . PRO A 1 380 ? -9.656 0.368 -4.519 1.00 89.94 380 PRO A N 1
ATOM 3010 C CA . PRO A 1 380 ? -8.218 0.484 -4.764 1.00 89.94 380 PRO A CA 1
ATOM 3011 C C . PRO A 1 380 ? -7.436 -0.777 -4.402 1.00 89.94 380 PRO A C 1
ATOM 3013 O O . PRO A 1 380 ? -6.548 -1.156 -5.147 1.00 89.94 380 PRO A O 1
ATOM 3016 N N . ALA A 1 381 ? -7.770 -1.454 -3.298 1.00 89.31 381 ALA A N 1
ATOM 3017 C CA . ALA A 1 381 ? -7.068 -2.667 -2.885 1.00 89.31 381 ALA A CA 1
ATOM 3018 C C . ALA A 1 381 ? -7.201 -3.798 -3.913 1.00 89.31 381 ALA A C 1
ATOM 3020 O O . ALA A 1 381 ? -6.228 -4.506 -4.148 1.00 89.31 381 ALA A O 1
ATOM 3021 N N . VAL A 1 382 ? -8.371 -3.952 -4.545 1.00 87.94 382 VAL A N 1
ATOM 3022 C CA . VAL A 1 382 ? -8.560 -4.928 -5.632 1.00 87.94 382 VAL A CA 1
ATOM 3023 C C . VAL A 1 382 ? -7.695 -4.562 -6.839 1.00 87.94 382 VAL A C 1
ATOM 3025 O O . VAL A 1 382 ? -6.960 -5.419 -7.316 1.00 87.94 382 VAL A O 1
ATOM 3028 N N . ILE A 1 383 ? -7.711 -3.294 -7.270 1.00 87.69 383 ILE A N 1
ATOM 3029 C CA . ILE A 1 383 ? -6.905 -2.813 -8.409 1.00 87.69 383 ILE A CA 1
ATOM 3030 C C . ILE A 1 383 ? -5.402 -2.973 -8.130 1.00 87.69 383 ILE A C 1
ATOM 3032 O O . ILE A 1 383 ? -4.654 -3.438 -8.983 1.00 87.69 383 ILE A O 1
ATOM 3036 N N . SER A 1 384 ? -4.951 -2.606 -6.929 1.00 89.44 384 SER A N 1
ATOM 3037 C CA . SER A 1 384 ? -3.554 -2.721 -6.506 1.00 89.44 384 SER A CA 1
ATOM 3038 C C . SER A 1 384 ? -3.096 -4.175 -6.415 1.00 89.44 384 SER A C 1
ATOM 3040 O O . SER A 1 384 ? -1.995 -4.479 -6.859 1.00 89.44 384 SER A O 1
ATOM 3042 N N . LEU A 1 385 ? -3.925 -5.073 -5.869 1.00 88.94 385 LEU A N 1
ATOM 3043 C CA . LEU A 1 385 ? -3.631 -6.508 -5.794 1.00 88.94 385 LEU A CA 1
ATOM 3044 C C . LEU A 1 385 ? -3.530 -7.129 -7.191 1.00 88.94 385 LEU A C 1
ATOM 3046 O O . LEU A 1 385 ? -2.634 -7.928 -7.446 1.00 88.94 385 LEU A O 1
ATOM 3050 N N . GLU A 1 386 ? -4.445 -6.760 -8.084 1.00 85.88 386 GLU A N 1
ATOM 3051 C CA . GLU A 1 386 ? -4.445 -7.197 -9.477 1.00 85.88 386 GLU A CA 1
ATOM 3052 C C . GLU A 1 386 ? -3.179 -6.756 -10.195 1.00 85.88 386 GLU A C 1
ATOM 3054 O O . GLU A 1 386 ? -2.477 -7.605 -10.745 1.00 85.88 386 GLU A O 1
ATOM 3059 N N . LEU A 1 387 ? -2.887 -5.449 -10.155 1.00 89.00 387 LEU A N 1
ATOM 3060 C CA . LEU A 1 387 ? -1.682 -4.898 -10.750 1.00 89.00 387 LEU A CA 1
ATOM 3061 C C . LEU A 1 387 ? -0.483 -5.676 -10.219 1.00 89.00 387 LEU A C 1
ATOM 3063 O O . LEU A 1 387 ? 0.178 -6.329 -11.006 1.00 89.00 387 LEU A O 1
ATOM 3067 N N . TRP A 1 388 ? -0.301 -5.708 -8.897 1.00 92.62 388 TRP A N 1
ATOM 3068 C CA . TRP A 1 388 ? 0.837 -6.336 -8.230 1.00 92.62 388 TRP A CA 1
ATOM 3069 C C . TRP A 1 388 ? 1.081 -7.788 -8.659 1.00 92.62 388 TRP A C 1
ATOM 3071 O O . TRP A 1 388 ? 2.213 -8.140 -8.981 1.00 92.62 388 TRP A O 1
ATOM 3081 N N . VAL A 1 389 ? 0.042 -8.628 -8.711 1.00 91.25 389 VAL A N 1
ATOM 3082 C CA . VAL A 1 389 ? 0.201 -10.045 -9.081 1.00 91.25 389 VAL A CA 1
ATOM 3083 C C . VAL A 1 389 ? 0.442 -10.226 -10.578 1.00 91.25 389 VAL A C 1
ATOM 3085 O O . VAL A 1 389 ? 1.297 -11.023 -10.969 1.00 91.25 389 VAL A O 1
ATOM 3088 N N . LEU A 1 390 ? -0.298 -9.508 -11.429 1.00 89.56 390 LEU A N 1
ATOM 3089 C CA . LEU A 1 390 ? -0.131 -9.605 -12.880 1.00 89.56 390 LEU A CA 1
ATOM 3090 C C . LEU A 1 390 ? 1.256 -9.138 -13.298 1.00 89.56 390 LEU A C 1
ATOM 3092 O O . LEU A 1 390 ? 1.920 -9.789 -14.101 1.00 89.56 390 LEU A O 1
ATOM 3096 N N . THR A 1 391 ? 1.695 -8.016 -12.746 1.00 91.12 391 THR A N 1
ATOM 3097 C CA . THR A 1 391 ? 2.955 -7.413 -13.130 1.00 91.12 391 THR A CA 1
ATOM 3098 C C . THR A 1 391 ? 4.155 -8.135 -12.540 1.00 91.12 391 THR A C 1
ATOM 3100 O O . THR A 1 391 ? 5.149 -8.245 -13.246 1.00 91.12 391 THR A O 1
ATOM 3103 N N . ALA A 1 392 ? 4.054 -8.726 -11.343 1.00 92.56 392 ALA A N 1
ATOM 3104 C CA . ALA A 1 392 ? 5.072 -9.653 -10.840 1.00 92.56 392 ALA A CA 1
ATOM 3105 C C . ALA A 1 392 ? 5.244 -10.861 -11.777 1.00 92.56 392 ALA A C 1
ATOM 3107 O O . ALA A 1 392 ? 6.363 -11.227 -12.114 1.00 92.56 392 ALA A O 1
ATOM 3108 N N . GLY A 1 393 ? 4.145 -11.441 -12.274 1.00 90.25 393 GLY A N 1
ATOM 3109 C CA . GLY A 1 393 ? 4.218 -12.530 -13.251 1.00 90.25 393 GLY A CA 1
ATOM 3110 C C . GLY A 1 393 ? 4.822 -12.125 -14.596 1.00 90.25 393 GLY A C 1
ATOM 3111 O O . GLY A 1 393 ? 5.536 -12.917 -15.207 1.00 90.25 393 GLY A O 1
ATOM 3112 N N . ILE A 1 394 ? 4.563 -10.895 -15.046 1.00 90.38 394 ILE A N 1
ATOM 3113 C CA . ILE A 1 394 ? 5.195 -10.337 -16.247 1.00 90.38 394 ILE A CA 1
ATOM 3114 C C . ILE A 1 394 ? 6.688 -10.098 -16.003 1.00 90.38 394 ILE A C 1
ATOM 3116 O O . ILE A 1 394 ? 7.468 -10.439 -16.878 1.00 90.38 394 ILE A O 1
ATOM 3120 N N . PHE A 1 395 ? 7.097 -9.577 -14.843 1.00 90.75 395 PHE A N 1
ATOM 3121 C CA . PHE A 1 395 ? 8.512 -9.389 -14.504 1.00 90.75 395 PHE A CA 1
ATOM 3122 C C . PHE A 1 395 ? 9.281 -10.708 -14.482 1.00 90.75 395 PHE A C 1
ATOM 3124 O O . PHE A 1 395 ? 10.307 -10.796 -15.140 1.00 90.75 395 PHE A O 1
ATOM 3131 N N . VAL A 1 396 ? 8.745 -11.751 -13.835 1.00 89.38 396 VAL A N 1
ATOM 3132 C CA . VAL A 1 396 ? 9.350 -13.096 -13.883 1.00 89.38 396 VAL A CA 1
ATOM 3133 C C . VAL A 1 396 ? 9.508 -13.558 -15.327 1.00 89.38 396 VAL A C 1
ATOM 3135 O O . VAL A 1 396 ? 10.564 -14.047 -15.709 1.00 89.38 396 VAL A O 1
ATOM 3138 N N . TRP A 1 397 ? 8.471 -13.396 -16.149 1.00 87.31 397 TRP A N 1
ATOM 3139 C CA . TRP A 1 397 ? 8.546 -13.803 -17.548 1.00 87.31 397 TRP A CA 1
ATOM 3140 C C . TRP A 1 397 ? 9.582 -12.991 -18.337 1.00 87.31 397 TRP A C 1
ATOM 3142 O O . TRP A 1 397 ? 10.356 -13.577 -19.078 1.00 87.31 397 TRP A O 1
ATOM 3152 N N . LEU A 1 398 ? 9.617 -11.667 -18.187 1.00 88.38 398 LEU A N 1
ATOM 3153 C CA . LEU A 1 398 ? 10.531 -10.802 -18.934 1.00 88.38 398 LEU A CA 1
ATOM 3154 C C . LEU A 1 398 ? 11.987 -11.000 -18.510 1.00 88.38 398 LEU A C 1
ATOM 3156 O O . LEU A 1 398 ? 12.828 -11.217 -19.376 1.00 88.38 398 LEU A O 1
ATOM 3160 N N . GLU A 1 399 ? 12.271 -10.977 -17.209 1.00 87.88 399 GLU A N 1
ATOM 3161 C CA . GLU A 1 399 ? 13.647 -11.059 -16.714 1.00 87.88 399 GLU A CA 1
ATOM 3162 C C . GLU A 1 399 ? 14.266 -12.426 -16.979 1.00 87.88 399 GLU A C 1
ATOM 3164 O O . GLU A 1 399 ? 15.419 -12.478 -17.369 1.00 87.88 399 GLU A O 1
ATOM 3169 N N . ASN A 1 400 ? 13.513 -13.526 -16.871 1.00 84.50 400 ASN A N 1
ATOM 3170 C CA . ASN A 1 400 ? 14.083 -14.842 -17.173 1.00 84.50 400 ASN A CA 1
ATOM 3171 C C . ASN A 1 400 ? 14.189 -15.129 -18.681 1.00 84.50 400 ASN A C 1
ATOM 3173 O O . ASN A 1 400 ? 15.036 -15.913 -19.086 1.00 84.50 400 ASN A O 1
ATOM 3177 N N . MET A 1 401 ? 13.329 -14.540 -19.521 1.00 82.31 401 MET A N 1
ATOM 3178 C CA . MET A 1 401 ? 13.363 -14.770 -20.976 1.00 82.31 401 MET A CA 1
ATOM 3179 C C . MET A 1 401 ? 14.458 -13.985 -21.692 1.00 82.31 401 MET A C 1
ATOM 3181 O O . MET A 1 401 ? 14.941 -14.429 -22.731 1.00 82.31 401 MET A O 1
ATOM 3185 N N . PHE A 1 402 ? 14.741 -12.773 -21.215 1.00 82.00 402 PHE A N 1
ATOM 3186 C CA . PHE A 1 402 ? 15.656 -11.835 -21.863 1.00 82.00 402 PHE A CA 1
ATOM 3187 C C . PHE A 1 402 ? 16.966 -11.657 -21.087 1.00 82.00 402 PHE A C 1
ATOM 3189 O O . PHE A 1 402 ? 17.772 -10.826 -21.485 1.00 82.00 402 PHE A O 1
ATOM 3196 N N . SER A 1 403 ? 17.188 -12.408 -20.002 1.00 79.94 403 SER A N 1
ATOM 3197 C CA . SER A 1 403 ? 18.480 -12.441 -19.314 1.00 79.94 403 SER A CA 1
ATOM 3198 C C . SER A 1 403 ? 19.537 -13.085 -20.211 1.00 79.94 403 SER A C 1
ATOM 3200 O O . SER A 1 403 ? 19.391 -14.245 -20.604 1.00 79.94 403 SER A O 1
ATOM 3202 N N . GLU A 1 404 ? 20.611 -12.355 -20.494 1.00 77.88 404 GLU A N 1
ATOM 3203 C CA . GLU A 1 404 ? 21.836 -12.872 -21.107 1.00 77.88 404 GLU A CA 1
ATOM 3204 C C . GLU A 1 404 ? 23.000 -12.689 -20.116 1.00 77.88 404 GLU A C 1
ATOM 3206 O O . GLU A 1 404 ? 23.021 -11.706 -19.381 1.00 77.88 404 GLU A O 1
ATOM 3211 N N . ASP A 1 405 ? 23.967 -13.619 -20.090 1.00 71.06 405 ASP A N 1
ATOM 3212 C CA . ASP A 1 405 ? 25.042 -13.673 -19.071 1.00 71.06 405 ASP A CA 1
ATOM 3213 C C . ASP A 1 405 ? 25.911 -12.393 -18.980 1.00 71.06 405 ASP A C 1
ATOM 3215 O O . ASP A 1 405 ? 26.547 -12.157 -17.954 1.00 71.06 405 ASP A O 1
ATOM 3219 N N . ASP A 1 406 ? 25.946 -11.578 -20.042 1.00 71.88 406 ASP A N 1
ATOM 3220 C CA . ASP A 1 406 ? 26.752 -10.350 -20.149 1.00 71.88 406 ASP A CA 1
ATOM 3221 C C . ASP A 1 406 ? 25.904 -9.050 -20.132 1.00 71.88 406 ASP A C 1
ATOM 3223 O O . ASP A 1 406 ? 26.454 -7.957 -20.293 1.00 71.88 406 ASP A O 1
ATOM 3227 N N . GLU A 1 407 ? 24.576 -9.137 -19.965 1.00 75.06 407 GLU A N 1
ATOM 3228 C CA . GLU A 1 407 ? 23.651 -7.989 -19.969 1.00 75.06 407 GLU A CA 1
ATOM 3229 C C . GLU A 1 407 ? 23.049 -7.717 -18.574 1.00 75.06 407 GLU A C 1
ATOM 3231 O O . GLU A 1 407 ? 22.923 -8.638 -17.765 1.00 75.06 407 GLU A O 1
ATOM 3236 N N . PRO A 1 408 ? 22.663 -6.462 -18.255 1.00 72.69 408 PRO A N 1
ATOM 3237 C CA . PRO A 1 408 ? 22.042 -6.145 -16.969 1.00 72.69 408 PRO A CA 1
ATOM 3238 C C . PRO A 1 408 ? 20.727 -6.919 -16.802 1.00 72.69 408 PRO A C 1
ATOM 3240 O O . PRO A 1 408 ? 19.829 -6.811 -17.640 1.00 72.69 408 PRO A O 1
ATOM 3243 N N . SER A 1 409 ? 20.606 -7.700 -15.726 1.00 81.50 409 SER A N 1
ATOM 3244 C CA . SER A 1 409 ? 19.395 -8.463 -15.415 1.00 81.50 409 SER A CA 1
ATOM 3245 C C . SER A 1 409 ? 19.198 -8.646 -13.911 1.00 81.50 409 SER A C 1
ATOM 3247 O O . SER A 1 409 ? 20.135 -8.962 -13.181 1.00 81.50 409 SER A O 1
ATOM 3249 N N . ASP A 1 410 ? 17.944 -8.550 -13.461 1.00 82.62 410 ASP A N 1
ATOM 3250 C CA . ASP A 1 410 ? 17.552 -8.773 -12.065 1.00 82.62 410 ASP A CA 1
ATOM 3251 C C . ASP A 1 410 ? 17.006 -10.199 -11.856 1.00 82.62 410 ASP A C 1
ATOM 3253 O O . ASP A 1 410 ? 16.140 -10.455 -11.013 1.00 82.62 410 ASP A O 1
ATOM 3257 N N . GLN A 1 411 ? 17.485 -11.158 -12.658 1.00 82.00 411 GLN A N 1
ATOM 3258 C CA . GLN A 1 411 ? 17.008 -12.542 -12.662 1.00 82.00 411 GLN A CA 1
ATOM 3259 C C . GLN A 1 411 ? 17.094 -13.200 -11.277 1.00 82.00 411 GLN A C 1
ATOM 3261 O O . GLN A 1 411 ? 16.179 -13.927 -10.887 1.00 82.00 411 GLN A O 1
ATOM 3266 N N . GLU A 1 412 ? 18.149 -12.922 -10.506 1.00 83.38 412 GLU A N 1
ATOM 3267 C CA . GLU A 1 412 ? 18.338 -13.485 -9.160 1.00 83.38 412 GLU A CA 1
ATOM 3268 C C . GLU A 1 412 ? 17.173 -13.147 -8.219 1.00 83.38 412 GLU A C 1
ATOM 3270 O O . GLU A 1 412 ? 16.738 -13.975 -7.415 1.00 83.38 412 GLU A O 1
ATOM 3275 N N . HIS A 1 413 ? 16.625 -11.942 -8.356 1.00 85.62 413 HIS A N 1
ATOM 3276 C CA . HIS A 1 413 ? 15.540 -11.417 -7.536 1.00 85.62 413 HIS A CA 1
ATOM 3277 C C . HIS A 1 413 ? 14.155 -11.665 -8.162 1.00 85.62 413 HIS A C 1
ATOM 3279 O O . HIS A 1 413 ? 13.144 -11.689 -7.455 1.00 85.62 413 HIS A O 1
ATOM 3285 N N . MET A 1 414 ? 14.106 -11.931 -9.472 1.00 86.31 414 MET A N 1
ATOM 3286 C CA . MET A 1 414 ? 12.894 -12.199 -10.260 1.00 86.31 414 MET A CA 1
ATOM 3287 C C . MET A 1 414 ? 12.770 -13.664 -10.713 1.00 86.31 414 MET A C 1
ATOM 3289 O O . MET A 1 414 ? 12.013 -13.977 -11.635 1.00 86.31 414 MET A O 1
ATOM 3293 N N . GLY A 1 415 ? 13.473 -14.592 -10.059 1.00 83.06 415 GLY A N 1
ATOM 3294 C CA . GLY A 1 415 ? 13.492 -16.009 -10.440 1.00 83.06 415 GLY A CA 1
ATOM 3295 C C . GLY A 1 415 ? 12.184 -16.760 -10.155 1.00 83.06 415 GLY A C 1
ATOM 3296 O O . GLY A 1 415 ? 11.865 -17.751 -10.815 1.00 83.06 415 GLY A O 1
ATOM 3297 N N . SER A 1 416 ? 11.384 -16.298 -9.190 1.00 86.88 416 SER A N 1
ATOM 3298 C CA . SER A 1 416 ? 10.113 -16.930 -8.827 1.00 86.88 416 SER A CA 1
ATOM 3299 C C . SER A 1 416 ? 8.999 -15.913 -8.575 1.00 86.88 416 SER A C 1
ATOM 3301 O O . SER A 1 416 ? 9.248 -14.753 -8.263 1.00 86.88 416 SER A O 1
ATOM 3303 N N . ILE A 1 417 ? 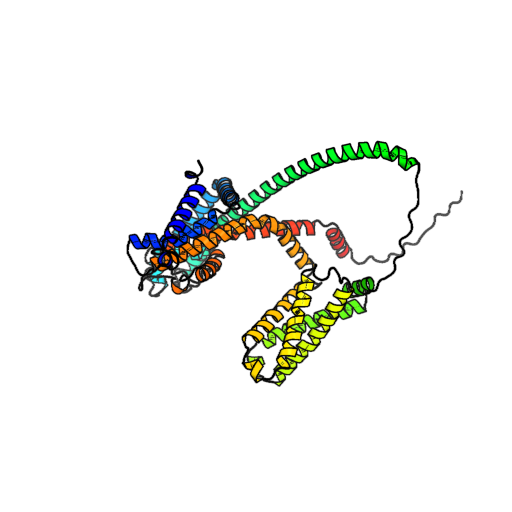7.735 -16.343 -8.689 1.00 89.00 417 ILE A N 1
ATOM 3304 C CA . ILE A 1 417 ? 6.578 -15.457 -8.462 1.00 89.00 417 ILE A CA 1
ATOM 3305 C C . ILE A 1 417 ? 6.559 -14.883 -7.030 1.00 89.00 417 ILE A C 1
ATOM 3307 O O . ILE A 1 417 ? 6.320 -13.685 -6.900 1.00 89.00 417 ILE A O 1
ATOM 3311 N N . PRO A 1 418 ? 6.787 -15.659 -5.950 1.00 91.94 418 PRO A N 1
ATOM 3312 C CA . PRO A 1 418 ? 6.883 -15.098 -4.600 1.00 91.94 418 PRO A CA 1
ATOM 3313 C C . PRO A 1 418 ? 7.996 -14.059 -4.429 1.00 91.94 418 PRO A C 1
ATOM 3315 O O . PRO A 1 418 ? 7.752 -13.033 -3.792 1.00 91.94 418 PRO A O 1
ATOM 3318 N N . ASP A 1 419 ? 9.170 -14.297 -5.017 1.00 91.19 419 ASP A N 1
ATOM 3319 C CA . ASP A 1 419 ? 10.295 -13.358 -4.935 1.00 91.19 419 ASP A CA 1
ATOM 3320 C C . ASP A 1 419 ? 9.966 -12.078 -5.708 1.00 91.19 419 ASP A C 1
ATOM 3322 O O . ASP A 1 419 ? 10.022 -10.979 -5.155 1.00 91.19 419 ASP A O 1
ATOM 3326 N N . ALA A 1 420 ? 9.448 -12.211 -6.931 1.00 92.31 420 ALA A N 1
ATOM 3327 C CA . ALA A 1 420 ? 8.993 -11.074 -7.721 1.00 92.31 420 ALA A CA 1
ATOM 3328 C C . ALA A 1 420 ? 7.859 -10.295 -7.040 1.00 92.31 420 ALA A C 1
ATOM 3330 O O . ALA A 1 420 ? 7.817 -9.071 -7.126 1.00 92.31 420 ALA A O 1
ATOM 3331 N N . LEU A 1 421 ? 6.943 -10.960 -6.325 1.00 94.25 421 LEU A N 1
ATOM 3332 C CA . LEU A 1 421 ? 5.920 -10.285 -5.518 1.00 94.25 421 LEU A CA 1
ATOM 3333 C C . LEU A 1 421 ? 6.558 -9.442 -4.407 1.00 94.25 421 LEU A C 1
ATOM 3335 O O . LEU A 1 421 ? 6.122 -8.310 -4.182 1.00 94.25 421 LEU A O 1
ATOM 3339 N N . TYR A 1 422 ? 7.584 -9.957 -3.730 1.00 94.25 422 TYR A N 1
ATOM 3340 C CA . TYR A 1 422 ? 8.324 -9.204 -2.720 1.00 94.25 422 TYR A CA 1
ATOM 3341 C C . TYR A 1 422 ? 8.996 -7.965 -3.329 1.00 94.25 422 TYR A C 1
ATOM 3343 O O . TYR A 1 422 ? 8.704 -6.849 -2.895 1.00 94.25 422 TYR A O 1
ATOM 3351 N N . TRP A 1 423 ? 9.784 -8.121 -4.391 1.00 92.69 423 TRP A N 1
ATOM 3352 C CA . TRP A 1 423 ? 10.493 -7.006 -5.030 1.00 92.69 423 TRP A CA 1
ATOM 3353 C C . TRP A 1 423 ? 9.557 -5.988 -5.679 1.00 92.69 423 TRP A C 1
ATOM 3355 O O . TRP A 1 423 ? 9.679 -4.786 -5.446 1.00 92.69 423 TRP A O 1
ATOM 3365 N N . CYS A 1 424 ? 8.513 -6.448 -6.371 1.00 92.94 424 CYS A N 1
ATOM 3366 C CA . CYS A 1 424 ? 7.490 -5.556 -6.912 1.00 92.94 424 CYS A CA 1
ATOM 3367 C C . CYS A 1 424 ? 6.799 -4.734 -5.819 1.00 92.94 424 CYS A C 1
ATOM 3369 O O . CYS A 1 424 ? 6.381 -3.612 -6.093 1.00 92.94 424 CYS A O 1
ATOM 3371 N N . SER A 1 425 ? 6.664 -5.255 -4.593 1.00 92.88 425 SER A N 1
ATOM 3372 C CA . SER A 1 425 ? 6.080 -4.482 -3.492 1.00 92.88 425 SER A CA 1
ATOM 3373 C C . SER A 1 425 ? 6.959 -3.298 -3.078 1.00 92.88 425 SER A C 1
ATOM 3375 O O . SER A 1 425 ? 6.422 -2.243 -2.750 1.00 92.88 425 SER A O 1
ATOM 3377 N N . ILE A 1 426 ? 8.284 -3.444 -3.172 1.00 91.69 426 ILE A N 1
ATOM 3378 C CA . ILE A 1 426 ? 9.265 -2.382 -2.915 1.00 91.69 426 ILE A CA 1
ATOM 3379 C C . ILE A 1 426 ? 9.173 -1.327 -4.027 1.00 91.69 426 ILE A C 1
ATOM 3381 O O . ILE A 1 426 ? 8.942 -0.151 -3.744 1.00 91.69 426 ILE A O 1
ATOM 3385 N N . TYR A 1 427 ? 9.195 -1.748 -5.295 1.00 91.50 427 TYR A N 1
ATOM 3386 C CA . TYR A 1 427 ? 9.116 -0.821 -6.433 1.00 91.50 427 TYR A CA 1
ATOM 3387 C C . TYR A 1 427 ? 7.797 -0.042 -6.492 1.00 91.50 427 TYR A C 1
ATOM 3389 O O . TYR A 1 427 ? 7.775 1.140 -6.834 1.00 91.50 427 TYR A O 1
ATOM 3397 N N . LEU A 1 428 ? 6.672 -0.666 -6.125 1.00 91.94 428 LEU A N 1
ATOM 3398 C CA . LEU A 1 428 ? 5.361 -0.004 -6.086 1.00 91.94 428 LEU A CA 1
ATOM 3399 C C . LEU A 1 428 ? 5.246 1.042 -4.965 1.00 91.94 428 LEU A C 1
ATOM 3401 O O . LEU A 1 428 ? 4.381 1.917 -5.047 1.00 91.94 428 LEU A O 1
ATOM 3405 N N . LEU A 1 429 ? 6.116 0.987 -3.949 1.00 89.50 429 LEU A N 1
ATOM 3406 C CA . LEU A 1 429 ? 6.268 2.053 -2.952 1.00 89.50 429 LEU A CA 1
ATOM 3407 C C . LEU A 1 429 ? 7.096 3.237 -3.476 1.00 89.50 429 LEU A C 1
ATOM 3409 O O . LEU A 1 429 ? 7.087 4.291 -2.844 1.00 89.50 429 LEU A O 1
ATOM 3413 N N . GLY A 1 430 ? 7.739 3.093 -4.639 1.00 88.50 430 GLY A N 1
ATOM 3414 C CA . GLY A 1 430 ? 8.660 4.079 -5.201 1.00 88.50 430 GLY A CA 1
ATOM 3415 C C . GLY A 1 430 ? 10.093 3.931 -4.688 1.00 88.50 430 GLY A C 1
ATOM 3416 O O . GLY A 1 430 ? 10.865 4.871 -4.808 1.00 88.50 430 GLY A O 1
ATOM 3417 N N . GLU A 1 431 ? 10.448 2.785 -4.113 1.00 90.12 431 GLU A N 1
ATOM 3418 C CA . GLU A 1 431 ? 11.807 2.482 -3.654 1.00 90.12 431 GLU A CA 1
ATOM 3419 C C . GLU A 1 431 ? 12.491 1.586 -4.691 1.00 90.12 431 GLU A C 1
ATOM 3421 O O . GLU A 1 431 ? 11.911 0.574 -5.086 1.00 90.12 431 GLU A O 1
ATOM 3426 N N . TRP A 1 432 ? 13.703 1.924 -5.134 1.00 88.81 432 TRP A N 1
ATOM 3427 C CA . TRP A 1 432 ? 14.402 1.197 -6.202 1.00 88.81 432 TRP A CA 1
ATOM 3428 C C . TRP A 1 432 ? 15.736 0.654 -5.707 1.00 88.81 432 TRP A C 1
ATOM 3430 O O . TRP A 1 432 ? 16.791 1.209 -5.987 1.00 88.81 432 TRP A O 1
ATOM 3440 N N . ALA A 1 433 ? 15.672 -0.434 -4.938 1.00 84.25 433 ALA A N 1
ATOM 3441 C CA . ALA A 1 433 ? 16.861 -1.083 -4.387 1.00 84.25 433 ALA A CA 1
ATOM 3442 C C . ALA A 1 433 ? 17.746 -1.737 -5.466 1.00 84.25 433 ALA A C 1
ATOM 3444 O O . ALA A 1 433 ? 18.963 -1.672 -5.343 1.00 84.25 433 ALA A O 1
ATOM 3445 N N . ASN A 1 434 ? 17.129 -2.283 -6.522 1.00 82.88 434 ASN A N 1
ATOM 3446 C CA . ASN A 1 434 ? 17.792 -2.778 -7.730 1.00 82.88 434 ASN A CA 1
ATOM 3447 C C . ASN A 1 434 ? 17.073 -2.192 -8.952 1.00 82.88 434 ASN A C 1
ATOM 3449 O O . ASN A 1 434 ? 15.843 -2.058 -8.932 1.00 82.88 434 ASN A O 1
ATOM 3453 N N . ASP A 1 435 ? 17.817 -1.866 -10.004 1.00 81.94 435 ASP A N 1
ATOM 3454 C CA . ASP A 1 435 ? 17.276 -1.292 -11.240 1.00 81.94 435 ASP A CA 1
ATOM 3455 C C . ASP A 1 435 ? 17.900 -1.844 -12.528 1.00 81.94 435 ASP A C 1
ATOM 3457 O O . ASP A 1 435 ? 17.628 -1.336 -13.619 1.00 81.94 435 ASP A O 1
ATOM 3461 N N . GLU A 1 436 ? 18.718 -2.884 -12.404 1.00 84.06 436 GLU A N 1
ATOM 3462 C CA . GLU A 1 436 ? 19.420 -3.537 -13.507 1.00 84.06 436 GLU A CA 1
ATOM 3463 C C . GLU A 1 436 ? 18.489 -4.520 -14.219 1.00 84.06 436 GLU A C 1
ATOM 3465 O O . GLU A 1 436 ? 18.701 -5.723 -14.229 1.00 84.06 436 GLU A O 1
ATOM 3470 N N . PHE A 1 437 ? 17.398 -4.002 -14.780 1.00 88.06 437 PHE A N 1
ATOM 3471 C CA . PHE A 1 437 ? 16.453 -4.805 -15.550 1.00 88.06 437 PHE A CA 1
ATOM 3472 C C . PHE A 1 437 ? 16.959 -5.061 -16.964 1.00 88.06 437 PHE A C 1
ATOM 3474 O O . PHE A 1 437 ? 17.588 -4.187 -17.565 1.00 88.06 437 PHE A O 1
ATOM 3481 N N . THR A 1 438 ? 16.534 -6.190 -17.535 1.00 86.94 438 THR A N 1
ATOM 3482 C CA . THR A 1 438 ? 16.821 -6.549 -18.930 1.00 86.94 438 THR A CA 1
ATOM 3483 C C . THR A 1 438 ? 16.542 -5.406 -19.905 1.00 86.94 438 THR A C 1
ATOM 3485 O O . THR A 1 438 ? 15.480 -4.750 -19.885 1.00 86.94 438 THR A O 1
ATOM 3488 N N . ASP A 1 439 ? 17.498 -5.183 -20.805 1.00 82.12 439 ASP A N 1
ATOM 3489 C CA . ASP A 1 439 ? 17.427 -4.090 -21.755 1.00 82.12 439 ASP A CA 1
ATOM 3490 C C . ASP A 1 439 ? 16.253 -4.282 -22.728 1.00 82.12 439 ASP A C 1
ATOM 3492 O O . ASP A 1 439 ? 16.038 -5.304 -23.379 1.00 82.12 439 ASP A O 1
ATOM 3496 N N . GLY A 1 440 ? 15.415 -3.253 -22.826 1.00 84.06 440 GLY A N 1
ATOM 3497 C CA . GLY A 1 440 ? 14.257 -3.243 -23.708 1.00 84.06 440 GLY A CA 1
ATOM 3498 C C . GLY A 1 440 ? 12.956 -3.673 -23.039 1.00 84.06 440 GLY A C 1
ATOM 3499 O O . GLY A 1 440 ? 12.058 -2.837 -22.947 1.00 84.06 440 GLY A O 1
ATOM 3500 N N . ALA A 1 441 ? 12.765 -4.942 -22.678 1.00 84.31 441 ALA A N 1
ATOM 3501 C CA . ALA A 1 441 ? 11.465 -5.402 -22.173 1.00 84.31 441 ALA A CA 1
ATOM 3502 C C . ALA A 1 441 ? 11.299 -5.139 -20.667 1.00 84.31 441 ALA A C 1
ATOM 3504 O O . ALA A 1 441 ? 10.334 -4.466 -20.283 1.00 84.31 441 ALA A O 1
ATOM 3505 N N . GLY A 1 442 ? 12.254 -5.584 -19.843 1.00 86.88 442 GLY A N 1
ATOM 3506 C CA . GLY A 1 442 ? 12.295 -5.309 -18.406 1.00 86.88 442 GLY A CA 1
ATOM 3507 C C . GLY A 1 442 ? 12.358 -3.814 -18.109 1.00 86.88 442 GLY A C 1
ATOM 3508 O O . GLY A 1 442 ? 11.527 -3.275 -17.373 1.00 86.88 442 GLY A O 1
ATOM 3509 N N . SER A 1 443 ? 13.231 -3.085 -18.806 1.00 88.88 443 SER A N 1
ATOM 3510 C CA . SER A 1 443 ? 13.370 -1.636 -18.619 1.00 88.88 443 SER A CA 1
ATOM 3511 C C . SER A 1 443 ? 12.115 -0.826 -19.007 1.00 88.88 443 SER A C 1
ATOM 3513 O O . SER A 1 443 ? 11.776 0.175 -18.366 1.00 88.88 443 SER A O 1
ATOM 3515 N N . ARG A 1 444 ? 11.323 -1.275 -19.995 1.00 90.88 444 ARG A N 1
ATOM 3516 C CA . ARG A 1 444 ? 9.992 -0.690 -20.286 1.00 90.88 444 ARG A CA 1
ATOM 3517 C C . ARG A 1 444 ? 8.971 -0.999 -19.200 1.00 90.88 444 ARG A C 1
ATOM 3519 O O . ARG A 1 444 ? 8.108 -0.160 -18.926 1.00 90.88 444 ARG A O 1
ATOM 3526 N N . MET A 1 445 ? 9.055 -2.181 -18.603 1.00 91.19 445 MET A N 1
ATOM 3527 C CA . MET A 1 445 ? 8.200 -2.560 -17.488 1.00 91.19 445 MET A CA 1
ATOM 3528 C C . MET A 1 445 ? 8.498 -1.703 -16.249 1.00 91.19 445 MET A C 1
ATOM 3530 O O . MET A 1 445 ? 7.569 -1.214 -15.601 1.00 91.19 445 MET A O 1
ATOM 3534 N N . CYS A 1 446 ? 9.773 -1.396 -16.004 1.00 91.81 446 CYS A N 1
ATOM 3535 C CA . CYS A 1 446 ? 10.202 -0.412 -15.012 1.00 91.81 446 CYS A CA 1
ATOM 3536 C C . CYS A 1 446 ? 9.5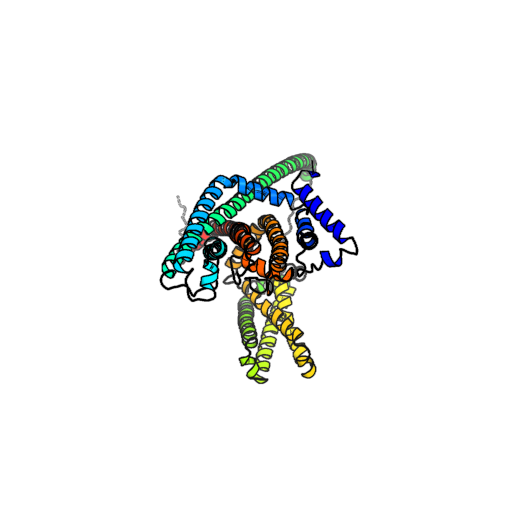68 0.970 -15.256 1.00 91.81 446 CYS A C 1
ATOM 3538 O O . CYS A 1 446 ? 8.935 1.533 -14.361 1.00 91.81 446 CYS A O 1
ATOM 3540 N N . ILE A 1 447 ? 9.633 1.498 -16.487 1.00 92.56 447 ILE A N 1
ATOM 3541 C CA . ILE A 1 447 ? 8.981 2.777 -16.838 1.00 92.56 447 ILE A CA 1
ATOM 3542 C C . ILE A 1 447 ? 7.472 2.733 -16.548 1.00 92.56 447 ILE A C 1
ATOM 3544 O O . ILE A 1 447 ? 6.904 3.694 -16.019 1.00 92.56 447 ILE A O 1
ATOM 3548 N N . PHE A 1 448 ? 6.806 1.624 -16.878 1.00 93.44 448 PHE A N 1
ATOM 3549 C CA . PHE A 1 448 ? 5.388 1.439 -16.573 1.00 93.44 448 PHE A CA 1
ATOM 3550 C C . PHE A 1 448 ? 5.114 1.473 -15.060 1.00 93.44 448 PHE A C 1
ATOM 3552 O O . PHE A 1 448 ? 4.139 2.095 -14.636 1.00 93.44 448 PHE A O 1
ATOM 3559 N N . TYR A 1 449 ? 5.978 0.884 -14.233 1.00 92.75 449 TYR A N 1
ATOM 3560 C CA . TYR A 1 449 ? 5.873 0.955 -12.772 1.00 92.75 449 TYR A CA 1
ATOM 3561 C C . TYR A 1 449 ? 6.023 2.376 -12.239 1.00 92.75 449 TYR A C 1
ATOM 3563 O O . TYR A 1 449 ? 5.153 2.831 -11.491 1.00 92.75 449 TYR A O 1
ATOM 3571 N N . CYS A 1 450 ? 7.058 3.095 -12.676 1.00 91.81 450 CYS A N 1
ATOM 3572 C CA . CYS A 1 450 ? 7.295 4.488 -12.301 1.00 91.81 450 CYS A CA 1
ATOM 3573 C C . CYS A 1 450 ? 6.081 5.385 -12.595 1.00 91.81 450 CYS A C 1
ATOM 3575 O O . CYS A 1 450 ? 5.702 6.218 -11.773 1.00 91.81 450 CYS A O 1
ATOM 3577 N N . LEU A 1 451 ? 5.463 5.233 -13.773 1.00 91.19 451 LEU A N 1
ATOM 3578 C CA . LEU A 1 451 ? 4.358 6.097 -14.201 1.00 91.19 451 LEU A CA 1
ATOM 3579 C C . LEU A 1 451 ? 3.002 5.630 -13.672 1.00 91.19 451 LEU A C 1
ATOM 3581 O O . LEU A 1 451 ? 2.220 6.436 -13.179 1.00 91.19 451 LEU A O 1
ATOM 3585 N N . CYS A 1 452 ? 2.684 4.347 -13.811 1.00 90.38 452 CYS A N 1
ATOM 3586 C CA . CYS A 1 452 ? 1.349 3.822 -13.538 1.00 90.38 452 CYS A CA 1
ATOM 3587 C C . CYS A 1 452 ? 1.268 3.119 -12.183 1.00 90.38 452 CYS A C 1
ATOM 3589 O O . CYS A 1 452 ? 0.300 3.332 -11.452 1.00 90.38 452 CYS A O 1
ATOM 3591 N N . GLY A 1 453 ? 2.273 2.316 -11.830 1.00 90.69 453 GLY A N 1
ATOM 3592 C CA . GLY A 1 453 ? 2.291 1.543 -10.586 1.00 90.69 453 GLY A CA 1
ATOM 3593 C C . GLY A 1 453 ? 2.300 2.427 -9.344 1.00 90.69 453 GLY A C 1
ATOM 3594 O O . GLY A 1 453 ? 1.365 2.372 -8.542 1.00 90.69 453 GLY A O 1
ATOM 3595 N N . VAL A 1 454 ? 3.285 3.320 -9.244 1.00 91.00 454 VAL A N 1
ATOM 3596 C CA . VAL A 1 454 ? 3.412 4.272 -8.126 1.00 91.00 454 VAL A CA 1
ATOM 3597 C C . VAL A 1 454 ? 2.169 5.167 -8.017 1.00 91.00 454 VAL A C 1
ATOM 3599 O O . VAL A 1 454 ? 1.643 5.398 -6.927 1.00 91.00 454 VAL A O 1
ATOM 3602 N N . ALA A 1 455 ? 1.618 5.622 -9.150 1.00 89.81 455 ALA A N 1
ATOM 3603 C CA . ALA A 1 455 ? 0.394 6.422 -9.157 1.00 89.81 455 ALA A CA 1
ATOM 3604 C C . ALA A 1 455 ? -0.821 5.652 -8.608 1.00 89.81 455 ALA A C 1
ATOM 3606 O O . ALA A 1 455 ? -1.577 6.201 -7.804 1.00 89.81 455 ALA A O 1
ATOM 3607 N N . LEU A 1 456 ? -0.999 4.379 -8.972 1.00 90.88 456 LEU A N 1
ATOM 3608 C CA . LEU A 1 456 ? -2.074 3.530 -8.444 1.00 90.88 456 LEU A CA 1
ATOM 3609 C C . LEU A 1 456 ? -1.922 3.279 -6.941 1.00 90.88 456 LEU A C 1
ATOM 3611 O O . LEU A 1 456 ? -2.896 3.398 -6.195 1.00 90.88 456 LEU A O 1
ATOM 3615 N N . PHE A 1 457 ? -0.701 3.022 -6.476 1.00 90.75 457 PHE A N 1
ATOM 3616 C CA . PHE A 1 457 ? -0.411 2.802 -5.057 1.00 90.75 457 PHE A CA 1
ATOM 3617 C C . PHE A 1 457 ? -0.466 4.082 -4.207 1.00 90.75 457 PHE A C 1
ATOM 3619 O O . PHE A 1 457 ? -0.589 4.004 -2.984 1.00 90.75 457 PHE A O 1
ATOM 3626 N N . SER A 1 458 ? -0.520 5.262 -4.833 1.00 90.75 458 SER A N 1
ATOM 3627 C CA . SER A 1 458 ? -0.794 6.527 -4.139 1.00 90.75 458 SER A CA 1
ATOM 3628 C C . SER A 1 458 ? -2.282 6.742 -3.787 1.00 90.75 458 SER A C 1
ATOM 3630 O O . SER A 1 458 ? -2.597 7.537 -2.896 1.00 90.75 458 SER A O 1
ATOM 3632 N N . ILE A 1 459 ? -3.220 6.011 -4.416 1.00 92.56 459 ILE A N 1
ATOM 3633 C CA . ILE A 1 459 ? -4.670 6.167 -4.176 1.00 92.56 459 ILE A CA 1
ATOM 3634 C C . ILE A 1 459 ? -5.052 5.898 -2.704 1.00 92.56 459 ILE A C 1
ATOM 3636 O O . ILE A 1 459 ? -5.717 6.754 -2.104 1.00 92.56 459 ILE A O 1
ATOM 3640 N N . PRO A 1 460 ? -4.651 4.769 -2.070 1.00 92.06 460 PRO A N 1
ATOM 3641 C CA . PRO A 1 460 ? -4.924 4.525 -0.652 1.00 92.06 460 PRO A CA 1
ATOM 3642 C C . PRO A 1 460 ? -4.422 5.644 0.264 1.00 92.06 460 PRO A C 1
ATOM 3644 O O . PRO A 1 460 ? -5.107 6.009 1.222 1.00 92.06 460 PRO A O 1
ATOM 3647 N N . VAL A 1 461 ? -3.256 6.221 -0.048 1.00 90.62 461 VAL A N 1
ATOM 3648 C CA . VAL A 1 461 ? -2.675 7.334 0.712 1.00 90.62 461 VAL A CA 1
ATOM 3649 C C . VAL A 1 461 ? -3.574 8.567 0.613 1.00 90.62 461 VAL A C 1
ATOM 3651 O O . VAL A 1 461 ? -3.926 9.144 1.643 1.00 90.62 461 VAL A O 1
ATOM 3654 N N . GLY A 1 462 ? -4.034 8.921 -0.591 1.00 91.19 462 GLY A N 1
ATOM 3655 C CA . GLY A 1 462 ? -4.976 10.027 -0.801 1.00 91.19 462 GLY A CA 1
ATOM 3656 C C . GLY A 1 462 ? -6.274 9.873 0.002 1.00 91.19 462 GLY A C 1
ATOM 3657 O O . GLY A 1 462 ? -6.691 10.800 0.700 1.00 91.19 462 GLY A O 1
ATOM 3658 N N . ILE A 1 463 ? -6.866 8.674 -0.006 1.00 92.25 463 ILE A N 1
ATOM 3659 C CA . ILE A 1 463 ? -8.075 8.346 0.772 1.00 92.25 463 ILE A CA 1
ATOM 3660 C C . ILE A 1 463 ? -7.824 8.496 2.279 1.00 92.25 463 ILE A C 1
ATOM 3662 O O . ILE A 1 463 ? -8.660 9.037 3.010 1.00 92.25 463 ILE A O 1
ATOM 3666 N N . MET A 1 464 ? -6.678 8.015 2.764 1.00 92.06 464 MET A N 1
ATOM 3667 C CA . MET A 1 464 ? -6.302 8.113 4.175 1.00 92.06 464 MET A CA 1
ATOM 3668 C C . MET A 1 464 ? -6.111 9.567 4.618 1.00 92.06 464 MET A C 1
ATOM 3670 O O . MET A 1 464 ? -6.559 9.934 5.709 1.00 92.06 464 MET A O 1
ATOM 3674 N N . VAL A 1 465 ? -5.500 10.403 3.774 1.00 91.94 465 VAL A N 1
ATOM 3675 C CA . VAL A 1 465 ? -5.312 11.837 4.035 1.00 91.94 465 VAL A CA 1
ATOM 3676 C C . VAL A 1 465 ? -6.659 12.556 4.122 1.00 91.94 465 VAL A C 1
ATOM 3678 O O . VAL A 1 465 ? -6.903 13.258 5.105 1.00 91.94 465 VAL A O 1
ATOM 3681 N N . GLU A 1 466 ? -7.569 12.337 3.171 1.00 91.00 466 GLU A N 1
ATOM 3682 C CA . GLU A 1 466 ? -8.904 12.953 3.178 1.00 91.00 466 GLU A CA 1
ATOM 3683 C C . GLU A 1 466 ? -9.727 12.528 4.412 1.00 91.00 466 GLU A C 1
ATOM 3685 O O . GLU A 1 466 ? -10.334 13.356 5.107 1.00 91.00 466 GLU A O 1
ATOM 3690 N N . ALA A 1 467 ? -9.710 11.234 4.747 1.00 91.31 467 ALA A N 1
ATOM 3691 C CA . ALA A 1 467 ? -10.372 10.712 5.941 1.00 91.31 467 ALA A CA 1
ATOM 3692 C C . ALA A 1 467 ? -9.768 11.294 7.232 1.00 91.31 467 ALA A C 1
ATOM 3694 O O . ALA A 1 467 ? -10.491 11.576 8.199 1.00 91.31 467 ALA A O 1
ATOM 3695 N N . GLY A 1 468 ? -8.449 11.499 7.246 1.00 91.19 468 GLY A N 1
ATOM 3696 C CA . GLY A 1 468 ? -7.713 12.120 8.341 1.00 91.19 468 GLY A CA 1
ATOM 3697 C C . GLY A 1 468 ? -8.121 13.572 8.540 1.00 91.19 468 GLY A C 1
ATOM 3698 O O . GLY A 1 468 ? -8.533 13.944 9.640 1.00 91.19 468 GLY A O 1
ATOM 3699 N N . GLN A 1 469 ? -8.105 14.365 7.469 1.00 90.94 469 GLN A N 1
ATOM 3700 C CA . GLN A 1 469 ? -8.558 15.758 7.469 1.00 90.94 469 GLN A CA 1
ATOM 3701 C C . GLN A 1 469 ? -10.005 15.873 7.960 1.00 90.94 469 GLN A C 1
ATOM 3703 O O . GLN A 1 469 ? -10.293 16.638 8.882 1.00 90.94 469 GLN A O 1
ATOM 3708 N N . SER A 1 470 ? -10.901 15.033 7.439 1.00 89.38 470 SER A N 1
ATOM 3709 C CA . SER A 1 470 ? -12.305 14.977 7.861 1.00 89.38 470 SER A CA 1
ATOM 3710 C C . SER A 1 470 ? -12.470 14.662 9.351 1.00 89.38 470 SER A C 1
ATOM 3712 O O . SER A 1 470 ? -13.369 15.180 10.016 1.00 89.38 470 SER A O 1
ATOM 3714 N N . THR A 1 471 ? -11.617 13.798 9.903 1.00 88.38 471 THR A N 1
ATOM 3715 C CA . THR A 1 471 ? -11.638 13.441 11.328 1.00 88.38 471 THR A CA 1
ATOM 3716 C C . THR A 1 471 ? -11.096 14.575 12.196 1.00 88.38 471 THR A C 1
ATOM 3718 O O . THR A 1 471 ? -11.679 14.874 13.240 1.00 88.38 471 THR A O 1
ATOM 3721 N N . LEU A 1 472 ? -10.027 15.245 11.762 1.00 87.38 472 LEU A N 1
ATOM 3722 C CA . LEU A 1 472 ? -9.458 16.398 12.461 1.00 87.38 472 LEU A CA 1
ATOM 3723 C C . LEU A 1 472 ? -10.443 17.570 12.526 1.00 87.38 472 LEU A C 1
ATOM 3725 O O . LEU A 1 472 ? -10.616 18.141 13.603 1.00 87.38 472 LEU A O 1
ATOM 3729 N N . LEU A 1 473 ? -11.150 17.864 11.430 1.00 87.19 473 LEU A N 1
ATOM 3730 C CA . LEU A 1 473 ? -12.203 18.886 11.398 1.00 87.19 473 LEU A CA 1
ATOM 3731 C C . LEU A 1 473 ? -13.320 18.576 12.403 1.00 87.19 473 LEU A C 1
ATOM 3733 O O . LEU A 1 473 ? -13.661 19.417 13.229 1.00 87.19 473 LEU A O 1
ATOM 3737 N N . LYS A 1 474 ? -13.806 17.328 12.446 1.00 84.94 474 LYS A N 1
ATOM 3738 C CA . LYS A 1 474 ? -14.813 16.900 13.437 1.00 84.94 474 LYS A CA 1
ATOM 3739 C C . LYS A 1 474 ? -14.341 17.052 14.885 1.00 84.94 474 LYS A C 1
ATOM 3741 O O . LYS A 1 474 ? -15.153 17.314 15.768 1.00 84.94 474 LYS A O 1
ATOM 3746 N N . ILE A 1 475 ? -13.050 16.844 15.151 1.00 81.00 475 ILE A N 1
ATOM 3747 C CA . ILE A 1 475 ? -12.469 17.022 16.489 1.00 81.00 475 ILE A CA 1
ATOM 3748 C C . ILE A 1 475 ? -12.346 18.511 16.839 1.00 81.00 475 ILE A C 1
ATOM 3750 O O . ILE A 1 475 ? -12.528 18.866 18.005 1.00 81.00 475 ILE A O 1
ATOM 3754 N N . ALA A 1 476 ? -12.029 19.364 15.863 1.00 79.31 476 ALA A N 1
ATOM 3755 C CA . ALA A 1 476 ? -11.955 20.811 16.042 1.00 79.31 476 ALA A CA 1
ATOM 3756 C C . ALA A 1 476 ? -13.339 21.425 16.318 1.00 79.31 476 ALA A C 1
ATOM 3758 O O . ALA A 1 476 ? -13.460 22.259 17.217 1.00 79.31 476 ALA A O 1
ATOM 3759 N N . ASP A 1 477 ? -14.370 20.942 15.619 1.00 78.62 477 ASP A N 1
ATOM 3760 C CA . ASP A 1 477 ? -15.755 21.413 15.724 1.00 78.62 477 ASP A CA 1
ATOM 3761 C C . ASP A 1 477 ? -16.514 20.873 16.949 1.00 78.62 477 ASP A C 1
ATOM 3763 O O . ASP A 1 477 ? -17.628 21.321 17.224 1.00 78.62 477 ASP A O 1
ATOM 3767 N N . ASP A 1 478 ? -15.951 19.930 17.719 1.00 76.94 478 ASP A N 1
ATOM 3768 C CA . ASP A 1 478 ? -16.597 19.449 18.945 1.00 76.94 478 ASP A CA 1
ATOM 3769 C C . ASP A 1 478 ? -16.724 20.620 19.947 1.00 76.94 478 ASP A C 1
ATOM 3771 O O . ASP A 1 478 ? -15.710 21.117 20.456 1.00 76.94 478 ASP A O 1
ATOM 3775 N N . PRO A 1 479 ? -17.946 21.062 20.309 1.00 61.19 479 PRO A N 1
ATOM 3776 C CA . PRO A 1 479 ? -18.158 22.211 21.192 1.00 61.19 479 PRO A CA 1
ATOM 3777 C C . PRO A 1 479 ? -17.529 22.027 22.579 1.00 61.19 479 PRO A C 1
ATOM 3779 O O . PRO A 1 479 ? -17.239 23.007 23.267 1.00 61.19 479 PRO A O 1
ATOM 3782 N N . ARG A 1 480 ? -17.237 20.787 23.000 1.00 65.12 480 ARG A N 1
ATOM 3783 C CA . ARG A 1 480 ? -16.474 20.508 24.229 1.00 65.12 480 ARG A CA 1
ATOM 3784 C C . ARG A 1 480 ? -15.020 20.965 24.129 1.00 65.12 480 ARG A C 1
ATOM 3786 O O . ARG A 1 480 ? -14.419 21.266 25.160 1.00 65.12 480 ARG A O 1
ATOM 3793 N N . HIS A 1 481 ? -14.449 21.002 22.929 1.00 57.59 481 HIS A N 1
ATOM 3794 C CA . HIS A 1 481 ? -13.113 21.524 22.668 1.00 57.59 481 HIS A CA 1
ATOM 3795 C C . HIS A 1 481 ? -13.101 23.048 22.758 1.00 57.59 481 HIS A C 1
ATOM 3797 O O . HIS A 1 481 ? -12.276 23.596 23.482 1.00 57.59 481 HIS A O 1
ATOM 3803 N N . VAL A 1 482 ? -14.077 23.721 22.139 1.00 59.19 482 VAL A N 1
ATOM 3804 C CA . VAL A 1 482 ? -14.263 25.177 22.266 1.00 59.19 482 VAL A CA 1
ATOM 3805 C C . VAL A 1 482 ? -14.430 25.569 23.736 1.00 59.19 482 VAL A C 1
ATOM 3807 O O . VAL A 1 482 ? -13.727 26.455 24.217 1.00 59.19 482 VAL A O 1
ATOM 3810 N N . LEU A 1 483 ? -15.262 24.839 24.490 1.00 57.50 483 LEU A N 1
ATOM 3811 C CA . LEU A 1 483 ? -15.451 25.074 25.924 1.00 57.50 483 LEU A CA 1
ATOM 3812 C C . LEU A 1 483 ? -14.186 24.813 26.751 1.00 57.50 483 LEU A C 1
ATOM 3814 O O . LEU A 1 483 ? -13.887 25.583 27.654 1.00 57.50 483 LEU A O 1
ATOM 3818 N N . ARG A 1 484 ? -13.424 23.746 26.476 1.00 59.31 484 ARG A N 1
ATOM 3819 C CA . ARG A 1 484 ? -12.179 23.444 27.210 1.00 59.31 484 ARG A CA 1
ATOM 3820 C C . ARG A 1 484 ? -11.056 24.423 26.896 1.00 59.31 484 ARG A C 1
ATOM 3822 O O . ARG A 1 484 ? -10.288 24.743 27.795 1.00 59.31 484 ARG A O 1
ATOM 3829 N N . SER A 1 485 ? -10.955 24.884 25.655 1.00 59.22 485 SER A N 1
ATOM 3830 C CA . SER A 1 485 ? -10.021 25.937 25.259 1.00 59.22 485 SER A CA 1
ATOM 3831 C C . SER A 1 485 ? -10.412 27.248 25.933 1.00 59.22 485 SER A C 1
ATOM 3833 O O . SER A 1 485 ? -9.583 27.847 26.611 1.00 59.22 485 SER A O 1
ATOM 3835 N N . ALA A 1 486 ? -11.694 27.620 25.885 1.00 57.56 486 ALA A N 1
ATOM 3836 C CA . ALA A 1 486 ? -12.221 28.783 26.596 1.00 57.56 486 ALA A CA 1
ATOM 3837 C C . ALA A 1 486 ? -11.980 28.704 28.115 1.00 57.56 486 ALA A C 1
ATOM 3839 O O . ALA A 1 486 ? -11.585 29.696 28.712 1.00 57.56 486 ALA A O 1
ATOM 3840 N N . LEU A 1 487 ? -12.123 27.526 28.733 1.00 58.06 487 LEU A N 1
ATOM 3841 C CA . LEU A 1 487 ? -11.838 27.285 30.157 1.00 58.06 487 LEU A CA 1
ATOM 3842 C C . LEU A 1 487 ? -10.342 27.207 30.501 1.00 58.06 487 LEU A C 1
ATOM 3844 O O . LEU A 1 487 ? -9.993 27.296 31.670 1.00 58.06 487 LEU A O 1
ATOM 3848 N N . LYS A 1 488 ? -9.447 27.004 29.527 1.00 59.41 488 LYS A N 1
ATOM 3849 C CA . LYS A 1 488 ? -7.995 27.141 29.736 1.00 59.41 488 LYS A CA 1
ATOM 3850 C C . LYS A 1 488 ? -7.551 28.603 29.650 1.00 59.41 488 LYS A C 1
ATOM 3852 O O . LYS A 1 488 ? -6.614 28.978 30.345 1.00 59.41 488 LYS A O 1
ATOM 3857 N N . PHE A 1 489 ? -8.218 29.411 28.822 1.00 56.09 489 PHE A N 1
ATOM 3858 C CA . PHE A 1 489 ? -7.979 30.856 28.717 1.00 56.09 489 PHE A CA 1
ATOM 3859 C C . PHE A 1 489 ? -8.661 31.651 29.837 1.00 56.09 489 PHE A C 1
ATOM 3861 O O . PHE A 1 489 ? -8.102 32.624 30.338 1.00 56.09 489 PHE A O 1
ATOM 3868 N N . ALA A 1 490 ? -9.835 31.213 30.285 1.00 53.44 490 ALA A N 1
ATOM 3869 C CA . ALA A 1 490 ? -10.437 31.668 31.525 1.00 53.44 490 ALA A CA 1
ATOM 3870 C C . ALA A 1 490 ? -9.726 30.953 32.678 1.00 53.44 490 ALA A C 1
ATOM 3872 O O . ALA A 1 490 ? -10.073 29.826 33.017 1.00 53.44 490 ALA A O 1
ATOM 3873 N N . GLY A 1 491 ? -8.691 31.575 33.250 1.00 44.47 491 GLY A N 1
ATOM 3874 C CA . GLY A 1 491 ? -8.012 31.068 34.448 1.00 44.47 491 GLY A CA 1
ATOM 3875 C C . GLY A 1 491 ? -8.991 30.668 35.571 1.00 44.47 491 GLY A C 1
ATOM 3876 O O . GLY A 1 491 ? -10.177 31.001 35.507 1.00 44.47 491 GLY A O 1
ATOM 3877 N N . PRO A 1 492 ? -8.519 29.950 36.612 1.00 44.31 492 PRO A N 1
ATOM 3878 C CA . PRO A 1 492 ? -9.388 29.370 37.635 1.00 44.31 492 PRO A CA 1
ATOM 3879 C C . PRO A 1 492 ? -10.370 30.421 38.171 1.00 44.31 492 PRO A C 1
ATOM 3881 O O . PRO A 1 492 ? -9.945 31.555 38.425 1.00 44.31 492 PRO A O 1
ATOM 3884 N N . PRO A 1 493 ? -11.665 30.082 38.335 1.00 44.16 493 PRO A N 1
ATOM 3885 C CA . PRO A 1 493 ? -12.649 31.041 38.806 1.00 44.16 493 PRO A CA 1
ATOM 3886 C C . PRO A 1 493 ? -12.170 31.586 40.148 1.00 44.16 493 PRO A C 1
ATOM 3888 O O . PRO A 1 493 ? -12.061 30.849 41.129 1.00 44.16 493 PRO A O 1
ATOM 3891 N N . ARG A 1 494 ? -11.844 32.883 40.190 1.00 38.69 494 ARG A N 1
ATOM 3892 C CA . ARG A 1 494 ? -11.667 33.584 41.459 1.00 38.69 494 ARG A CA 1
ATOM 3893 C C . ARG A 1 494 ? -12.993 33.438 42.191 1.00 38.69 494 ARG A C 1
ATOM 3895 O O . ARG A 1 494 ? -14.006 33.945 41.717 1.00 38.69 494 ARG A O 1
ATOM 3902 N N . CYS A 1 495 ? -12.981 32.730 43.317 1.00 40.09 495 CYS A N 1
ATOM 3903 C CA . CYS A 1 495 ? -14.082 32.702 44.268 1.00 40.09 495 CYS A CA 1
ATOM 3904 C C . CYS A 1 495 ? -14.381 34.138 44.719 1.00 40.09 495 CYS A C 1
ATOM 3906 O O . CYS A 1 495 ? -13.826 34.618 45.703 1.00 40.09 495 CYS A O 1
ATOM 3908 N N . GLN A 1 496 ? -15.239 34.847 43.991 1.00 38.03 496 GLN A N 1
ATOM 3909 C CA . GLN A 1 496 ? -15.908 36.022 44.513 1.00 38.03 496 GLN A CA 1
ATOM 3910 C C . GLN A 1 496 ? -17.128 35.522 45.275 1.00 38.03 496 GLN A C 1
ATOM 3912 O O . GLN A 1 496 ? -18.099 35.043 44.693 1.00 38.03 496 GLN A O 1
ATOM 3917 N N . HIS A 1 497 ? -17.025 35.596 46.601 1.00 39.91 497 HIS A N 1
ATOM 3918 C CA . HIS A 1 497 ? -18.146 35.511 47.523 1.00 39.91 497 HIS A CA 1
ATOM 3919 C C . HIS A 1 497 ? -19.241 36.491 47.077 1.00 39.91 497 HIS A C 1
ATOM 3921 O O . HIS A 1 497 ? -19.167 37.686 47.357 1.00 39.91 497 HIS A O 1
ATOM 3927 N N . PHE A 1 498 ? -20.258 35.989 46.381 1.00 38.09 498 PHE A N 1
ATOM 3928 C CA . PHE A 1 498 ? -21.485 36.736 46.140 1.00 38.09 498 PHE A CA 1
ATOM 3929 C C . PHE A 1 498 ? -22.361 36.615 47.390 1.00 38.09 498 PHE A C 1
ATOM 3931 O O . PHE A 1 498 ? -22.947 35.569 47.672 1.00 38.09 498 PHE A O 1
ATOM 3938 N N . LEU A 1 499 ? -22.378 37.693 48.173 1.00 37.75 499 LEU A N 1
ATOM 3939 C CA . LEU A 1 499 ? -23.305 37.919 49.274 1.00 37.75 499 LEU A CA 1
ATOM 3940 C C . LEU A 1 499 ? -24.748 37.872 48.750 1.00 37.75 499 LEU A C 1
ATOM 3942 O O . LEU A 1 499 ? -25.162 38.681 47.923 1.00 37.75 499 LEU A O 1
ATOM 3946 N N . LEU A 1 500 ? -25.509 36.910 49.269 1.00 38.50 500 LEU A N 1
ATOM 3947 C CA . LEU A 1 500 ? -26.963 36.840 49.185 1.00 38.50 500 LEU A CA 1
ATOM 3948 C C . LEU A 1 500 ? -27.579 38.021 49.955 1.00 38.50 500 LEU A C 1
ATOM 3950 O O . LEU A 1 500 ? -27.744 37.944 51.171 1.00 38.50 500 LEU A O 1
ATOM 3954 N N . CYS A 1 501 ? -27.972 39.086 49.257 1.00 33.94 501 CYS A N 1
ATOM 3955 C CA . CYS A 1 501 ? -28.964 40.030 49.774 1.00 33.94 501 CYS A CA 1
ATOM 3956 C C . CYS A 1 501 ? -30.365 39.569 49.350 1.00 33.94 501 CYS A C 1
ATOM 3958 O O . CYS A 1 501 ? -30.715 39.592 48.172 1.00 33.94 501 CYS A O 1
ATOM 3960 N N . LYS A 1 502 ? -31.163 39.139 50.334 1.00 35.84 502 LYS A N 1
ATOM 3961 C CA . LYS A 1 502 ? -32.619 38.975 50.217 1.00 35.84 502 LYS A CA 1
ATOM 3962 C C . LYS A 1 502 ? -33.281 40.352 50.038 1.00 35.84 502 LYS A C 1
ATOM 3964 O O . LYS A 1 502 ? -32.903 41.270 50.764 1.00 35.84 502 LYS A O 1
ATOM 3969 N N . PRO A 1 503 ? -34.311 40.501 49.190 1.00 38.47 503 PRO A N 1
ATOM 3970 C CA . PRO A 1 503 ? -35.183 41.664 49.245 1.00 38.47 503 PRO A CA 1
ATOM 3971 C C . PRO A 1 503 ? -36.230 41.478 50.355 1.00 38.47 503 PRO A C 1
ATOM 3973 O O . PRO A 1 503 ? -36.994 40.510 50.350 1.00 38.47 503 PRO A O 1
ATOM 3976 N N . CYS A 1 504 ? -36.257 42.403 51.317 1.00 34.47 504 CYS A N 1
ATOM 3977 C CA . CYS A 1 504 ? -37.390 42.587 52.220 1.00 34.47 504 CYS A CA 1
ATOM 3978 C C . CYS A 1 504 ? -38.476 43.392 51.496 1.00 34.47 504 CYS A C 1
ATOM 3980 O O . CYS A 1 504 ? -38.258 44.545 51.137 1.00 34.47 504 CYS A O 1
ATOM 3982 N N . ASN A 1 505 ? -39.644 42.776 51.327 1.00 39.03 505 ASN A N 1
ATOM 3983 C CA . ASN A 1 505 ? -40.918 43.465 51.140 1.00 39.03 505 ASN A CA 1
ATOM 3984 C C . ASN A 1 505 ? -41.317 44.129 52.459 1.00 39.03 505 ASN A C 1
ATOM 3986 O O . ASN A 1 505 ? -41.505 43.390 53.422 1.00 39.03 505 ASN A O 1
ATOM 3990 N N . VAL A 1 506 ? -41.545 45.444 52.475 1.00 43.44 506 VAL A N 1
ATOM 3991 C CA . VAL A 1 506 ? -42.610 46.076 53.274 1.00 43.44 506 VAL A CA 1
ATOM 3992 C C . VAL A 1 506 ? -43.107 47.318 52.520 1.00 43.44 506 VAL A C 1
ATOM 3994 O O . VAL A 1 506 ? -42.307 48.070 51.970 1.00 43.44 506 VAL A O 1
ATOM 3997 N N . SER A 1 507 ? -44.437 47.412 52.488 1.00 38.06 507 SER A N 1
ATOM 3998 C CA . SER A 1 507 ? -45.350 48.491 52.079 1.00 38.06 507 SER A CA 1
ATOM 3999 C C . SER A 1 507 ? -44.886 49.929 52.261 1.00 38.06 507 SER A C 1
ATOM 4001 O O . SER A 1 507 ? -44.337 50.207 53.353 1.00 38.06 507 SER A O 1
#

Secondary structure (DSSP, 8-state):
-GGGSHHHHHHHHHHHHHHHHTSHHHHHHHHS--TT---HHHHHHHTHHHHHHGGGGGSTTTHHHHHHHHHHHHHTHHHHHHHHHHHHHHHHHHHHHHHHHHTT-S-TTHHHHTSSTTTHHHHHHHHHHSB-------TTTHHHHHHHHHHHHHHHHHHHHHHHHHHHHHHHHHHHHHHHHHHHHHHHHHHHHHHHHHHHHHHHHHHHTTS---PPP------HHHHHHHHHTT-SHHHHHHHHHHHHHHHHHHHHHHHHT-HHHHTT-HHHHHHHHHHHHHHHHHHHHHHHHHHHH-GGGSTTSHHHHHHHHTTHHHHHHHHHHTS-HHHHTT-HHHHHHHHHHHHGGGGGGGG-TTTHHHHHHHHHHHHHHHHHHHHHHHHHHHHHHHHHHHHHHHHHHH--TTS---TTTSSSHHHHHHHHHHHHTTB-S---PPTTHHHHHHHHIIIIIHHHHHHHHHHHHHHHHHHHHHHHS-HHHHHHHHHHHS-S---------PPPP--

Organism: Symbiodinium pilosum (NCBI:txid2952)

Radius of gyration: 32.9 Å; chains: 1; bounding box: 94×82×84 Å

Sequence (507 aa):
MYLLSFIGIVDLLSLAAFFVTLRPSMHDAGLHPDYESTGVRDLWKDLILPLRLMRLMMLESWAPAIQSLCDVIWMQAPALRKACYALLCVWYMFTVTLYVLEKDSDDEEIGPRFANVLVGLPHGLIHLTGDYPCTNYSSLSMPFHLVFLILGMCCTGTFTGIFAGGFVEYLGAQRELERRQAAEERVQIMVTAVSVLQRRFRVRQKQLRKFSSEELPRYNQVTIQKAAQRLLRRQTSLGRVFMSLAQAALIINIVNTMLESIPEVEELGPPARRSLTLVEVVTGLIFAIEFFFHFLANPLGIFTKPMRIIDFVCLLPTILRVKFELQSTEVQDGSPGLEAFIESVAACRIIRVLDWPGIAREVRAVKSTIHAALPSLAMPAVISLELWVLTAGIFVWLENMFSEDDEPSDQEHMGSIPDALYWCSIYLLGEWANDEFTDGAGSRMCIFYCLCGVALFSIPVGIMVEAGQSTLLKIADDPRHVLRSALKFAGPPRCQHFLLCKPCNVS